Protein 3OSQ (pdb70)

Sequence (607 aa):
IEEGKLVIWINGDKGYNGLAEVGKKFEKDTGIKVTVEHPDKLEEKFPQVAATGDGPDIIFWAHDRFGGYAQSGLLAEITPDKAFQDDKLYPFTWDAVRYNGKLIAYPIAVEALSLIYNKDLLPNPPKTWEEIPALDKELKAKGKSALMFNLQEPYFTTWPLIAADGGYAFKYENHLSHNVYIMADKQKNGIKANFKIRHNIEDGGVQLAYHYQQNTPIGDGPVLLPDNHYLSTQSKLSKDPNEKRDHMVLLEFVTAAGITLGMDELYKGVSKGEELFTGVVPILVELDGDVNGHKFSVSGEGEGDATYGKLTLKFICTTGKLPVPWPTLVTTLVQCFSRYPDHMKQHDFFKSAMPEGYIQERTIFFKDDGNYKTRAEVKFEGDDTLVNRIELKGIDFKEDGNILGHKLEYNFNGGKYDIKDVGVDNAGAKAGLTFLVDLIKNKHMNADTDYSIAEAAFNKGETAMTINGPWAWSNIDTSKVNYGVTVLPTFKGQPSKPFVGVLSAGINAASPNKELAKEFLENYLLTDEGLEAVNKDKPLGAVALKSYEEELVKDPRIAATMENAQKGEEIMPNIPQMSAFWYAVRTAVINAASGRQTVDEDLKDAQTRIT

GO terms:
  GO:0042597 periplasmic space (C, EXP)
  GO:0005515 protein binding (F, IPI)
  GO:0030288 outer membrane-bounded periplasmic space (C, IDA)
  GO:0015768 maltose transport (P, IDA)
  GO:1901982 maltose binding (F, IDA)
  GO:0034289 detection of maltose stimulus (P, IMP)
  GO:0042956 maltodextrin transmembrane transport (P, IMP)
  GO:0015768 maltose transport (P, IMP)
  GO:0060326 cell chemotaxis (P, IMP)
  GO:0042597 periplasmic space (C, IDA)
  GO:0006974 DNA damage response (P, IEP)
  GO:0015768 maltose transport (P, IGI)
  GO:0043190 ATP-binding cassette (ABC) transporter complex (C, IGI)
  GO:0055052 ATP-binding cassette (ABC) transporter complex, substrate-binding subunit-containing (C, IGI)
  GO:0008643 carbohydrate transport (P, IGI)
  GO:0042956 maltodextrin transmembrane transport (P, IDA)
  GO:0016020 membrane (C, IDA)

Solvent-accessible surface area: 26321 Å² total

Nearest PDB structures (foldseek):
  3osq-assembly1_A  TM=1.002E+00  e=0.000E+00  Escherichia coli O157:H7
  7wr3-assembly2_B  TM=9.917E-01  e=3.211E-65  Bolitoglossa
  4wvh-assembly1_A  TM=9.977E-01  e=2.723E-64  Escherichia coli K-12
  4wvj-assembly1_A  TM=9.965E-01  e=1.833E-63  Escherichia coli K-12
  8ovp-assembly1_A  TM=5.773E-01  e=3.100E-49  Escherichia coli

InterPro domains:
  IPR006059 Bacterial-type extracellular solute-binding protein [PF01547] (46-314)
  IPR006060 Maltose/Cyclodextrin ABC transporter, substrate-binding protein [PR00181] (36-54)
  IPR006060 Maltose/Cyclodextrin ABC transporter, substrate-binding protein [PR00181] (70-88)
  IPR006060 Maltose/Cyclodextrin ABC transporter, substrate-binding protein [PR00181] (130-149)
  IPR006060 Maltose/Cyclodextrin ABC transporter, substrate-binding protein [PR00181] (151-170)
  IPR006060 Maltose/Cyclodextrin ABC transporter, substrate-binding protein [PR00181] (171-190)
  IPR006060 Maltose/Cyclodextrin ABC transporter, substrate-binding protein [PR00181] (233-252)
  IPR006060 Maltose/Cyclodextrin ABC transporter, substrate-binding protein [PR00181] (299-320)
  IPR006060 Maltose/Cyclodextrin ABC transporter, substrate-binding protein [PR00181] (357-376)
  IPR006061 Solute-binding family 1, conserved site [PS01037] (133-150)

CATH classification: 3.40.190.10 (+2 more: 3.40.190.10, 2.40.155.10)

Organism: Escherichia coli (strain K12) (NCBI:txid83333)

B-factor: mean 29.19, std 9.41, range [10.76, 74.67]

Secondary structure (DSSP, 8-state):
--TTSEEEE--TTS-HHHHHHHHHHHHHHH---EEEE--TTHHHHHHHHHHTT-S-SEEEEEGGGHHHHHHTT-B------HHHHTTB-HHHHHHTEETTEE-SEEEEEE--EEEEETTT-SS--SBSTTHHHHHHHHHTTT-EEE----SSHHHHHHHHHHTT-EEEEE-S---EEEEEEEEGGGTEEEEEEEEEEEBTTS-EEEEEEEEEEEESSSS--PPPPSEEEEEEEEEE--TT--SSEEEEEEEEEEE--PPPHHHHTT---TGGGGGSSEEEEEEEEEEEETTEEEEEEEEEEEETTTTEEEEEEEETTSS-SS-GGGGTTT--GGG-B--GGGGGG-HHHHTTTT-EEEEEEEEETTS-EEEEEEEEEEETTEEEEEEEEEEES--TTSTTTTT-B-SSSTTTTEEEEEEESSSHHHHHHHHHHHHHHHTTSS-TT--HHHHHHHHHTTSEEEEEE-GGGHHHHHHHT--EEEEPPPBBTTB---PEEEEEEEEEBTT-S-HHHHHHHIIIIISSHHHHHHHHHHS---EESBHHHHHHHTTSHHHHHHHHHHHHSEEPP--TTHHHHHHHHHHHHHHHHTTSS-HHHHHHHHHHHH-

Radius of gyration: 28.32 Å; Cα contacts (8 Å, |Δi|>4): 1430; chains: 1; bounding box: 86×58×60 Å

Structure (mmCIF, N/CA/C/O backbone):
data_3OSQ
#
_entry.id   3OSQ
#
_cell.length_a   81.262
_cell.length_b   88.686
_cell.length_c   119.360
_cell.angle_alpha   90.00
_cell.angle_beta   90.00
_cell.angle_gamma   90.00
#
_symmetry.space_group_name_H-M   'P 21 21 21'
#
loop_
_entity.id
_entity.type
_entity.pdbx_description
1 polymer 'Maltose-binding periplasmic protein,Green fluorescent protein'
2 branched alpha-D-glucopyranose-(1-4)-alpha-D-glucopyranose
3 non-polymer 'SULFATE ION'
4 water water
#
loop_
_atom_site.group_PDB
_atom_site.id
_atom_site.type_symbol
_atom_site.label_atom_id
_atom_site.label_alt_id
_atom_site.label_comp_id
_atom_site.label_asym_id
_atom_site.label_entity_id
_atom_site.label_seq_id
_atom_site.pdbx_PDB_ins_code
_atom_site.Cartn_x
_atom_site.Cartn_y
_atom_site.Cartn_z
_atom_site.occupancy
_atom_site.B_iso_or_equiv
_atom_site.auth_seq_id
_atom_site.auth_comp_id
_atom_site.auth_asym_id
_atom_site.auth_atom_id
_atom_site.pdbx_PDB_model_num
ATOM 1 N N . ILE A 1 38 ? -21.674 9.336 39.630 1.00 40.92 2 ILE A N 1
ATOM 2 C CA . ILE A 1 38 ? -21.922 8.636 38.322 1.00 37.80 2 ILE A CA 1
ATOM 3 C C . ILE A 1 38 ? -22.127 7.147 38.602 1.00 38.06 2 ILE A C 1
ATOM 4 O O . ILE A 1 38 ? -21.271 6.500 39.192 1.00 37.94 2 ILE A O 1
ATOM 9 N N . GLU A 1 39 ? -23.262 6.596 38.186 1.00 37.97 3 GLU A N 1
ATOM 10 C CA . GLU A 1 39 ? -23.610 5.183 38.477 1.00 38.57 3 GLU A CA 1
ATOM 11 C C . GLU A 1 39 ? -22.703 4.199 37.748 1.00 36.58 3 GLU A C 1
ATOM 12 O O . GLU A 1 39 ? -22.494 4.302 36.514 1.00 33.60 3 GLU A O 1
ATOM 18 N N . GLU A 1 40 ? -22.175 3.240 38.486 1.00 33.77 4 GLU A N 1
ATOM 19 C CA . GLU A 1 40 ? -21.358 2.235 37.913 1.00 34.10 4 GLU A CA 1
ATOM 20 C C . GLU A 1 40 ? -22.218 1.187 37.180 1.00 33.80 4 GLU A C 1
ATOM 21 O O . GLU A 1 40 ? -23.270 0.800 37.664 1.00 32.14 4 GLU A O 1
ATOM 27 N N . GLY A 1 41 ? -21.732 0.644 36.070 1.00 31.90 5 GLY A N 1
ATOM 28 C CA . GLY A 1 41 ? -22.428 -0.531 35.481 1.00 31.86 5 GLY A CA 1
ATOM 29 C C . GLY A 1 41 ? -23.474 -0.192 34.439 1.00 31.15 5 GLY A C 1
ATOM 30 O O . GLY A 1 41 ? -24.310 -1.030 34.077 1.00 30.23 5 GLY A O 1
ATOM 31 N N . LYS A 1 42 ? -23.464 1.061 33.979 1.00 30.19 6 LYS A N 1
ATOM 32 C CA . LYS A 1 42 ? -24.282 1.478 32.869 1.00 30.12 6 LYS A CA 1
ATOM 33 C C . LYS A 1 42 ? -23.572 2.629 32.168 1.00 28.96 6 LYS A C 1
ATOM 34 O O . LYS A 1 42 ? -22.505 3.083 32.651 1.00 27.55 6 LYS A O 1
ATOM 40 N N . LEU A 1 43 ? -24.119 3.094 31.014 1.00 26.86 7 LEU A N 1
ATOM 41 C CA . LEU A 1 43 ? -23.562 4.269 30.318 1.00 24.14 7 LEU A CA 1
ATOM 42 C C . LEU A 1 43 ? -24.629 5.348 30.171 1.00 25.32 7 LEU A C 1
ATOM 43 O O . LEU A 1 43 ? -25.741 5.077 29.747 1.00 25.55 7 LEU A O 1
ATOM 48 N N . VAL A 1 44 ? -24.271 6.566 30.556 1.00 24.67 8 VAL A N 1
ATOM 49 C CA . VAL A 1 44 ? -25.029 7.769 30.233 1.00 25.34 8 VAL A CA 1
ATOM 50 C C . VAL A 1 44 ? -24.240 8.568 29.221 1.00 24.42 8 VAL A C 1
ATOM 51 O O . VAL A 1 44 ? -23.049 8.843 29.416 1.00 23.50 8 VAL A O 1
ATOM 55 N N . ILE A 1 45 ? -24.905 8.930 28.132 1.00 24.71 9 ILE A N 1
ATOM 56 C CA . ILE A 1 45 ? -24.289 9.699 27.023 1.00 24.23 9 ILE A CA 1
ATOM 57 C C . ILE A 1 45 ? -25.035 10.993 26.805 1.00 24.46 9 ILE A C 1
ATOM 58 O O . ILE A 1 45 ? -26.257 10.978 26.836 1.00 23.88 9 ILE A O 1
ATOM 63 N N . TRP A 1 46 ? -24.297 12.103 26.675 1.00 23.67 10 TRP A N 1
ATOM 64 C CA . TRP A 1 46 ? -24.860 13.409 26.312 1.00 24.15 10 TRP A CA 1
ATOM 65 C C . TRP A 1 46 ? -24.463 13.689 24.896 1.00 23.77 10 TRP A C 1
ATOM 66 O O . TRP A 1 46 ? -23.252 13.592 24.533 1.00 23.07 10 TRP A O 1
ATOM 77 N N . ILE A 1 47 ? -25.434 14.107 24.124 1.00 21.93 11 ILE A N 1
ATOM 78 C CA . ILE A 1 47 ? -25.177 14.573 22.743 1.00 23.31 11 ILE A CA 1
ATOM 79 C C . ILE A 1 47 ? -26.101 15.740 22.394 1.00 24.30 11 ILE A C 1
ATOM 80 O O . ILE A 1 47 ? -27.222 15.852 22.919 1.00 24.29 11 ILE A O 1
ATOM 85 N N . ASN A 1 48 ? -25.647 16.612 21.480 1.00 23.81 12 ASN A N 1
ATOM 86 C CA . ASN A 1 48 ? -26.463 17.803 21.188 1.00 25.82 12 ASN A CA 1
ATOM 87 C C . ASN A 1 48 ? -27.752 17.458 20.460 1.00 24.80 12 ASN A C 1
ATOM 88 O O . ASN A 1 48 ? -27.829 16.505 19.680 1.00 23.32 12 ASN A O 1
ATOM 93 N N . GLY A 1 49 ? -28.797 18.222 20.749 1.00 25.81 13 GLY A N 1
ATOM 94 C CA . GLY A 1 49 ? -30.089 17.948 20.206 1.00 27.48 13 GLY A CA 1
ATOM 95 C C . GLY A 1 49 ? -30.293 18.152 18.727 1.00 28.63 13 GLY A C 1
ATOM 96 O O . GLY A 1 49 ? -31.362 17.740 18.197 1.00 27.08 13 GLY A O 1
ATOM 97 N N . ASP A 1 50 ? -29.289 18.751 18.037 1.00 26.01 14 ASP A N 1
ATOM 98 C CA . ASP A 1 50 ? -29.359 18.777 16.584 1.00 25.99 14 ASP A CA 1
ATOM 99 C C . ASP A 1 50 ? -28.761 17.502 15.875 1.00 25.02 14 ASP A C 1
ATOM 100 O O . ASP A 1 50 ? -28.879 17.340 14.670 1.00 24.68 14 ASP A O 1
ATOM 105 N N . LYS A 1 51 ? -28.287 16.513 16.642 1.00 22.80 15 LYS A N 1
ATOM 106 C CA . LYS A 1 51 ? -27.673 15.294 16.122 1.00 22.00 15 LYS A CA 1
ATOM 107 C C . LYS A 1 51 ? -28.597 14.101 16.203 1.00 20.63 15 LYS A C 1
ATOM 108 O O . LYS A 1 51 ? -29.708 14.203 16.750 1.00 23.91 15 LYS A O 1
ATOM 114 N N . GLY A 1 52 ? -28.185 12.989 15.615 1.00 21.36 16 GLY A N 1
ATOM 115 C CA . GLY A 1 52 ? -28.998 11.773 15.559 1.00 22.78 16 GLY A CA 1
ATOM 116 C C . GLY A 1 52 ? -29.092 10.991 16.877 1.00 21.77 16 GLY A C 1
ATOM 117 O O . GLY A 1 52 ? -28.619 9.832 16.931 1.00 20.40 16 GLY A O 1
ATOM 118 N N . TYR A 1 53 ? -29.674 11.594 17.924 1.00 21.13 17 TYR A N 1
ATOM 119 C CA . TYR A 1 53 ? -29.685 10.931 19.207 1.00 22.37 17 TYR A CA 1
ATOM 120 C C . TYR A 1 53 ? -30.588 9.735 19.310 1.00 22.62 17 TYR A C 1
ATOM 121 O O . TYR A 1 53 ? -30.285 8.796 20.076 1.00 21.60 17 TYR A O 1
ATOM 130 N N . ASN A 1 54 ? -31.657 9.695 18.524 1.00 23.08 18 ASN A N 1
ATOM 131 C CA . ASN A 1 54 ? -32.456 8.499 18.389 1.00 25.33 18 ASN A CA 1
ATOM 132 C C . ASN A 1 54 ? -31.710 7.377 17.692 1.00 24.99 18 ASN A C 1
ATOM 133 O O . ASN A 1 54 ? -31.788 6.184 18.108 1.00 22.38 18 ASN A O 1
ATOM 138 N N . GLY A 1 55 ? -30.988 7.690 16.647 1.00 22.09 19 GLY A N 1
ATOM 139 C CA . GLY A 1 55 ? -30.116 6.660 16.076 1.00 22.57 19 GLY A CA 1
ATOM 140 C C . GLY A 1 55 ? -29.007 6.200 17.034 1.00 21.24 19 GLY A C 1
ATOM 141 O O . GLY A 1 55 ? -28.719 5.033 17.102 1.00 22.15 19 GLY A O 1
ATOM 142 N N . LEU A 1 56 ? -28.415 7.129 17.783 1.00 19.64 20 LEU A N 1
ATOM 143 C CA . LEU A 1 56 ? -27.415 6.724 18.751 1.00 20.55 20 LEU A CA 1
ATOM 144 C C . LEU A 1 56 ? -28.027 5.824 19.829 1.00 22.10 20 LEU A C 1
ATOM 145 O O . LEU A 1 56 ? -27.402 4.824 20.237 1.00 21.82 20 LEU A O 1
ATOM 150 N N . ALA A 1 57 ? -29.255 6.136 20.242 1.00 20.62 21 ALA A N 1
ATOM 151 C CA . ALA A 1 57 ? -29.976 5.277 21.182 1.00 22.62 21 ALA A CA 1
ATOM 152 C C . ALA A 1 57 ? -30.196 3.865 20.643 1.00 24.03 21 ALA A C 1
ATOM 153 O O . ALA A 1 57 ? -30.159 2.892 21.443 1.00 23.70 21 ALA A O 1
ATOM 155 N N . GLU A 1 58 ? -30.409 3.701 19.321 1.00 22.43 22 GLU A N 1
ATOM 156 C CA . GLU A 1 58 ? -30.483 2.372 18.717 1.00 23.36 22 GLU A CA 1
ATOM 157 C C . GLU A 1 58 ? -29.200 1.620 18.880 1.00 21.89 22 GLU A C 1
ATOM 158 O O . GLU A 1 58 ? -29.233 0.415 19.085 1.00 21.90 22 GLU A O 1
ATOM 164 N N . VAL A 1 59 ? -28.067 2.304 18.706 1.00 19.25 23 VAL A N 1
ATOM 165 C CA . VAL A 1 59 ? -26.764 1.640 18.890 1.00 21.05 23 VAL A CA 1
ATOM 166 C C . VAL A 1 59 ? -26.641 1.206 20.349 1.00 21.87 23 VAL A C 1
ATOM 167 O O . VAL A 1 59 ? -26.138 0.122 20.635 1.00 22.37 23 VAL A O 1
ATOM 171 N N . GLY A 1 60 ? -27.110 2.070 21.267 1.00 22.94 24 GLY A N 1
ATOM 172 C CA . GLY A 1 60 ? -27.212 1.731 22.714 1.00 22.96 24 GLY A CA 1
ATOM 173 C C . GLY A 1 60 ? -28.032 0.496 23.013 1.00 24.89 24 GLY A C 1
ATOM 174 O O . GLY A 1 60 ? -27.649 -0.340 23.853 1.00 25.03 24 GLY A O 1
ATOM 175 N N . LYS A 1 61 ? -29.134 0.349 22.306 1.00 24.13 25 LYS A N 1
ATOM 176 C CA . LYS A 1 61 ? -29.994 -0.808 22.452 1.00 25.92 25 LYS A CA 1
ATOM 177 C C . LYS A 1 61 ? -29.288 -2.104 21.945 1.00 25.79 25 LYS A C 1
ATOM 178 O O . LYS A 1 61 ? -29.426 -3.188 22.544 1.00 23.67 25 LYS A O 1
ATOM 184 N N . LYS A 1 62 ? -28.564 -2.009 20.846 1.00 23.71 26 LYS A N 1
ATOM 185 C CA . LYS A 1 62 ? -27.773 -3.140 20.394 1.00 22.78 26 LYS A CA 1
ATOM 186 C C . LYS A 1 62 ? -26.684 -3.531 21.403 1.00 22.40 26 LYS A C 1
ATOM 187 O O . LYS A 1 62 ? -26.476 -4.769 21.689 1.00 21.99 26 LYS A O 1
ATOM 193 N N . PHE A 1 63 ? -26.049 -2.519 21.969 1.00 21.04 27 PHE A N 1
ATOM 194 C CA . PHE A 1 63 ? -25.042 -2.788 23.047 1.00 22.71 27 PHE A CA 1
ATOM 195 C C . PHE A 1 63 ? -25.716 -3.516 24.208 1.00 22.34 27 PHE A C 1
ATOM 196 O O . PHE A 1 63 ? -25.236 -4.522 24.717 1.00 21.80 27 PHE A O 1
ATOM 204 N N . GLU A 1 64 ? -26.905 -3.090 24.566 1.00 23.22 28 GLU A N 1
ATOM 205 C CA . GLU A 1 64 ? -27.623 -3.758 25.676 1.00 24.27 28 GLU A CA 1
ATOM 206 C C . GLU A 1 64 ? -28.043 -5.162 25.298 1.00 25.28 28 GLU A C 1
ATOM 207 O O . GLU A 1 64 ? -27.993 -6.070 26.108 1.00 25.34 28 GLU A O 1
ATOM 213 N N . LYS A 1 65 ? -28.504 -5.377 24.066 1.00 25.40 29 LYS A N 1
ATOM 214 C CA . LYS A 1 65 ? -28.861 -6.752 23.620 1.00 26.17 29 LYS A CA 1
ATOM 215 C C . LYS A 1 65 ? -27.682 -7.694 23.749 1.00 25.14 29 LYS A C 1
ATOM 216 O O . LYS A 1 65 ? -27.851 -8.860 24.156 1.00 25.34 29 LYS A O 1
ATOM 222 N N . ASP A 1 66 ? -26.483 -7.227 23.436 1.00 24.23 30 ASP A N 1
ATOM 223 C CA . ASP A 1 66 ? -25.250 -8.098 23.445 1.00 24.97 30 ASP A CA 1
ATOM 224 C C . ASP A 1 66 ? -24.618 -8.310 24.854 1.00 24.31 30 ASP A C 1
ATOM 225 O O . ASP A 1 66 ? -23.932 -9.299 25.119 1.00 25.00 30 ASP A O 1
ATOM 230 N N . THR A 1 67 ? -24.826 -7.329 25.734 1.00 24.28 31 THR A N 1
ATOM 231 C CA . THR A 1 67 ? -24.085 -7.190 26.993 1.00 23.55 31 THR A CA 1
ATOM 232 C C . THR A 1 67 ? -24.936 -7.139 28.254 1.00 25.31 31 THR A C 1
ATOM 233 O O . THR A 1 67 ? -24.391 -7.340 29.375 1.00 23.72 31 THR A O 1
ATOM 237 N N . GLY A 1 68 ? -26.245 -6.831 28.110 1.00 25.16 32 GLY A N 1
ATOM 238 C CA . GLY A 1 68 ? -27.033 -6.534 29.273 1.00 26.01 32 GLY A CA 1
ATOM 239 C C . GLY A 1 68 ? -26.868 -5.148 29.887 1.00 26.87 32 GLY A C 1
ATOM 240 O O . GLY A 1 68 ? -27.611 -4.796 30.836 1.00 26.07 32 GLY A O 1
ATOM 241 N N . ILE A 1 69 ? -25.956 -4.347 29.351 1.00 24.22 33 ILE A N 1
ATOM 242 C CA . ILE A 1 69 ? -25.639 -3.047 29.946 1.00 24.77 33 ILE A CA 1
ATOM 243 C C . ILE A 1 69 ? -26.569 -1.969 29.319 1.00 25.94 33 ILE A C 1
ATOM 244 O O . ILE A 1 69 ? -26.633 -1.900 28.116 1.00 23.19 33 ILE A O 1
ATOM 249 N N . LYS A 1 70 ? -27.280 -1.179 30.148 1.00 25.21 34 LYS A N 1
ATOM 250 C CA . LYS A 1 70 ? -28.167 -0.094 29.649 1.00 26.62 34 LYS A CA 1
ATOM 251 C C . LYS A 1 70 ? -27.360 1.123 29.280 1.00 24.13 34 LYS A C 1
ATOM 252 O O . LYS A 1 70 ? -26.400 1.470 29.973 1.00 24.31 34 LYS A O 1
ATOM 258 N N . VAL A 1 71 ? -27.753 1.723 28.170 1.00 24.63 35 VAL A N 1
ATOM 259 C CA . VAL A 1 71 ? -27.133 2.906 27.588 1.00 24.94 35 VAL A CA 1
ATOM 260 C C . VAL A 1 71 ? -28.235 3.946 27.473 1.00 27.24 35 VAL A C 1
ATOM 261 O O . VAL A 1 71 ? -29.243 3.680 26.816 1.00 26.48 35 VAL A O 1
ATOM 265 N N . THR A 1 72 ? -28.077 5.062 28.219 1.00 26.03 36 THR A N 1
ATOM 266 C CA . THR A 1 72 ? -29.079 6.128 28.257 1.00 26.61 36 THR A CA 1
ATOM 267 C C . THR A 1 72 ? -28.557 7.326 27.517 1.00 26.53 36 THR A C 1
ATOM 268 O O . THR A 1 72 ? -27.512 7.827 27.866 1.00 27.66 36 THR A O 1
ATOM 272 N N . VAL A 1 73 ? -29.230 7.713 26.445 1.00 26.63 37 VAL A N 1
ATOM 273 C CA . VAL A 1 73 ? -28.812 8.813 25.614 1.00 24.40 37 VAL A CA 1
ATOM 274 C C . VAL A 1 73 ? -29.644 10.066 25.945 1.00 26.75 37 VAL A C 1
ATOM 275 O O . VAL A 1 73 ? -30.887 9.997 25.958 1.00 24.80 37 VAL A O 1
ATOM 279 N N . GLU A 1 74 ? -28.986 11.133 26.403 1.00 26.62 38 GLU A N 1
ATOM 280 C CA . GLU A 1 74 ? -29.665 12.410 26.695 1.00 29.21 38 GLU A CA 1
ATOM 281 C C . GLU A 1 74 ? -29.123 13.562 25.759 1.00 29.32 38 GLU A C 1
ATOM 282 O O . GLU A 1 74 ? -27.988 13.497 25.249 1.00 26.61 38 GLU A O 1
ATOM 288 N N . HIS A 1 75 ? -29.956 14.594 25.579 1.00 28.06 39 HIS A N 1
ATOM 289 C CA . HIS A 1 75 ? -29.612 15.791 24.824 1.00 29.10 39 HIS A CA 1
ATOM 290 C C . HIS A 1 75 ? -29.971 17.079 25.577 1.00 30.85 39 HIS A C 1
ATOM 291 O O . HIS A 1 75 ? -30.819 17.862 25.153 1.00 27.03 39 HIS A O 1
ATOM 298 N N . PRO A 1 76 ? -29.265 17.317 26.671 1.00 32.87 40 PRO A N 1
ATOM 299 C CA . PRO A 1 76 ? -29.600 18.469 27.483 1.00 34.91 40 PRO A CA 1
ATOM 300 C C . PRO A 1 76 ? -29.301 19.740 26.760 1.00 35.23 40 PRO A C 1
ATOM 301 O O . PRO A 1 76 ? -28.474 19.798 25.867 1.00 32.36 40 PRO A O 1
ATOM 305 N N . ASP A 1 77 ? -30.022 20.773 27.099 1.00 35.58 41 ASP A N 1
ATOM 306 C CA . ASP A 1 77 ? -29.705 22.070 26.599 1.00 37.06 41 ASP A CA 1
ATOM 307 C C . ASP A 1 77 ? -28.372 22.584 27.052 1.00 35.45 41 ASP A C 1
ATOM 308 O O . ASP A 1 77 ? -28.008 22.340 28.157 1.00 35.39 41 ASP A O 1
ATOM 313 N N . LYS A 1 78 ? -27.714 23.376 26.238 1.00 35.57 42 LYS A N 1
ATOM 314 C CA . LYS A 1 78 ? -26.443 23.991 26.638 1.00 37.42 42 LYS A CA 1
ATOM 315 C C . LYS A 1 78 ? -25.469 22.901 27.156 1.00 35.89 42 LYS A C 1
ATOM 316 O O . LYS A 1 78 ? -24.793 23.124 28.201 1.00 34.72 42 LYS A O 1
ATOM 322 N N . LEU A 1 79 ? -25.438 21.699 26.548 1.00 33.62 43 LEU A N 1
ATOM 323 C CA . LEU A 1 79 ? -24.623 20.639 27.218 1.00 34.71 43 LEU A CA 1
ATOM 324 C C . LEU A 1 79 ? -23.156 21.043 27.230 1.00 32.99 43 LEU A C 1
ATOM 325 O O . LEU A 1 79 ? -22.476 20.614 28.098 1.00 33.10 43 LEU A O 1
ATOM 330 N N . GLU A 1 80 ? -22.732 21.908 26.333 1.00 34.42 44 GLU A N 1
ATOM 331 C CA . GLU A 1 80 ? -21.267 22.222 26.298 1.00 34.92 44 GLU A CA 1
ATOM 332 C C . GLU A 1 80 ? -20.813 23.113 27.482 1.00 36.12 44 GLU A C 1
ATOM 333 O O . GLU A 1 80 ? -19.620 23.117 27.825 1.00 35.84 44 GLU A O 1
ATOM 339 N N . GLU A 1 81 ? -21.774 23.854 28.072 1.00 36.38 45 GLU A N 1
ATOM 340 C CA . GLU A 1 81 ? -21.566 24.659 29.294 1.00 37.17 45 GLU A CA 1
ATOM 341 C C . GLU A 1 81 ? -21.893 23.820 30.515 1.00 37.07 45 GLU A C 1
ATOM 342 O O . GLU A 1 81 ? -21.183 23.906 31.539 1.00 37.22 45 GLU A O 1
ATOM 348 N N . LYS A 1 82 ? -22.890 22.939 30.405 1.00 36.40 46 LYS A N 1
ATOM 349 C CA . LYS A 1 82 ? -23.242 22.074 31.541 1.00 38.02 46 LYS A CA 1
ATOM 350 C C . LYS A 1 82 ? -22.173 21.081 31.881 1.00 36.44 46 LYS A C 1
ATOM 351 O O . LYS A 1 82 ? -21.845 20.875 33.055 1.00 37.92 46 LYS A O 1
ATOM 357 N N . PHE A 1 83 ? -21.613 20.433 30.856 1.00 34.25 47 PHE A N 1
ATOM 358 C CA . PHE A 1 83 ? -20.610 19.395 31.149 1.00 32.72 47 PHE A CA 1
ATOM 359 C C . PHE A 1 83 ? -19.460 19.843 32.073 1.00 33.36 47 PHE A C 1
ATOM 360 O O . PHE A 1 83 ? -19.188 19.200 33.093 1.00 34.28 47 PHE A O 1
ATOM 368 N N . PRO A 1 84 ? -18.751 20.958 31.741 1.00 35.22 48 PRO A N 1
ATOM 369 C CA . PRO A 1 84 ? -17.638 21.360 32.616 1.00 37.36 48 PRO A CA 1
ATOM 370 C C . PRO A 1 84 ? -18.127 21.706 34.044 1.00 39.90 48 PRO A C 1
ATOM 371 O O . PRO A 1 84 ? -17.398 21.456 35.007 1.00 41.85 48 PRO A O 1
ATOM 375 N N . GLN A 1 85 ? -19.368 22.212 34.177 1.00 42.44 49 GLN A N 1
ATOM 376 C CA . GLN A 1 85 ? -19.940 22.561 35.525 1.00 44.18 49 GLN A CA 1
ATOM 377 C C . GLN A 1 85 ? -20.094 21.308 36.347 1.00 42.97 49 GLN A C 1
ATOM 378 O O . GLN A 1 85 ? -19.597 21.232 37.436 1.00 43.21 49 GLN A O 1
ATOM 384 N N . VAL A 1 86 ? -20.758 20.298 35.788 1.00 42.14 50 VAL A N 1
ATOM 385 C CA . VAL A 1 86 ? -21.085 19.080 36.545 1.00 41.29 50 VAL A CA 1
ATOM 386 C C . VAL A 1 86 ? -19.926 18.136 36.623 1.00 40.83 50 VAL A C 1
ATOM 387 O O . VAL A 1 86 ? -19.729 17.468 37.647 1.00 40.25 50 VAL A O 1
ATOM 391 N N . ALA A 1 87 ? -19.112 18.043 35.555 1.00 39.32 51 ALA A N 1
ATOM 392 C CA . ALA A 1 87 ? -17.925 17.190 35.620 1.00 38.48 51 ALA A CA 1
ATOM 393 C C . ALA A 1 87 ? -16.885 17.708 36.616 1.00 40.27 51 ALA A C 1
ATOM 394 O O . ALA A 1 87 ? -16.137 16.930 37.210 1.00 39.69 51 ALA A O 1
ATOM 396 N N . ALA A 1 88 ? -16.838 19.021 36.798 1.00 42.70 52 ALA A N 1
ATOM 397 C CA . ALA A 1 88 ? -15.859 19.635 37.711 1.00 44.33 52 ALA A CA 1
ATOM 398 C C . ALA A 1 88 ? -16.147 19.180 39.131 1.00 46.79 52 ALA A C 1
ATOM 399 O O . ALA A 1 88 ? -15.232 19.119 39.954 1.00 46.03 52 ALA A O 1
ATOM 401 N N . THR A 1 89 ? -17.421 18.868 39.418 1.00 47.80 53 THR A N 1
ATOM 402 C CA . THR A 1 89 ? -17.778 18.349 40.748 1.00 49.58 53 THR A CA 1
ATOM 403 C C . THR A 1 89 ? -17.684 16.850 40.768 1.00 48.63 53 THR A C 1
ATOM 404 O O . THR A 1 89 ? -17.996 16.245 41.770 1.00 49.54 53 THR A O 1
ATOM 408 N N . GLY A 1 90 ? -17.254 16.220 39.681 1.00 46.35 54 GLY A N 1
ATOM 409 C CA . GLY A 1 90 ? -17.237 14.762 39.658 1.00 44.90 54 GLY A CA 1
ATOM 410 C C . GLY A 1 90 ? -18.538 14.083 39.180 1.00 43.79 54 GLY A C 1
ATOM 411 O O . GLY A 1 90 ? -18.712 12.860 39.333 1.00 42.81 54 GLY A O 1
ATOM 412 N N . ASP A 1 91 ? -19.403 14.833 38.536 1.00 42.59 55 ASP A N 1
ATOM 413 C CA . ASP A 1 91 ? -20.660 14.305 38.061 1.00 42.64 55 ASP A CA 1
ATOM 414 C C . ASP A 1 91 ? -20.787 14.334 36.531 1.00 38.23 55 ASP A C 1
ATOM 415 O O . ASP A 1 91 ? -19.825 14.592 35.874 1.00 34.93 55 ASP A O 1
ATOM 420 N N . GLY A 1 92 ? -21.988 14.099 36.011 1.00 34.82 56 GLY A N 1
ATOM 421 C CA . GLY A 1 92 ? -22.283 14.207 34.560 1.00 32.91 56 GLY A CA 1
ATOM 422 C C . GLY A 1 92 ? -22.320 12.863 33.850 1.00 30.91 56 GLY A C 1
ATOM 423 O O . GLY A 1 92 ? -22.363 11.774 34.492 1.00 31.12 56 GLY A O 1
ATOM 424 N N . PRO A 1 93 ? -22.262 12.902 32.524 1.00 27.62 57 PRO A N 1
ATOM 425 C CA . PRO A 1 93 ? -22.367 11.679 31.714 1.00 27.05 57 PRO A CA 1
ATOM 426 C C . PRO A 1 93 ? -21.053 10.931 31.760 1.00 26.20 57 PRO A C 1
ATOM 427 O O . PRO A 1 93 ? -19.969 11.545 32.041 1.00 26.54 57 PRO A O 1
ATOM 431 N N . ASP A 1 94 ? -21.114 9.649 31.388 1.00 24.89 58 ASP A N 1
ATOM 432 C CA . ASP A 1 94 ? -19.929 8.863 31.091 1.00 25.08 58 ASP A CA 1
ATOM 433 C C . ASP A 1 94 ? -19.238 9.359 29.832 1.00 23.99 58 ASP A C 1
ATOM 434 O O . ASP A 1 94 ? -17.985 9.425 29.784 1.00 23.59 58 ASP A O 1
ATOM 439 N N . ILE A 1 95 ? -20.043 9.644 28.812 1.00 22.93 59 ILE A N 1
ATOM 440 C CA . ILE A 1 95 ? -19.504 10.002 27.495 1.00 21.84 59 ILE A CA 1
ATOM 441 C C . ILE A 1 95 ? -20.165 11.309 27.086 1.00 21.87 59 ILE A C 1
ATOM 442 O O . ILE A 1 95 ? -21.408 11.434 27.162 1.00 22.17 59 ILE A O 1
ATOM 447 N N . ILE A 1 96 ? -19.349 12.235 26.567 1.00 20.41 60 ILE A N 1
ATOM 448 C CA . ILE A 1 96 ? -19.832 13.554 26.061 1.00 20.54 60 ILE A CA 1
ATOM 449 C C . ILE A 1 96 ? -19.450 13.732 24.601 1.00 20.42 60 ILE A C 1
ATOM 450 O O . ILE A 1 96 ? -18.259 13.550 24.227 1.00 20.47 60 ILE A O 1
ATOM 455 N N . PHE A 1 97 ? -20.402 14.099 23.774 1.00 20.51 61 PHE A N 1
ATOM 456 C CA . PHE A 1 97 ? -20.222 14.350 22.360 1.00 20.31 61 PHE A CA 1
ATOM 457 C C . PHE A 1 97 ? -20.316 15.864 22.132 1.00 22.01 61 PHE A C 1
ATOM 458 O O . PHE A 1 97 ? -21.212 16.533 22.638 1.00 22.36 61 PHE A O 1
ATOM 466 N N . TRP A 1 98 ? -19.393 16.385 21.383 1.00 21.39 62 TRP A N 1
ATOM 467 C CA . TRP A 1 98 ? -19.421 17.733 20.925 1.00 21.63 62 TRP A CA 1
ATOM 468 C C . TRP A 1 98 ? -18.366 17.810 19.799 1.00 18.67 62 TRP A C 1
ATOM 469 O O . TRP A 1 98 ? -17.524 16.930 19.610 1.00 19.40 62 TRP A O 1
ATOM 480 N N . ALA A 1 99 ? -18.407 18.870 19.025 1.00 18.66 63 ALA A N 1
ATOM 481 C CA . ALA A 1 99 ? -17.280 19.168 18.177 1.00 19.90 63 ALA A CA 1
ATOM 482 C C . ALA A 1 99 ? -15.959 19.280 18.995 1.00 18.55 63 ALA A C 1
ATOM 483 O O . ALA A 1 99 ? -15.950 19.696 20.186 1.00 20.56 63 ALA A O 1
ATOM 485 N N . HIS A 1 100 ? -14.846 18.934 18.343 1.00 18.78 64 HIS A N 1
ATOM 486 C CA . HIS A 1 100 ? -13.574 18.858 18.962 1.00 17.89 64 HIS A CA 1
ATOM 487 C C . HIS A 1 100 ? -13.077 20.168 19.604 1.00 18.99 64 HIS A C 1
ATOM 488 O O . HIS A 1 100 ? -12.230 20.094 20.482 1.00 20.37 64 HIS A O 1
ATOM 495 N N . ASP A 1 101 ? -13.567 21.345 19.198 1.00 20.32 65 ASP A N 1
ATOM 496 C CA . ASP A 1 101 ? -13.001 22.604 19.637 1.00 20.38 65 ASP A CA 1
ATOM 497 C C . ASP A 1 101 ? -13.167 22.810 21.116 1.00 22.49 65 ASP A C 1
ATOM 498 O O . ASP A 1 101 ? -12.278 23.422 21.723 1.00 22.71 65 ASP A O 1
ATOM 503 N N . ARG A 1 102 ? -14.202 22.234 21.730 1.00 21.82 66 ARG A N 1
ATOM 504 C CA . ARG A 1 102 ? -14.365 22.374 23.204 1.00 23.50 66 ARG A CA 1
ATOM 505 C C . ARG A 1 102 ? -13.512 21.491 24.097 1.00 21.59 66 ARG A C 1
ATOM 506 O O . ARG A 1 102 ? -13.393 21.739 25.305 1.00 21.66 66 ARG A O 1
ATOM 514 N N . PHE A 1 103 ? -12.898 20.475 23.540 1.00 20.97 67 PHE A N 1
ATOM 515 C CA . PHE A 1 103 ? -12.302 19.378 24.317 1.00 21.76 67 PHE A CA 1
ATOM 516 C C . PHE A 1 103 ? -10.963 19.774 24.963 1.00 22.61 67 PHE A C 1
ATOM 517 O O . PHE A 1 103 ? -10.596 19.240 25.986 1.00 22.05 67 PHE A O 1
ATOM 525 N N . GLY A 1 104 ? -10.216 20.658 24.319 1.00 22.56 68 GLY A N 1
ATOM 526 C CA . GLY A 1 104 ? -8.970 21.132 24.952 1.00 22.51 68 GLY A CA 1
ATOM 527 C C . GLY A 1 104 ? -9.201 21.773 26.282 1.00 22.62 68 GLY A C 1
ATOM 528 O O . GLY A 1 104 ? -8.439 21.557 27.289 1.00 23.56 68 GLY A O 1
ATOM 529 N N . GLY A 1 105 ? -10.220 22.599 26.334 1.00 24.24 69 GLY A N 1
ATOM 530 C CA . GLY A 1 105 ? -10.604 23.296 27.594 1.00 25.64 69 GLY A CA 1
ATOM 531 C C . GLY A 1 105 ? -11.002 22.288 28.648 1.00 25.80 69 GLY A C 1
ATOM 532 O O . GLY A 1 105 ? -10.584 22.389 29.768 1.00 27.47 69 GLY A O 1
ATOM 533 N N . TYR A 1 106 ? -11.870 21.322 28.293 1.00 24.94 70 TYR A N 1
ATOM 534 C CA . TYR A 1 106 ? -12.225 20.208 29.208 1.00 24.71 70 TYR A CA 1
ATOM 535 C C . TYR A 1 106 ? -11.040 19.438 29.681 1.00 24.92 70 TYR A C 1
ATOM 536 O O . TYR A 1 106 ? -10.894 19.165 30.876 1.00 26.19 70 TYR A O 1
ATOM 545 N N . ALA A 1 107 ? -10.148 19.065 28.749 1.00 23.60 71 ALA A N 1
ATOM 546 C CA . ALA A 1 107 ? -8.932 18.409 29.097 1.00 24.20 71 ALA A CA 1
ATOM 547 C C . ALA A 1 107 ? -8.019 19.230 30.048 1.00 26.73 71 ALA A C 1
ATOM 548 O O . ALA A 1 107 ? -7.508 18.704 31.058 1.00 25.65 71 ALA A O 1
ATOM 550 N N . GLN A 1 108 ? -7.855 20.492 29.771 1.00 26.15 72 GLN A N 1
ATOM 551 C CA . GLN A 1 108 ? -7.030 21.324 30.650 1.00 30.10 72 GLN A CA 1
ATOM 552 C C . GLN A 1 108 ? -7.633 21.393 32.051 1.00 32.03 72 GLN A C 1
ATOM 553 O O . GLN A 1 108 ? -6.891 21.462 33.044 1.00 31.42 72 GLN A O 1
ATOM 559 N N . SER A 1 109 ? -8.951 21.383 32.157 1.00 31.61 73 SER A N 1
ATOM 560 C CA . SER A 1 109 ? -9.576 21.388 33.475 1.00 33.76 73 SER A CA 1
ATOM 561 C C . SER A 1 109 ? -9.599 19.987 34.138 1.00 34.28 73 SER A C 1
ATOM 562 O O . SER A 1 109 ? -10.160 19.835 35.199 1.00 34.67 73 SER A O 1
ATOM 565 N N . GLY A 1 110 ? -8.983 18.968 33.538 1.00 31.67 74 GLY A N 1
ATOM 566 C CA . GLY A 1 110 ? -8.890 17.653 34.170 1.00 32.20 74 GLY A CA 1
ATOM 567 C C . GLY A 1 110 ? -10.190 16.841 34.020 1.00 31.44 74 GLY A C 1
ATOM 568 O O . GLY A 1 110 ? -10.400 15.866 34.759 1.00 29.54 74 GLY A O 1
ATOM 569 N N . LEU A 1 111 ? -11.017 17.158 33.007 1.00 28.48 75 LEU A N 1
ATOM 570 C CA . LEU A 1 111 ? -12.350 16.514 32.927 1.00 29.04 75 LEU A CA 1
ATOM 571 C C . LEU A 1 111 ? -12.474 15.298 31.989 1.00 28.78 75 LEU A C 1
ATOM 572 O O . LEU A 1 111 ? -13.511 14.619 32.016 1.00 27.66 75 LEU A O 1
ATOM 577 N N . LEU A 1 112 ? -11.423 14.968 31.240 1.00 27.44 76 LEU A N 1
ATOM 578 C CA . LEU A 1 112 ? -11.496 13.919 30.218 1.00 27.49 76 LEU A CA 1
ATOM 579 C C . LEU A 1 112 ? -10.443 12.864 30.472 1.00 29.92 76 LEU A C 1
ATOM 580 O O . LEU A 1 112 ? -9.249 13.217 30.782 1.00 32.46 76 LEU A O 1
ATOM 585 N N . ALA A 1 113 ? -10.825 11.594 30.382 1.00 28.49 77 ALA A N 1
ATOM 586 C CA . ALA A 1 113 ? -9.864 10.542 30.482 1.00 27.66 77 ALA A CA 1
ATOM 587 C C . ALA A 1 113 ? -9.030 10.461 29.212 1.00 27.64 77 ALA A C 1
ATOM 588 O O . ALA A 1 113 ? -9.561 10.589 28.136 1.00 26.02 77 ALA A O 1
ATOM 590 N N . GLU A 1 114 ? -7.707 10.232 29.326 1.00 27.50 78 GLU A N 1
ATOM 591 C CA . GLU A 1 114 ? -6.913 9.954 28.118 1.00 28.18 78 GLU A CA 1
ATOM 592 C C . GLU A 1 114 ? -7.372 8.650 27.458 1.00 29.40 78 GLU A C 1
ATOM 593 O O . GLU A 1 114 ? -7.670 7.674 28.126 1.00 27.65 78 GLU A O 1
ATOM 599 N N . ILE A 1 115 ? -7.465 8.627 26.152 1.00 27.97 79 ILE A N 1
ATOM 600 C CA . ILE A 1 115 ? -7.803 7.371 25.538 1.00 31.61 79 ILE A CA 1
ATOM 601 C C . ILE A 1 115 ? -6.477 6.840 24.891 1.00 32.76 79 ILE A C 1
ATOM 602 O O . ILE A 1 115 ? -5.648 7.614 24.321 1.00 32.90 79 ILE A O 1
ATOM 607 N N . THR A 1 116 ? -6.302 5.530 24.915 1.00 35.99 80 THR A N 1
ATOM 608 C CA . THR A 1 116 ? -5.128 4.925 24.283 1.00 38.10 80 THR A CA 1
ATOM 609 C C . THR A 1 116 ? -5.627 3.695 23.519 1.00 38.80 80 THR A C 1
ATOM 610 O O . THR A 1 116 ? -5.280 2.610 23.846 1.00 39.55 80 THR A O 1
ATOM 614 N N . PRO A 1 117 ? -6.457 3.882 22.477 1.00 36.41 81 PRO A N 1
ATOM 615 C CA . PRO A 1 117 ? -6.761 2.793 21.535 1.00 32.97 81 PRO A CA 1
ATOM 616 C C . PRO A 1 117 ? -5.517 2.137 21.013 1.00 31.50 81 PRO A C 1
ATOM 617 O O . PRO A 1 117 ? -4.478 2.781 20.773 1.00 30.37 81 PRO A O 1
ATOM 621 N N . ASP A 1 118 ? -5.553 0.842 20.807 1.00 29.63 82 ASP A N 1
ATOM 622 C CA . ASP A 1 118 ? -4.400 0.232 20.148 1.00 30.36 82 ASP A CA 1
ATOM 623 C C . ASP A 1 118 ? -4.237 0.622 18.651 1.00 29.06 82 ASP A C 1
ATOM 624 O O . ASP A 1 118 ? -5.082 1.310 18.066 1.00 25.31 82 ASP A O 1
ATOM 629 N N . LYS A 1 119 ? -3.110 0.260 18.088 1.00 27.38 83 LYS A N 1
ATOM 630 C CA . LYS A 1 119 ? -2.773 0.733 16.777 1.00 30.14 83 LYS A CA 1
ATOM 631 C C . LYS A 1 119 ? -3.764 0.133 15.747 1.00 28.03 83 LYS A C 1
ATOM 632 O O . LYS A 1 119 ? -4.085 0.779 14.776 1.00 24.04 83 LYS A O 1
ATOM 638 N N . ALA A 1 120 ? -4.227 -1.111 15.966 1.00 27.01 84 ALA A N 1
ATOM 639 C CA . ALA A 1 120 ? -5.177 -1.744 15.042 1.00 26.53 84 ALA A CA 1
ATOM 640 C C . ALA A 1 120 ? -6.472 -0.907 14.986 1.00 25.58 84 ALA A C 1
ATOM 641 O O . ALA A 1 120 ? -7.071 -0.716 13.925 1.00 21.93 84 ALA A O 1
ATOM 643 N N . PHE A 1 121 ? -6.948 -0.436 16.125 1.00 21.99 85 PHE A N 1
ATOM 644 C CA . PHE A 1 121 ? -8.097 0.459 16.106 1.00 22.00 85 PHE A CA 1
ATOM 645 C C . PHE A 1 121 ? -7.795 1.839 15.500 1.00 21.64 85 PHE A C 1
ATOM 646 O O . PHE A 1 121 ? -8.578 2.335 14.697 1.00 21.55 85 PHE A O 1
ATOM 654 N N . GLN A 1 122 ? -6.672 2.450 15.875 1.00 22.58 86 GLN A N 1
ATOM 655 C CA . GLN A 1 122 ? -6.325 3.737 15.284 1.00 22.32 86 GLN A CA 1
ATOM 656 C C . GLN A 1 122 ? -6.281 3.724 13.760 1.00 22.42 86 GLN A C 1
ATOM 657 O O . GLN A 1 122 ? -6.730 4.704 13.146 1.00 20.22 86 GLN A O 1
ATOM 663 N N . ASP A 1 123 ? -5.816 2.616 13.177 1.00 21.90 87 ASP A N 1
ATOM 664 C CA A ASP A 1 123 ? -5.740 2.460 11.739 0.50 22.78 87 ASP A CA 1
ATOM 665 C CA B ASP A 1 123 ? -5.756 2.453 11.721 0.50 23.36 87 ASP A CA 1
ATOM 666 C C . ASP A 1 123 ? -7.139 2.441 11.018 1.00 23.05 87 ASP A C 1
ATOM 667 O O . ASP A 1 123 ? -7.242 2.639 9.779 1.00 23.38 87 ASP A O 1
ATOM 676 N N . LYS A 1 124 ? -8.207 2.191 11.774 1.00 21.17 88 LYS A N 1
ATOM 677 C CA . LYS A 1 124 ? -9.554 2.215 11.239 1.00 20.34 88 LYS A CA 1
ATOM 678 C C . LYS A 1 124 ? -10.092 3.652 10.940 1.00 19.70 88 LYS A C 1
ATOM 679 O O . LYS A 1 124 ? -11.037 3.761 10.174 1.00 18.11 88 LYS A O 1
ATOM 685 N N . LEU A 1 125 ? -9.521 4.705 11.595 1.00 18.26 89 LEU A N 1
ATOM 686 C CA . LEU A 1 125 ? -9.993 6.059 11.425 1.00 17.71 89 LEU A CA 1
ATOM 687 C C . LEU A 1 125 ? -8.931 6.893 10.702 1.00 18.86 89 LEU A C 1
ATOM 688 O O . LEU A 1 125 ? -7.742 6.612 10.786 1.00 20.17 89 LEU A O 1
ATOM 693 N N . TYR A 1 126 ? -9.400 7.945 10.046 1.00 19.16 90 TYR A N 1
ATOM 694 C CA . TYR A 1 126 ? -8.507 8.796 9.262 1.00 17.94 90 TYR A CA 1
ATOM 695 C C . TYR A 1 126 ? -7.566 9.595 10.178 1.00 20.21 90 TYR A C 1
ATOM 696 O O . TYR A 1 126 ? -7.985 10.150 11.194 1.00 18.97 90 TYR A O 1
ATOM 705 N N . PRO A 1 127 ? -6.325 9.769 9.761 1.00 18.39 91 PRO A N 1
ATOM 706 C CA . PRO A 1 127 ? -5.415 10.578 10.535 1.00 21.55 91 PRO A CA 1
ATOM 707 C C . PRO A 1 127 ? -5.785 12.031 10.746 1.00 21.03 91 PRO A C 1
ATOM 708 O O . PRO A 1 127 ? -5.551 12.558 11.846 1.00 22.99 91 PRO A O 1
ATOM 712 N N . PHE A 1 128 ? -6.446 12.658 9.802 1.00 21.13 92 PHE A N 1
ATOM 713 C CA . PHE A 1 128 ? -6.981 14.024 9.988 1.00 21.87 92 PHE A CA 1
ATOM 714 C C . PHE A 1 128 ? -7.900 14.109 11.138 1.00 20.69 92 PHE A C 1
ATOM 715 O O . PHE A 1 128 ? -7.874 15.071 11.897 1.00 20.88 92 PHE A O 1
ATOM 723 N N . THR A 1 129 ? -8.674 13.078 11.349 1.00 20.22 93 THR A N 1
ATOM 724 C CA . THR A 1 129 ? -9.618 13.091 12.444 1.00 18.63 93 THR A CA 1
ATOM 725 C C . THR A 1 129 ? -8.932 12.818 13.791 1.00 19.29 93 THR A C 1
ATOM 726 O O . THR A 1 129 ? -9.301 13.448 14.775 1.00 17.84 93 THR A O 1
ATOM 730 N N . TRP A 1 130 ? -7.921 11.935 13.852 1.00 18.82 94 TRP A N 1
ATOM 731 C CA . TRP A 1 130 ? -7.211 11.720 15.091 1.00 19.81 94 TRP A CA 1
ATOM 732 C C . TRP A 1 130 ? -6.479 13.012 15.490 1.00 19.71 94 TRP A C 1
ATOM 733 O O . TRP A 1 130 ? -6.444 13.341 16.662 1.00 19.42 94 TRP A O 1
ATOM 744 N N . ASP A 1 131 ? -6.022 13.797 14.503 1.00 21.08 95 ASP A N 1
ATOM 745 C CA . ASP A 1 131 ? -5.269 15.013 14.817 1.00 22.38 95 ASP A CA 1
ATOM 746 C C . ASP A 1 131 ? -6.165 15.995 15.555 1.00 20.57 95 ASP A C 1
ATOM 747 O O . ASP A 1 131 ? -5.709 16.755 16.405 1.00 21.01 95 ASP A O 1
ATOM 752 N N . ALA A 1 132 ? -7.431 15.998 15.245 1.00 19.38 96 ALA A N 1
ATOM 753 C CA . ALA A 1 132 ? -8.372 16.984 15.839 1.00 19.39 96 ALA A CA 1
ATOM 754 C C . ALA A 1 132 ? -8.614 16.689 17.309 1.00 18.48 96 ALA A C 1
ATOM 755 O O . ALA A 1 132 ? -9.051 17.589 18.038 1.00 18.95 96 ALA A O 1
ATOM 757 N N . VAL A 1 133 ? -8.337 15.461 17.749 1.00 17.71 97 VAL A N 1
ATOM 758 C CA . VAL A 1 133 ? -8.566 15.096 19.134 1.00 18.18 97 VAL A CA 1
ATOM 759 C C . VAL A 1 133 ? -7.279 14.885 19.916 1.00 20.06 97 VAL A C 1
ATOM 760 O O . VAL A 1 133 ? -7.276 14.285 20.988 1.00 21.40 97 VAL A O 1
ATOM 764 N N . ARG A 1 134 ? -6.189 15.420 19.406 1.00 20.04 98 ARG A N 1
ATOM 765 C CA . ARG A 1 134 ? -4.956 15.346 20.132 1.00 24.12 98 ARG A CA 1
ATOM 766 C C . ARG A 1 134 ? -4.785 16.691 20.845 1.00 23.54 98 ARG A C 1
ATOM 767 O O . ARG A 1 134 ? -5.069 17.737 20.294 1.00 25.44 98 ARG A O 1
ATOM 775 N N . TYR A 1 135 ? -4.332 16.650 22.070 1.00 23.80 99 TYR A N 1
ATOM 776 C CA . TYR A 1 135 ? -4.157 17.824 22.905 1.00 23.82 99 TYR A CA 1
ATOM 777 C C . TYR A 1 135 ? -2.941 17.737 23.762 1.00 23.60 99 TYR A C 1
ATOM 778 O O . TYR A 1 135 ? -2.871 16.901 24.623 1.00 22.75 99 TYR A O 1
ATOM 787 N N . ASN A 1 136 ? -1.927 18.563 23.439 1.00 25.05 100 ASN A N 1
ATOM 788 C CA . ASN A 1 136 ? -0.675 18.591 24.190 1.00 25.51 100 ASN A CA 1
ATOM 789 C C . ASN A 1 136 ? -0.123 17.183 24.342 1.00 25.94 100 ASN A C 1
ATOM 790 O O . ASN A 1 136 ? 0.348 16.784 25.378 1.00 27.95 100 ASN A O 1
ATOM 795 N N . GLY A 1 137 ? -0.210 16.438 23.271 1.00 25.40 101 GLY A N 1
ATOM 796 C CA . GLY A 1 137 ? 0.413 15.126 23.230 1.00 27.68 101 GLY A CA 1
ATOM 797 C C . GLY A 1 137 ? -0.461 13.929 23.553 1.00 27.00 101 GLY A C 1
ATOM 798 O O . GLY A 1 137 ? 0.073 12.845 23.565 1.00 29.07 101 GLY A O 1
ATOM 799 N N . LYS A 1 138 ? -1.677 14.139 24.051 1.00 24.59 102 LYS A N 1
ATOM 800 C CA . LYS A 1 138 ? -2.556 13.052 24.441 1.00 24.70 102 LYS A CA 1
ATOM 801 C C . LYS A 1 138 ? -3.774 13.039 23.498 1.00 24.02 102 LYS A C 1
ATOM 802 O O . LYS A 1 138 ? -4.254 14.086 23.108 1.00 26.18 102 LYS A O 1
ATOM 808 N N . LEU A 1 139 ? -4.278 11.849 23.148 1.00 22.40 103 LEU A N 1
ATOM 809 C CA . LEU A 1 139 ? -5.609 11.694 22.577 1.00 21.93 103 LEU A CA 1
ATOM 810 C C . LEU A 1 139 ? -6.628 11.816 23.719 1.00 22.02 103 LEU A C 1
ATOM 811 O O . LEU A 1 139 ? -6.586 11.049 24.719 1.00 22.00 103 LEU A O 1
ATOM 816 N N . ILE A 1 140 ? -7.569 12.735 23.564 1.00 21.89 104 ILE A N 1
ATOM 817 C CA . ILE A 1 140 ? -8.552 13.054 24.583 1.00 21.22 104 ILE A CA 1
ATOM 818 C C . ILE A 1 140 ? -10.007 12.807 24.196 1.00 21.34 104 ILE A C 1
ATOM 819 O O . ILE A 1 140 ? -10.922 13.088 24.952 1.00 22.81 104 ILE A O 1
ATOM 824 N N . ALA A 1 141 ? -10.244 12.183 23.052 1.00 21.40 105 ALA A N 1
ATOM 825 C CA . ALA A 1 141 ? -11.584 11.803 22.603 1.00 19.89 105 ALA A CA 1
ATOM 826 C C . ALA A 1 141 ? -11.428 10.890 21.372 1.00 18.12 105 ALA A C 1
ATOM 827 O O . ALA A 1 141 ? -10.358 10.796 20.739 1.00 20.09 105 ALA A O 1
ATOM 829 N N . TYR A 1 142 ? -12.499 10.199 21.055 1.00 18.12 106 TYR A N 1
ATOM 830 C CA . TYR A 1 142 ? -12.645 9.473 19.809 1.00 18.42 106 TYR A CA 1
ATOM 831 C C . TYR A 1 142 ? -13.314 10.386 18.778 1.00 18.43 106 TYR A C 1
ATOM 832 O O . TYR A 1 142 ? -14.407 10.905 19.019 1.00 18.88 106 TYR A O 1
ATOM 841 N N . PRO A 1 143 ? -12.714 10.510 17.611 1.00 17.90 107 PRO A N 1
ATOM 842 C CA . PRO A 1 143 ? -13.366 11.306 16.565 1.00 17.67 107 PRO A CA 1
ATOM 843 C C . PRO A 1 143 ? -14.420 10.515 15.839 1.00 17.20 107 PRO A C 1
ATOM 844 O O . PRO A 1 143 ? -14.236 9.340 15.607 1.00 17.07 107 PRO A O 1
ATOM 848 N N . ILE A 1 144 ? -15.511 11.154 15.460 1.00 16.09 108 ILE A N 1
ATOM 849 C CA . ILE A 1 144 ? -16.662 10.474 14.880 1.00 16.74 108 ILE A CA 1
ATOM 850 C C . ILE A 1 144 ? -16.871 10.904 13.394 1.00 15.76 108 ILE A C 1
ATOM 851 O O . ILE A 1 144 ? -16.997 10.052 12.479 1.00 17.33 108 ILE A O 1
ATOM 856 N N . ALA A 1 145 ? -16.904 12.207 13.154 1.00 15.35 109 ALA A N 1
ATOM 857 C CA . ALA A 1 145 ? -17.211 12.706 11.828 1.00 16.95 109 ALA A CA 1
ATOM 858 C C . ALA A 1 145 ? -16.784 14.155 11.625 1.00 16.15 109 ALA A C 1
ATOM 859 O O . ALA A 1 145 ? -16.848 14.985 12.557 1.00 17.65 109 ALA A O 1
ATOM 861 N N . VAL A 1 146 ? -16.521 14.468 10.373 1.00 16.42 110 VAL A N 1
ATOM 862 C CA . VAL A 1 146 ? -16.128 15.793 9.950 1.00 17.36 110 VAL A CA 1
ATOM 863 C C . VAL A 1 146 ? -17.337 16.604 9.479 1.00 18.33 110 VAL A C 1
ATOM 864 O O . VAL A 1 146 ? -18.134 16.149 8.578 1.00 17.49 110 VAL A O 1
ATOM 868 N N . GLU A 1 147 ? -17.506 17.764 10.110 1.00 16.98 111 GLU A N 1
ATOM 869 C CA . GLU A 1 147 ? -18.610 18.679 9.820 1.00 17.44 111 GLU A CA 1
ATOM 870 C C . GLU A 1 147 ? -18.076 20.002 9.189 1.00 19.11 111 GLU A C 1
ATOM 871 O O . GLU A 1 147 ? -17.112 20.594 9.707 1.00 18.12 111 GLU A O 1
ATOM 877 N N . ALA A 1 148 ? -18.677 20.409 8.074 1.00 18.15 112 ALA A N 1
ATOM 878 C CA . ALA A 1 148 ? -18.447 21.690 7.473 1.00 18.07 112 ALA A CA 1
ATOM 879 C C . ALA A 1 148 ? -19.811 22.153 6.953 1.00 18.83 112 ALA A C 1
ATOM 880 O O . ALA A 1 148 ? -20.630 21.382 6.411 1.00 18.68 112 ALA A O 1
ATOM 882 N N . LEU A 1 149 ? -20.025 23.444 7.063 1.00 19.23 113 LEU A N 1
ATOM 883 C CA . LEU A 1 149 ? -21.195 24.123 6.493 1.00 18.47 113 LEU A CA 1
ATOM 884 C C . LEU A 1 149 ? -21.104 24.164 5.000 1.00 18.55 113 LEU A C 1
ATOM 885 O O . LEU A 1 149 ? -20.029 24.330 4.433 1.00 18.25 113 LEU A O 1
ATOM 890 N N . SER A 1 150 ? -22.262 23.972 4.370 1.00 17.90 114 SER A N 1
ATOM 891 C CA . SER A 1 150 ? -22.447 24.186 2.943 1.00 17.23 114 SER A CA 1
ATOM 892 C C . SER A 1 150 ? -23.588 25.101 2.621 1.00 17.01 114 SER A C 1
ATOM 893 O O . SER A 1 150 ? -24.395 25.443 3.488 1.00 14.59 114 SER A O 1
ATOM 896 N N . LEU A 1 151 ? -23.634 25.542 1.361 1.00 16.07 115 LEU A N 1
ATOM 897 C CA . LEU A 1 151 ? -24.790 26.269 0.841 1.00 16.12 115 LEU A CA 1
ATOM 898 C C . LEU A 1 151 ? -25.811 25.251 0.384 1.00 17.56 115 LEU A C 1
ATOM 899 O O . LEU A 1 151 ? -25.492 24.330 -0.463 1.00 18.25 115 LEU A O 1
ATOM 904 N N . ILE A 1 152 ? -27.032 25.393 0.953 1.00 17.87 116 ILE A N 1
ATOM 905 C CA . ILE A 1 152 ? -28.097 24.511 0.652 1.00 17.52 116 ILE A CA 1
ATOM 906 C C . ILE A 1 152 ? -29.126 25.333 -0.123 1.00 18.11 116 ILE A C 1
ATOM 907 O O . ILE A 1 152 ? -29.492 26.425 0.284 1.00 18.81 116 ILE A O 1
ATOM 912 N N . TYR A 1 153 ? -29.576 24.855 -1.301 1.00 18.56 117 TYR A N 1
ATOM 913 C CA . TYR A 1 153 ? -30.443 25.651 -2.167 1.00 18.51 117 TYR A CA 1
ATOM 914 C C . TYR A 1 153 ? -31.594 24.817 -2.725 1.00 19.63 117 TYR A C 1
ATOM 915 O O . TYR A 1 153 ? -31.485 23.595 -2.895 1.00 20.09 117 TYR A O 1
ATOM 924 N N . ASN A 1 154 ? -32.702 25.498 -3.025 1.00 17.91 118 ASN A N 1
ATOM 925 C CA . ASN A 1 154 ? -33.929 24.944 -3.542 1.00 17.55 118 ASN A CA 1
ATOM 926 C C . ASN A 1 154 ? -33.840 25.048 -5.048 1.00 16.70 118 ASN A C 1
ATOM 927 O O . ASN A 1 154 ? -33.818 26.181 -5.626 1.00 19.64 118 ASN A O 1
ATOM 932 N N . LYS A 1 155 ? -33.646 23.887 -5.677 1.00 19.63 119 LYS A N 1
ATOM 933 C CA . LYS A 1 155 ? -33.432 23.836 -7.133 1.00 21.61 119 LYS A CA 1
ATOM 934 C C . LYS A 1 155 ? -34.617 24.274 -7.997 1.00 24.51 119 LYS A C 1
ATOM 935 O O . LYS A 1 155 ? -34.454 24.750 -9.102 1.00 23.77 119 LYS A O 1
ATOM 941 N N . ASP A 1 156 ? -35.829 24.141 -7.439 1.00 26.44 120 ASP A N 1
ATOM 942 C CA . ASP A 1 156 ? -37.052 24.614 -8.078 1.00 27.09 120 ASP A CA 1
ATOM 943 C C . ASP A 1 156 ? -37.101 26.105 -8.088 1.00 27.21 120 ASP A C 1
ATOM 944 O O . ASP A 1 156 ? -37.439 26.710 -9.093 1.00 28.08 120 ASP A O 1
ATOM 949 N N . LEU A 1 157 ? -36.727 26.775 -6.990 1.00 25.90 121 LEU A N 1
ATOM 950 C CA . LEU A 1 157 ? -36.677 28.210 -6.957 1.00 26.01 121 LEU A CA 1
ATOM 951 C C . LEU A 1 157 ? -35.431 28.791 -7.582 1.00 27.00 121 LEU A C 1
ATOM 952 O O . LEU A 1 157 ? -35.441 29.904 -8.041 1.00 25.31 121 LEU A O 1
ATOM 957 N N . LEU A 1 158 ? -34.338 28.037 -7.571 1.00 24.34 122 LEU A N 1
ATOM 958 C CA . LEU A 1 158 ? -33.038 28.582 -7.912 1.00 24.46 122 LEU A CA 1
ATOM 959 C C . LEU A 1 158 ? -32.207 27.457 -8.474 1.00 23.43 122 LEU A C 1
ATOM 960 O O . LEU A 1 158 ? -31.411 26.809 -7.773 1.00 25.06 122 LEU A O 1
ATOM 965 N N . PRO A 1 159 ? -32.392 27.168 -9.747 1.00 25.34 123 PRO A N 1
ATOM 966 C CA . PRO A 1 159 ? -31.683 26.004 -10.271 1.00 26.03 123 PRO A CA 1
ATOM 967 C C . PRO A 1 159 ? -30.141 26.195 -10.393 1.00 26.53 123 PRO A C 1
ATOM 968 O O . PRO A 1 159 ? -29.455 25.182 -10.418 1.00 24.30 123 PRO A O 1
ATOM 972 N N . ASN A 1 160 ? -29.668 27.426 -10.522 1.00 25.35 124 ASN A N 1
ATOM 973 C CA . ASN A 1 160 ? -28.254 27.734 -10.566 1.00 27.55 124 ASN A CA 1
ATOM 974 C C . ASN A 1 160 ? -27.892 28.653 -9.424 1.00 27.61 124 ASN A C 1
ATOM 975 O O . ASN A 1 160 ? -28.185 29.822 -9.419 1.00 26.92 124 ASN A O 1
ATOM 980 N N . PRO A 1 161 ? -27.275 28.095 -8.400 1.00 27.51 125 PRO A N 1
ATOM 981 C CA . PRO A 1 161 ? -27.106 29.003 -7.241 1.00 27.72 125 PRO A CA 1
ATOM 982 C C . PRO A 1 161 ? -25.947 30.004 -7.409 1.00 26.75 125 PRO A C 1
ATOM 983 O O . PRO A 1 161 ? -25.106 29.852 -8.296 1.00 23.21 125 PRO A O 1
ATOM 987 N N . PRO A 1 162 ? -25.939 31.064 -6.576 1.00 26.12 126 PRO A N 1
ATOM 988 C CA . PRO A 1 162 ? -24.944 32.115 -6.764 1.00 26.30 126 PRO A CA 1
ATOM 989 C C . PRO A 1 162 ? -23.527 31.728 -6.433 1.00 24.87 126 PRO A C 1
ATOM 990 O O . PRO A 1 162 ? -23.311 30.948 -5.532 1.00 24.36 126 PRO A O 1
ATOM 994 N N . LYS A 1 163 ? -22.574 32.312 -7.137 1.00 25.03 127 LYS A N 1
ATOM 995 C CA . LYS A 1 163 ? -21.171 32.027 -6.889 1.00 27.42 127 LYS A CA 1
ATOM 996 C C . LYS A 1 163 ? -20.621 32.967 -5.812 1.00 24.71 127 LYS A C 1
ATOM 997 O O . LYS A 1 163 ? -19.679 32.551 -5.181 1.00 24.16 127 LYS A O 1
ATOM 1003 N N . THR A 1 164 ? -21.223 34.158 -5.633 1.00 22.37 128 THR A N 1
ATOM 1004 C CA . THR A 1 164 ? -20.703 35.227 -4.778 1.00 22.45 128 THR A CA 1
ATOM 1005 C C . THR A 1 164 ? -21.717 35.683 -3.798 1.00 21.08 128 THR A C 1
ATOM 1006 O O . THR A 1 164 ? -22.955 35.648 -4.066 1.00 20.71 128 THR A O 1
ATOM 1010 N N . TRP A 1 165 ? -21.255 36.119 -2.636 1.00 19.84 129 TRP A N 1
ATOM 1011 C CA . TRP A 1 165 ? -22.115 36.845 -1.671 1.00 21.73 129 TRP A CA 1
ATOM 1012 C C . TRP A 1 165 ? -22.649 38.120 -2.308 1.00 22.87 129 TRP A C 1
ATOM 1013 O O . TRP A 1 165 ? -23.811 38.530 -2.069 1.00 22.10 129 TRP A O 1
ATOM 1024 N N . GLU A 1 166 ? -21.770 38.793 -3.087 1.00 24.08 130 GLU A N 1
ATOM 1025 C CA . GLU A 1 166 ? -22.090 40.145 -3.650 1.00 25.39 130 GLU A CA 1
ATOM 1026 C C . GLU A 1 166 ? -23.333 40.179 -4.524 1.00 25.82 130 GLU A C 1
ATOM 1027 O O . GLU A 1 166 ? -24.039 41.165 -4.529 1.00 24.42 130 GLU A O 1
ATOM 1033 N N . GLU A 1 167 ? -23.634 39.084 -5.220 1.00 23.69 131 GLU A N 1
ATOM 1034 C CA . GLU A 1 167 ? -24.846 39.005 -6.034 1.00 24.86 131 GLU A CA 1
ATOM 1035 C C . GLU A 1 167 ? -26.127 38.648 -5.272 1.00 25.66 131 GLU A C 1
ATOM 1036 O O . GLU A 1 167 ? -27.210 38.667 -5.845 1.00 24.51 131 GLU A O 1
ATOM 1042 N N . ILE A 1 168 ? -26.026 38.313 -3.984 1.00 22.94 132 ILE A N 1
ATOM 1043 C CA . ILE A 1 168 ? -27.223 37.951 -3.252 1.00 24.00 132 ILE A CA 1
ATOM 1044 C C . ILE A 1 168 ? -28.274 39.078 -3.045 1.00 24.15 132 ILE A C 1
ATOM 1045 O O . ILE A 1 168 ? -29.446 38.795 -3.142 1.00 21.77 132 ILE A O 1
ATOM 1050 N N . PRO A 1 169 ? -27.849 40.343 -2.820 1.00 24.09 133 PRO A N 1
ATOM 1051 C CA . PRO A 1 169 ? -28.856 41.389 -2.679 1.00 26.21 133 PRO A CA 1
ATOM 1052 C C . PRO A 1 169 ? -29.763 41.487 -3.883 1.00 25.64 133 PRO A C 1
ATOM 1053 O O . PRO A 1 169 ? -31.009 41.557 -3.691 1.00 27.00 133 PRO A O 1
ATOM 1057 N N . ALA A 1 170 ? -29.174 41.430 -5.071 1.00 25.99 134 ALA A N 1
ATOM 1058 C CA . ALA A 1 170 ? -29.957 41.459 -6.316 1.00 27.41 134 ALA A CA 1
ATOM 1059 C C . ALA A 1 170 ? -30.897 40.283 -6.534 1.00 26.70 134 ALA A C 1
ATOM 1060 O O . ALA A 1 170 ? -31.994 40.459 -7.042 1.00 26.59 134 ALA A O 1
ATOM 1062 N N . LEU A 1 171 ? -30.436 39.087 -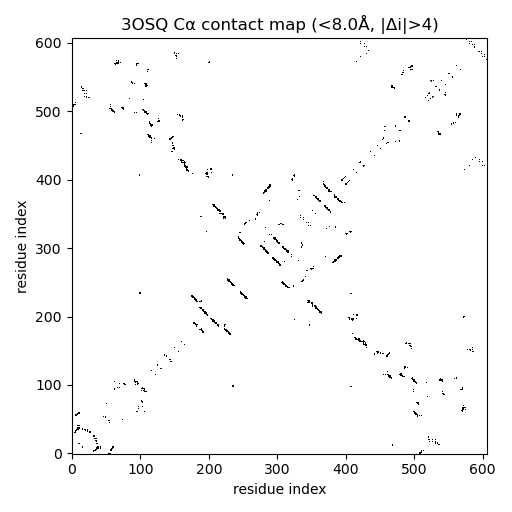6.196 1.00 25.96 135 LEU A N 1
ATOM 1063 C CA . LEU A 1 171 ? -31.228 37.867 -6.240 1.00 26.09 135 LEU A CA 1
ATOM 1064 C C . LEU A 1 171 ? -32.374 37.959 -5.265 1.00 24.08 135 LEU A C 1
ATOM 1065 O O . LEU A 1 171 ? -33.536 37.588 -5.563 1.00 22.14 135 LEU A O 1
ATOM 1070 N N . ASP A 1 172 ? -32.109 38.503 -4.110 1.00 23.57 136 ASP A N 1
ATOM 1071 C CA . ASP A 1 172 ? -33.185 38.686 -3.136 1.00 24.96 136 ASP A CA 1
ATOM 1072 C C . ASP A 1 172 ? -34.268 39.658 -3.643 1.00 26.67 136 ASP A C 1
ATOM 1073 O O . ASP A 1 172 ? -35.476 39.408 -3.504 1.00 26.07 136 ASP A O 1
ATOM 1078 N N . LYS A 1 173 ? -33.847 40.716 -4.287 1.00 27.62 137 LYS A N 1
ATOM 1079 C CA . LYS A 1 173 ? -34.836 41.673 -4.798 1.00 28.48 137 LYS A CA 1
ATOM 1080 C C . LYS A 1 173 ? -35.733 41.033 -5.845 1.00 28.60 137 LYS A C 1
ATOM 1081 O O . LYS A 1 173 ? -36.939 41.131 -5.759 1.00 30.26 137 LYS A O 1
ATOM 1087 N N . GLU A 1 174 ? -35.148 40.245 -6.729 1.00 29.31 138 GLU A N 1
ATOM 1088 C CA . GLU A 1 174 ? -35.860 39.506 -7.755 1.00 31.82 138 GLU A CA 1
ATOM 1089 C C . GLU A 1 174 ? -36.799 38.482 -7.130 1.00 29.58 138 GLU A C 1
ATOM 1090 O O . GLU A 1 174 ? -37.940 38.367 -7.524 1.00 29.22 138 GLU A O 1
ATOM 1096 N N . LEU A 1 175 ? -36.342 37.732 -6.126 1.00 26.70 139 LEU A N 1
ATOM 1097 C CA . LEU A 1 175 ? -37.190 36.751 -5.438 1.00 26.18 139 LEU A CA 1
ATOM 1098 C C . LEU A 1 175 ? -38.314 37.352 -4.618 1.00 25.93 139 LEU A C 1
ATOM 1099 O O . LEU A 1 175 ? -39.457 36.809 -4.570 1.00 27.98 139 LEU A O 1
ATOM 1104 N N . LYS A 1 176 ? -38.036 38.482 -3.996 1.00 25.52 140 LYS A N 1
ATOM 1105 C CA . LYS A 1 176 ? -39.068 39.153 -3.154 1.00 27.42 140 LYS A CA 1
ATOM 1106 C C . LYS A 1 176 ? -40.234 39.609 -4.051 1.00 29.08 140 LYS A C 1
ATOM 1107 O O . LYS A 1 176 ? -41.351 39.621 -3.594 1.00 28.75 140 LYS A O 1
ATOM 1113 N N . ALA A 1 177 ? -39.940 39.976 -5.307 1.00 30.07 141 ALA A N 1
ATOM 1114 C CA . ALA A 1 177 ? -40.989 40.402 -6.269 1.00 32.55 141 ALA A CA 1
ATOM 1115 C C . ALA A 1 177 ? -41.919 39.232 -6.588 1.00 32.63 141 ALA A C 1
ATOM 1116 O O . ALA A 1 177 ? -43.040 39.449 -7.080 1.00 32.06 141 ALA A O 1
ATOM 1118 N N . LYS A 1 178 ? -41.442 38.017 -6.318 1.00 30.30 142 LYS A N 1
ATOM 1119 C CA . LYS A 1 178 ? -42.178 36.768 -6.519 1.00 32.47 142 LYS A CA 1
ATOM 1120 C C . LYS A 1 178 ? -42.635 36.118 -5.254 1.00 32.69 142 LYS A C 1
ATOM 1121 O O . LYS A 1 178 ? -43.028 34.964 -5.261 1.00 33.22 142 LYS A O 1
ATOM 1127 N N . GLY A 1 179 ? -42.634 36.877 -4.149 1.00 32.62 143 GLY A N 1
ATOM 1128 C CA . GLY A 1 179 ? -43.012 36.374 -2.821 1.00 31.78 143 GLY A CA 1
ATOM 1129 C C . GLY A 1 179 ? -42.103 35.410 -2.079 1.00 30.65 143 GLY A C 1
ATOM 1130 O O . GLY A 1 179 ? -42.569 34.750 -1.166 1.00 30.06 143 GLY A O 1
ATOM 1131 N N . LYS A 1 180 ? -40.803 35.394 -2.395 1.00 27.30 144 LYS A N 1
ATOM 1132 C CA . LYS A 1 180 ? -39.855 34.485 -1.747 1.00 26.93 144 LYS A CA 1
ATOM 1133 C C . LYS A 1 180 ? -38.682 35.350 -1.227 1.00 25.82 144 LYS A C 1
ATOM 1134 O O . LYS A 1 180 ? -38.711 36.586 -1.366 1.00 30.02 144 LYS A O 1
ATOM 1140 N N . SER A 1 181 ? -37.691 34.753 -0.646 1.00 25.29 145 SER A N 1
ATOM 1141 C CA . SER A 1 181 ? -36.462 35.471 -0.312 1.00 23.89 145 SER A CA 1
ATOM 1142 C C . SER A 1 181 ? -35.300 34.623 -0.766 1.00 22.28 145 SER A C 1
ATOM 1143 O O . SER A 1 181 ? -35.495 33.467 -1.030 1.00 21.61 145 SER A O 1
ATOM 1146 N N . ALA A 1 182 ? -34.114 35.211 -0.801 1.00 21.67 146 ALA A N 1
ATOM 1147 C CA . ALA A 1 182 ? -32.920 34.539 -1.227 1.00 21.96 146 ALA A CA 1
ATOM 1148 C C . ALA A 1 182 ? -32.356 33.643 -0.183 1.00 21.42 146 ALA A C 1
ATOM 1149 O O . ALA A 1 182 ? -32.002 32.529 -0.499 1.00 21.25 146 ALA A O 1
ATOM 1151 N N . LEU A 1 183 ? -32.170 34.137 1.027 1.00 21.28 147 LEU A N 1
ATOM 1152 C CA . LEU A 1 183 ? -31.283 33.426 1.983 1.00 21.54 147 LEU A CA 1
ATOM 1153 C C . LEU A 1 183 ? -31.716 33.626 3.428 1.00 22.72 147 LEU A C 1
ATOM 1154 O O . LEU A 1 183 ? -31.974 34.763 3.835 1.00 21.07 147 LEU A O 1
ATOM 1159 N N . MET A 1 184 ? -31.802 32.516 4.192 1.00 19.74 148 MET A N 1
ATOM 1160 C CA . MET A 1 184 ? -32.050 32.583 5.630 1.00 22.57 148 MET A CA 1
ATOM 1161 C C . MET A 1 184 ? -31.157 31.550 6.290 1.00 21.14 148 MET A C 1
ATOM 1162 O O . MET A 1 184 ? -31.123 30.392 5.854 1.00 21.79 148 MET A O 1
ATOM 1167 N N . PHE A 1 185 ? -30.474 31.973 7.332 1.00 20.20 149 PHE A N 1
ATOM 1168 C CA . PHE A 1 185 ? -29.639 31.100 8.130 1.00 20.24 149 PHE A CA 1
ATOM 1169 C C . PHE A 1 185 ? -29.503 31.685 9.548 1.00 21.37 149 PHE A C 1
ATOM 1170 O O . PHE A 1 185 ? -29.841 32.837 9.798 1.00 23.10 149 PHE A O 1
ATOM 1178 N N . ASN A 1 186 ? -29.033 30.851 10.452 1.00 21.30 150 ASN A N 1
ATOM 1179 C CA . ASN A 1 186 ? -28.989 31.196 11.845 1.00 21.24 150 ASN A CA 1
ATOM 1180 C C . ASN A 1 186 ? -28.012 32.332 12.089 1.00 23.29 150 ASN A C 1
ATOM 1181 O O . ASN A 1 186 ? -26.782 32.147 11.960 1.00 23.42 150 ASN A O 1
ATOM 1186 N N . LEU A 1 187 ? -28.501 33.492 12.508 1.00 23.96 151 LEU A N 1
ATOM 1187 C CA . LEU A 1 187 ? -27.598 34.618 12.759 1.00 26.38 151 LEU A CA 1
ATOM 1188 C C . LEU A 1 187 ? -27.233 34.784 14.275 1.00 28.22 151 LEU A C 1
ATOM 1189 O O . LEU A 1 187 ? -26.520 35.752 14.655 1.00 31.18 151 LEU A O 1
ATOM 1194 N N . GLN A 1 188 ? -27.737 33.895 15.119 1.00 26.82 152 GLN A N 1
ATOM 1195 C CA . GLN A 1 188 ? -27.497 33.932 16.555 1.00 28.44 152 GLN A CA 1
ATOM 1196 C C . GLN A 1 188 ? -26.223 33.194 17.010 1.00 28.10 152 GLN A C 1
ATOM 1197 O O . GLN A 1 188 ? -25.786 33.376 18.174 1.00 29.20 152 GLN A O 1
ATOM 1203 N N . GLU A 1 189 ? -25.678 32.302 16.182 1.00 25.64 153 GLU A N 1
ATOM 1204 C CA . GLU A 1 189 ? -24.487 31.543 16.566 1.00 25.58 153 GLU A CA 1
ATOM 1205 C C . GLU A 1 189 ? -23.383 31.879 15.569 1.00 23.31 153 GLU A C 1
ATOM 1206 O O . GLU A 1 189 ? -23.584 31.680 14.357 1.00 23.04 153 GLU A O 1
ATOM 1212 N N . PRO A 1 190 ? -22.256 32.355 16.048 1.00 23.06 154 PRO A N 1
ATOM 1213 C CA . PRO A 1 190 ? -21.223 32.865 15.176 1.00 23.73 154 PRO A CA 1
ATOM 1214 C C . PRO A 1 190 ? -20.600 31.783 14.263 1.00 22.64 154 PRO A C 1
ATOM 1215 O O . PRO A 1 190 ? -20.119 32.120 13.156 1.00 22.51 154 PRO A O 1
ATOM 1219 N N . TYR A 1 191 ? -20.842 30.508 14.579 1.00 22.38 155 TYR A N 1
ATOM 1220 C CA . TYR A 1 191 ? -20.454 29.419 13.648 1.00 20.48 155 TYR A CA 1
ATOM 1221 C C . TYR A 1 191 ? -20.912 29.666 12.198 1.00 21.11 155 TYR A C 1
ATOM 1222 O O . TYR A 1 191 ? -20.184 29.383 11.238 1.00 20.21 155 TYR A O 1
ATOM 1231 N N . PHE A 1 192 ? -22.146 30.133 12.061 1.00 19.67 156 PHE A N 1
ATOM 1232 C CA . PHE A 1 192 ? -22.762 30.289 10.758 1.00 20.16 156 PHE A CA 1
ATOM 1233 C C . PHE A 1 192 ? -22.376 31.564 10.019 1.00 20.52 156 PHE A C 1
ATOM 1234 O O . PHE A 1 192 ? -22.425 31.558 8.787 1.00 21.70 156 PHE A O 1
ATOM 1242 N N . THR A 1 193 ? -21.947 32.611 10.725 1.00 21.77 157 THR A N 1
ATOM 1243 C CA A THR A 1 193 ? -21.432 33.844 10.104 0.50 22.47 157 THR A CA 1
ATOM 1244 C CA B THR A 1 193 ? -21.417 33.843 10.090 0.50 22.50 157 THR A CA 1
ATOM 1245 C C . THR A 1 193 ? -19.912 33.832 9.886 1.00 23.84 157 THR A C 1
ATOM 1246 O O . THR A 1 193 ? -19.382 34.514 8.984 1.00 23.33 157 THR A O 1
ATOM 1253 N N . TRP A 1 194 ? -19.205 32.995 10.656 1.00 22.67 158 TRP A N 1
ATOM 1254 C CA . TRP A 1 194 ? -17.766 32.920 10.517 1.00 23.13 158 TRP A CA 1
ATOM 1255 C C . TRP A 1 194 ? -17.224 32.659 9.096 1.00 21.82 158 TRP A C 1
ATOM 1256 O O . TRP A 1 194 ? -16.176 33.223 8.732 1.00 23.33 158 TRP A O 1
ATOM 1267 N N . PRO A 1 195 ? -17.862 31.779 8.293 1.00 20.12 159 PRO A N 1
ATOM 1268 C CA . PRO A 1 195 ? -17.318 31.598 6.968 1.00 20.62 159 PRO A CA 1
ATOM 1269 C C . PRO A 1 195 ? -17.142 32.864 6.178 1.00 21.48 159 PRO A C 1
ATOM 1270 O O . PRO A 1 195 ? -16.145 33.024 5.420 1.00 21.64 159 PRO A O 1
ATOM 1274 N N . LEU A 1 196 ? -18.077 33.795 6.361 1.00 22.16 160 LEU A N 1
ATOM 1275 C CA . LEU A 1 196 ? -18.039 35.077 5.636 1.00 22.13 160 LEU A CA 1
ATOM 1276 C C . LEU A 1 196 ? -17.007 36.077 6.270 1.00 22.52 160 LEU A C 1
ATOM 1277 O O . LEU A 1 196 ? -16.277 36.817 5.603 1.00 23.41 160 LEU A O 1
ATOM 1282 N N . ILE A 1 197 ? -16.922 36.063 7.588 1.00 22.86 161 ILE A N 1
ATOM 1283 C CA . ILE A 1 197 ? -15.951 36.834 8.341 1.00 24.59 161 ILE A CA 1
ATOM 1284 C C . ILE A 1 197 ? -14.503 36.444 7.970 1.00 25.63 161 ILE A C 1
ATOM 1285 O O . ILE A 1 197 ? -13.625 37.294 7.822 1.00 25.53 161 ILE A O 1
ATOM 1290 N N . ALA A 1 198 ? -14.276 35.166 7.751 1.00 24.30 162 ALA A N 1
ATOM 1291 C CA . ALA A 1 198 ? -12.937 34.646 7.537 1.00 24.65 162 ALA A CA 1
ATOM 1292 C C . ALA A 1 198 ? -12.550 34.779 6.086 1.00 24.83 162 ALA A C 1
ATOM 1293 O O . ALA A 1 198 ? -11.358 34.790 5.757 1.00 24.33 162 ALA A O 1
ATOM 1295 N N . ALA A 1 199 ? -13.545 34.937 5.201 1.00 23.21 163 ALA A N 1
ATOM 1296 C CA . ALA A 1 199 ? -13.287 34.860 3.751 1.00 23.82 163 ALA A CA 1
ATOM 1297 C C . ALA A 1 199 ? -12.144 35.778 3.295 1.00 24.61 163 ALA A C 1
ATOM 1298 O O . ALA A 1 199 ? -11.236 35.345 2.601 1.00 24.29 163 ALA A O 1
ATOM 1300 N N . ASP A 1 200 ? -12.228 37.045 3.644 1.00 26.27 164 ASP A N 1
ATOM 1301 C CA . ASP A 1 200 ? -11.233 38.034 3.178 1.00 27.78 164 ASP A CA 1
ATOM 1302 C C . ASP A 1 200 ? -10.141 38.301 4.191 1.00 29.53 164 ASP A C 1
ATOM 1303 O O . ASP A 1 200 ? -9.419 39.320 4.055 1.00 28.65 164 ASP A O 1
ATOM 1308 N N . GLY A 1 201 ? -10.020 37.464 5.237 1.00 28.90 165 GLY A N 1
ATOM 1309 C CA . GLY A 1 201 ? -8.833 37.521 6.110 1.00 30.34 165 GLY A CA 1
ATOM 1310 C C . GLY A 1 201 ? -9.034 37.418 7.600 1.00 28.42 165 GLY A C 1
ATOM 1311 O O . GLY A 1 201 ? -8.055 37.303 8.305 1.00 28.87 165 GLY A O 1
ATOM 1312 N N . GLY A 1 202 ? -10.283 37.417 8.074 1.00 26.35 166 GLY A N 1
ATOM 1313 C CA . GLY A 1 202 ? -10.601 37.220 9.470 1.00 27.43 166 GLY A CA 1
ATOM 1314 C C . GLY A 1 202 ? -10.013 35.898 10.000 1.00 27.22 166 GLY A C 1
ATOM 1315 O O . GLY A 1 202 ? -10.028 34.905 9.255 1.00 28.09 166 GLY A O 1
ATOM 1316 N N . TYR A 1 203 ? -9.554 35.864 11.243 1.00 25.78 167 TYR A N 1
ATOM 1317 C CA . TYR A 1 203 ? -9.086 34.633 11.879 1.00 26.41 167 TYR A CA 1
ATOM 1318 C C . TYR A 1 203 ? -9.224 34.647 13.388 1.00 28.32 167 TYR A C 1
ATOM 1319 O O . TYR A 1 203 ? -9.371 35.715 13.968 1.00 27.54 167 TYR A O 1
ATOM 1328 N N . ALA A 1 204 ? -9.240 33.467 14.020 1.00 27.35 168 ALA A N 1
ATOM 1329 C CA . ALA A 1 204 ? -9.320 33.357 15.471 1.00 26.72 168 ALA A CA 1
ATOM 1330 C C . ALA A 1 204 ? -7.923 33.620 16.050 1.00 27.77 168 ALA A C 1
ATOM 1331 O O . ALA A 1 204 ? -7.590 34.784 16.376 1.00 28.38 168 ALA A O 1
ATOM 1333 N N . PHE A 1 205 ? -7.082 32.595 16.083 1.00 25.22 169 PHE A N 1
ATOM 1334 C CA . PHE A 1 205 ? -5.719 32.723 16.539 1.00 26.83 169 PHE A CA 1
ATOM 1335 C C . PHE A 1 205 ? -4.755 32.410 15.407 1.00 27.43 169 PHE A C 1
ATOM 1336 O O . PHE A 1 205 ? -4.915 31.419 14.735 1.00 27.67 169 PHE A O 1
ATOM 1344 N N . LYS A 1 206 ? -3.666 33.160 15.288 1.00 30.50 170 LYS A N 1
ATOM 1345 C CA . LYS A 1 206 ? -2.712 32.941 14.209 1.00 32.27 170 LYS A CA 1
ATOM 1346 C C . LYS A 1 206 ? -1.921 31.642 14.393 1.00 32.02 170 LYS A C 1
ATOM 1347 O O . LYS A 1 206 ? -1.376 31.369 15.436 1.00 30.62 170 LYS A O 1
ATOM 1353 N N . TYR A 1 207 ? -1.949 30.787 13.385 1.00 31.96 171 TYR A N 1
ATOM 1354 C CA . TYR A 1 207 ? -1.233 29.545 13.356 1.00 33.71 171 TYR A CA 1
ATOM 1355 C C . TYR A 1 207 ? 0.252 29.828 13.247 1.00 36.76 171 TYR A C 1
ATOM 1356 O O . TYR A 1 207 ? 0.661 30.679 12.457 1.00 38.28 171 TYR A O 1
ATOM 1365 N N . GLU A 1 208 ? 1.072 29.246 14.114 1.00 38.80 172 GLU A N 1
ATOM 1366 C CA . GLU A 1 208 ? 2.547 29.523 14.067 1.00 41.79 172 GLU A CA 1
ATOM 1367 C C . GLU A 1 208 ? 3.103 28.707 12.887 1.00 43.46 172 GLU A C 1
ATOM 1368 O O . GLU A 1 208 ? 3.111 27.465 12.915 1.00 43.88 172 GLU A O 1
ATOM 1374 N N . ASN A 1 209 ? 3.482 29.372 11.799 1.00 45.87 173 ASN A N 1
ATOM 1375 C CA . ASN A 1 209 ? 4.104 28.683 10.632 1.00 49.00 173 ASN A CA 1
ATOM 1376 C C . ASN A 1 209 ? 5.630 28.385 10.862 1.00 49.93 173 ASN A C 1
ATOM 1377 O O . ASN A 1 209 ? 6.202 27.522 10.151 1.00 52.03 173 ASN A O 1
ATOM 1382 N N . HIS A 1 210 ? 6.279 29.088 11.810 1.00 48.20 174 HIS A N 1
ATOM 1383 C CA . HIS A 1 210 ? 7.689 28.757 12.209 1.00 48.65 174 HIS A CA 1
ATOM 1384 C C . HIS A 1 210 ? 7.686 28.176 13.624 1.00 46.27 174 HIS A C 1
ATOM 1385 O O . HIS A 1 210 ? 7.580 28.898 14.605 1.00 46.61 174 HIS A O 1
ATOM 1392 N N . LEU A 1 211 ? 7.680 26.865 13.716 1.00 43.49 175 LEU A N 1
ATOM 1393 C CA . LEU A 1 211 ? 7.715 26.181 14.991 1.00 44.40 175 LEU A CA 1
ATOM 1394 C C . LEU A 1 211 ? 9.139 26.091 15.646 1.00 45.12 17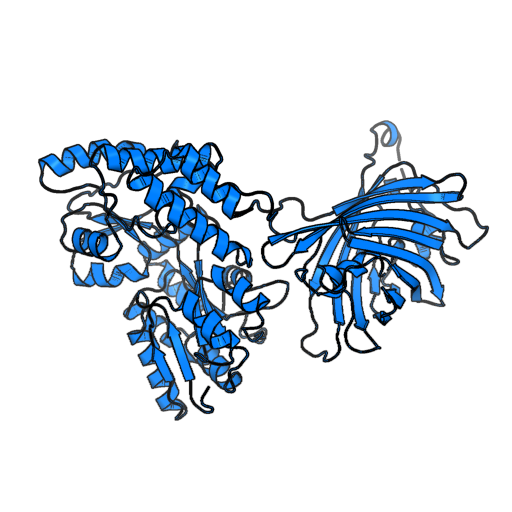5 LEU A C 1
ATOM 1395 O O . LEU A 1 211 ? 9.229 25.804 16.830 1.00 45.13 175 LEU A O 1
ATOM 1400 N N . SER A 1 212 ? 10.233 26.255 14.890 1.00 31.73 176 SER A N 1
ATOM 1401 C CA . SER A 1 212 ? 11.577 26.314 15.524 1.00 31.52 176 SER A CA 1
ATOM 1402 C C . SER A 1 212 ? 11.816 27.642 16.270 1.00 30.24 176 SER A C 1
ATOM 1403 O O . SER A 1 212 ? 11.368 28.717 15.881 1.00 29.44 176 SER A O 1
ATOM 1406 N N . HIS A 1 213 ? 12.532 27.531 17.362 1.00 27.72 177 HIS A N 1
ATOM 1407 C CA . HIS A 1 213 ? 12.934 28.691 18.100 1.00 28.26 177 HIS A CA 1
ATOM 1408 C C . HIS A 1 213 ? 14.440 28.876 17.903 1.00 27.16 177 HIS A C 1
ATOM 1409 O O . HIS A 1 213 ? 15.157 27.971 18.142 1.00 25.76 177 HIS A O 1
ATOM 1416 N N . ASN A 1 214 ? 14.857 30.053 17.487 1.00 28.21 178 ASN A N 1
ATOM 1417 C CA . ASN A 1 214 ? 16.278 30.383 17.191 1.00 28.89 178 ASN A CA 1
ATOM 1418 C C . ASN A 1 214 ? 17.000 31.035 18.356 1.00 28.82 178 ASN A C 1
ATOM 1419 O O . ASN A 1 214 ? 16.527 32.031 18.917 1.00 29.30 178 ASN A O 1
ATOM 1424 N N . VAL A 1 215 ? 18.114 30.450 18.781 1.00 26.05 179 VAL A N 1
ATOM 1425 C CA . VAL A 1 215 ? 18.920 31.012 19.850 1.00 26.25 179 VAL A CA 1
ATOM 1426 C C . VAL A 1 215 ? 20.276 31.475 19.203 1.00 25.28 179 VAL A C 1
ATOM 1427 O O . VAL A 1 215 ? 20.967 30.647 18.613 1.00 22.16 179 VAL A O 1
ATOM 1431 N N . TYR A 1 216 ? 20.649 32.748 19.357 1.00 24.38 180 TYR A N 1
ATOM 1432 C CA . TYR A 1 216 ? 21.827 33.282 18.687 1.00 26.52 180 TYR A CA 1
ATOM 1433 C C . TYR A 1 216 ? 23.019 33.060 19.599 1.00 25.98 180 TYR A C 1
ATOM 1434 O O . TYR A 1 216 ? 22.998 33.420 20.785 1.00 25.17 180 TYR A O 1
ATOM 1443 N N . ILE A 1 217 ? 24.056 32.445 19.043 1.00 22.23 181 ILE A N 1
ATOM 1444 C CA . ILE A 1 217 ? 25.252 32.085 19.778 1.00 23.49 181 ILE A CA 1
ATOM 1445 C C . ILE A 1 217 ? 26.326 33.109 19.365 1.00 24.43 181 ILE A C 1
ATOM 1446 O O . ILE A 1 217 ? 26.542 33.349 18.173 1.00 24.50 181 ILE A O 1
ATOM 1451 N N . MET A 1 218 ? 27.095 33.625 20.314 1.00 26.33 182 MET A N 1
ATOM 1452 C CA . MET A 1 218 ? 28.183 34.537 20.042 1.00 26.80 182 MET A CA 1
ATOM 1453 C C . MET A 1 218 ? 29.394 34.102 20.780 1.00 27.29 182 MET A C 1
ATOM 1454 O O . MET A 1 218 ? 29.301 33.524 21.882 1.00 23.85 182 MET A O 1
ATOM 1459 N N . ALA A 1 219 ? 30.582 34.408 20.222 1.00 27.02 183 ALA A N 1
ATOM 1460 C CA . ALA A 1 219 ? 31.808 34.084 20.950 1.00 29.36 183 ALA A CA 1
ATOM 1461 C C . ALA A 1 219 ? 31.909 34.967 22.196 1.00 31.76 183 ALA A C 1
ATOM 1462 O O . ALA A 1 219 ? 31.494 36.151 22.135 1.00 31.89 183 ALA A O 1
ATOM 1464 N N . ASP A 1 220 ? 32.514 34.408 23.264 1.00 31.53 184 ASP A N 1
ATOM 1465 C CA . ASP A 1 220 ? 32.746 35.089 24.556 1.00 36.30 184 ASP A CA 1
ATOM 1466 C C . ASP A 1 220 ? 34.256 34.941 24.805 1.00 39.03 184 ASP A C 1
ATOM 1467 O O . ASP A 1 220 ? 34.709 34.022 25.478 1.00 35.13 184 ASP A O 1
ATOM 1472 N N . LYS A 1 221 ? 34.995 35.832 24.204 1.00 44.00 185 LYS A N 1
ATOM 1473 C CA . LYS A 1 221 ? 36.447 35.662 24.074 1.00 50.65 185 LYS A CA 1
ATOM 1474 C C . LYS A 1 221 ? 37.208 35.633 25.426 1.00 53.66 185 LYS A C 1
ATOM 1475 O O . LYS A 1 221 ? 38.179 34.868 25.585 1.00 55.27 185 LYS A O 1
ATOM 1481 N N . GLN A 1 222 ? 36.746 36.395 26.402 1.00 55.45 186 GLN A N 1
ATOM 1482 C CA . GLN A 1 222 ? 37.463 36.492 27.673 1.00 57.54 186 GLN A CA 1
ATOM 1483 C C . GLN A 1 222 ? 36.904 35.364 28.632 1.00 55.40 186 GLN A C 1
ATOM 1484 O O . GLN A 1 222 ? 37.321 35.168 29.769 1.00 55.54 186 GLN A O 1
ATOM 1490 N N . LYS A 1 223 ? 35.994 34.547 28.157 1.00 52.15 187 LYS A N 1
ATOM 1491 C CA . LYS A 1 223 ? 35.738 33.312 28.884 1.00 48.78 187 LYS A CA 1
ATOM 1492 C C . LYS A 1 223 ? 36.183 32.115 28.059 1.00 44.10 187 LYS A C 1
ATOM 1493 O O . LYS A 1 223 ? 36.017 30.962 28.476 1.00 42.56 187 LYS A O 1
ATOM 1499 N N . ASN A 1 224 ? 36.781 32.409 26.912 1.00 40.15 188 ASN A N 1
ATOM 1500 C CA . ASN A 1 224 ? 37.192 31.367 26.010 1.00 37.68 188 ASN A CA 1
ATOM 1501 C C . ASN A 1 224 ? 36.032 30.422 25.727 1.00 35.38 188 ASN A C 1
ATOM 1502 O O . ASN A 1 224 ? 36.190 29.209 25.700 1.00 34.51 188 ASN A O 1
ATOM 1507 N N . GLY A 1 225 ? 34.824 30.983 25.517 1.00 34.26 189 GLY A N 1
ATOM 1508 C CA . GLY A 1 225 ? 33.611 30.158 25.323 1.00 31.56 189 GLY A CA 1
ATOM 1509 C C . GLY A 1 225 ? 32.586 30.900 24.509 1.00 30.69 189 GLY A C 1
ATOM 1510 O O . GLY A 1 225 ? 32.931 31.663 23.607 1.00 30.70 189 GLY A O 1
ATOM 1511 N N . ILE A 1 226 ? 31.298 30.724 24.862 1.00 29.18 190 ILE A N 1
ATOM 1512 C CA . ILE A 1 226 ? 30.224 31.395 24.142 1.00 26.98 190 ILE A CA 1
ATOM 1513 C C . ILE A 1 226 ? 29.189 32.011 25.141 1.00 25.64 190 ILE A C 1
ATOM 1514 O O . ILE A 1 226 ? 29.257 31.745 26.355 1.00 24.95 190 ILE A O 1
ATOM 1519 N N . LYS A 1 227 ? 28.293 32.795 24.581 1.00 24.55 191 LYS A N 1
ATOM 1520 C CA . LYS A 1 227 ? 27.193 33.435 25.327 1.00 24.78 191 LYS A CA 1
ATOM 1521 C C . LYS A 1 227 ? 26.018 33.481 24.409 1.00 24.26 191 LYS A C 1
ATOM 1522 O O . LYS A 1 227 ? 26.188 33.361 23.187 1.00 24.14 191 LYS A O 1
ATOM 1528 N N . ALA A 1 228 ? 24.838 33.660 24.963 1.00 24.04 192 ALA A N 1
ATOM 1529 C CA . ALA A 1 228 ? 23.614 33.726 24.223 1.00 23.11 192 ALA A CA 1
ATOM 1530 C C . ALA A 1 228 ? 22.576 34.402 25.107 1.00 23.88 192 ALA A C 1
ATOM 1531 O O . ALA A 1 228 ? 22.665 34.312 26.343 1.00 22.57 192 ALA A O 1
ATOM 1533 N N . ASN A 1 229 ? 21.645 35.118 24.470 1.00 24.32 193 ASN A N 1
ATOM 1534 C CA . ASN A 1 229 ? 20.450 35.583 25.143 1.00 27.23 193 ASN A CA 1
ATOM 1535 C C . ASN A 1 229 ? 19.194 35.426 24.300 1.00 26.50 193 ASN A C 1
ATOM 1536 O O . ASN A 1 229 ? 19.199 35.695 23.106 1.00 28.05 193 ASN A O 1
ATOM 1541 N N . PHE A 1 230 ? 18.103 34.980 24.908 1.00 23.88 194 PHE A N 1
ATOM 1542 C CA . PHE A 1 230 ? 16.932 34.616 24.114 1.00 23.45 194 PHE A CA 1
ATOM 1543 C C . PHE A 1 230 ? 15.729 34.633 25.066 1.00 24.18 194 PHE A C 1
ATOM 1544 O O . PHE A 1 230 ? 15.912 34.837 26.265 1.00 20.91 194 PHE A O 1
ATOM 1552 N N . LYS A 1 231 ? 14.549 34.440 24.542 1.00 23.79 195 LYS A N 1
ATOM 1553 C CA . LYS A 1 231 ? 13.369 34.403 25.393 1.00 25.50 195 LYS A CA 1
ATOM 1554 C C . LYS A 1 231 ? 12.503 33.265 25.040 1.00 24.90 195 LYS A C 1
ATOM 1555 O O . LYS A 1 231 ? 12.531 32.764 23.883 1.00 23.87 195 LYS A O 1
ATOM 1561 N N . ILE A 1 232 ? 11.824 32.749 26.046 1.00 23.57 196 ILE A N 1
ATOM 1562 C CA . ILE A 1 232 ? 10.904 31.631 25.856 1.00 20.67 196 ILE A CA 1
ATOM 1563 C C . ILE A 1 232 ? 9.542 32.144 26.205 1.00 22.32 196 ILE A C 1
ATOM 1564 O O . ILE A 1 232 ? 9.378 32.920 27.217 1.00 20.24 196 ILE A O 1
ATOM 1569 N N . ARG A 1 233 ? 8.518 31.734 25.433 1.00 21.14 197 ARG A N 1
ATOM 1570 C CA . ARG A 1 233 ? 7.125 32.095 25.743 1.00 23.63 197 ARG A CA 1
ATOM 1571 C C . ARG A 1 233 ? 6.418 30.875 26.345 1.00 21.86 197 ARG A C 1
ATOM 1572 O O . ARG A 1 233 ? 6.450 29.774 25.779 1.00 23.14 197 ARG A O 1
ATOM 1580 N N . HIS A 1 234 ? 5.744 31.082 27.472 1.00 21.84 198 HIS A N 1
ATOM 1581 C CA . HIS A 1 234 ? 5.018 30.023 28.119 1.00 19.76 198 HIS A CA 1
ATOM 1582 C C . HIS A 1 234 ? 3.574 30.416 28.179 1.00 22.11 198 HIS A C 1
ATOM 1583 O O . HIS A 1 234 ? 3.165 31.341 28.981 1.00 20.15 198 HIS A O 1
ATOM 1590 N N . ASN A 1 235 ? 2.752 29.696 27.411 1.00 22.05 199 ASN A N 1
ATOM 1591 C CA . ASN A 1 235 ? 1.321 30.019 27.472 1.00 22.77 199 ASN A CA 1
ATOM 1592 C C . ASN A 1 235 ? 0.775 29.805 28.897 1.00 22.06 199 ASN A C 1
ATOM 1593 O O . ASN A 1 235 ? 1.016 28.779 29.538 1.00 22.93 199 ASN A O 1
ATOM 1598 N N . ILE A 1 236 ? -0.089 30.726 29.333 1.00 23.72 200 ILE A N 1
ATOM 1599 C CA . ILE A 1 236 ? -0.715 30.664 30.656 1.00 24.17 200 ILE A CA 1
ATOM 1600 C C . ILE A 1 236 ? -2.127 30.102 30.441 1.00 26.78 200 ILE A C 1
ATOM 1601 O O . ILE A 1 236 ? -2.806 30.485 29.475 1.00 28.18 200 ILE A O 1
ATOM 1606 N N . GLU A 1 237 ? -2.561 29.266 31.354 1.00 26.91 201 GLU A N 1
ATOM 1607 C CA . GLU A 1 237 ? -3.890 28.668 31.295 1.00 32.08 201 GLU A CA 1
ATOM 1608 C C . GLU A 1 237 ? -4.921 29.814 31.377 1.00 33.90 201 GLU A C 1
ATOM 1609 O O . GLU A 1 237 ? -4.872 30.635 32.296 1.00 36.61 201 GLU A O 1
ATOM 1615 N N . ASP A 1 238 ? -5.871 29.824 30.500 1.00 37.57 202 ASP A N 1
ATOM 1616 C CA . ASP A 1 238 ? -6.903 30.877 30.588 1.00 40.42 202 ASP A CA 1
ATOM 1617 C C . ASP A 1 238 ? -6.440 32.197 29.956 1.00 40.05 202 ASP A C 1
ATOM 1618 O O . ASP A 1 238 ? -7.207 33.150 29.870 1.00 41.77 202 ASP A O 1
ATOM 1623 N N . GLY A 1 239 ? -5.227 32.227 29.453 1.00 37.71 203 GLY A N 1
ATOM 1624 C CA . GLY A 1 239 ? -4.858 33.097 28.375 1.00 37.88 203 GLY A CA 1
ATOM 1625 C C . GLY A 1 239 ? -3.704 33.951 28.806 1.00 35.78 203 GLY A C 1
ATOM 1626 O O . GLY A 1 239 ? -3.394 34.091 29.965 1.00 38.74 203 GLY A O 1
ATOM 1627 N N . GLY A 1 240 ? -3.058 34.539 27.866 1.00 34.16 204 GLY A N 1
ATOM 1628 C CA . GLY A 1 240 ? -1.876 35.320 28.293 1.00 32.67 204 GLY A CA 1
ATOM 1629 C C . GLY A 1 240 ? -0.641 34.467 28.103 1.00 28.68 204 GLY A C 1
ATOM 1630 O O . GLY A 1 240 ? -0.716 33.217 27.989 1.00 24.50 204 GLY A O 1
ATOM 1631 N N . VAL A 1 241 ? 0.488 35.160 28.043 1.00 26.86 205 VAL A N 1
ATOM 1632 C CA . VAL A 1 241 ? 1.771 34.523 27.854 1.00 26.24 205 VAL A CA 1
ATOM 1633 C C . VAL A 1 241 ? 2.755 35.027 28.955 1.00 26.22 205 VAL A C 1
ATOM 1634 O O . VAL A 1 241 ? 2.842 36.232 29.245 1.00 27.22 205 VAL A O 1
ATOM 1638 N N . GLN A 1 242 ? 3.435 34.063 29.551 1.00 24.56 206 GLN A N 1
ATOM 1639 C CA . GLN A 1 242 ? 4.498 34.284 30.565 1.00 24.35 206 GLN A CA 1
ATOM 1640 C C . GLN A 1 242 ? 5.859 34.219 29.885 1.00 23.64 206 GLN A C 1
ATOM 1641 O O . GLN A 1 242 ? 6.265 33.159 29.349 1.00 22.82 206 GLN A O 1
ATOM 1647 N N . LEU A 1 243 ? 6.575 35.349 29.896 1.00 22.68 207 LEU A N 1
ATOM 1648 C CA . LEU A 1 243 ? 7.865 35.392 29.258 1.00 21.53 207 LEU A CA 1
ATOM 1649 C C . LEU A 1 243 ? 8.986 34.983 30.240 1.00 22.18 207 LEU A C 1
ATOM 1650 O O . LEU A 1 243 ? 8.916 35.296 31.400 1.00 21.45 207 LEU A O 1
ATOM 1655 N N . ALA A 1 244 ? 10.005 34.290 29.733 1.00 20.41 208 ALA A N 1
ATOM 1656 C CA . ALA A 1 244 ? 11.161 33.860 30.496 1.00 20.58 208 ALA A CA 1
ATOM 1657 C C . ALA A 1 244 ? 12.425 34.322 29.711 1.00 20.86 208 ALA A C 1
ATOM 1658 O O . ALA A 1 244 ? 12.778 33.739 28.658 1.00 20.05 208 ALA A O 1
ATOM 1660 N N . TYR A 1 245 ? 13.073 35.382 30.173 1.00 21.51 209 TYR A N 1
ATOM 1661 C CA . TYR A 1 245 ? 14.232 35.927 29.476 1.00 20.94 209 TYR A CA 1
ATOM 1662 C C . TYR A 1 245 ? 15.494 35.191 29.944 1.00 21.67 209 TYR A C 1
ATOM 1663 O O . TYR A 1 245 ? 15.835 35.237 31.174 1.00 22.18 209 TYR A O 1
ATOM 1672 N N . HIS A 1 246 ? 16.181 34.567 29.012 1.00 20.81 210 HIS A N 1
ATOM 1673 C CA . HIS A 1 246 ? 17.308 33.699 29.306 1.00 20.89 210 HIS A CA 1
ATOM 1674 C C . HIS A 1 246 ? 18.666 34.395 28.961 1.00 21.29 210 HIS A C 1
ATOM 1675 O O . HIS A 1 246 ? 18.806 34.983 27.873 1.00 22.95 210 HIS A O 1
ATOM 1682 N N . TYR A 1 247 ? 19.652 34.304 29.837 1.00 20.88 211 TYR A N 1
ATOM 1683 C CA . TYR A 1 247 ? 20.977 34.867 29.616 1.00 21.45 211 TYR A CA 1
ATOM 1684 C C . TYR A 1 247 ? 21.963 33.751 29.968 1.00 23.15 211 TYR A C 1
ATOM 1685 O O . TYR A 1 247 ? 21.877 33.193 31.057 1.00 23.47 211 TYR A O 1
ATOM 1694 N N . GLN A 1 248 ? 22.802 33.379 29.018 1.00 22.76 212 GLN A N 1
ATOM 1695 C CA . GLN A 1 248 ? 23.631 32.179 29.048 1.00 22.83 212 GLN A CA 1
ATOM 1696 C C . GLN A 1 248 ? 25.121 32.472 28.775 1.00 22.08 212 GLN A C 1
ATOM 1697 O O . GLN A 1 248 ? 25.490 33.312 27.918 1.00 21.96 212 GLN A O 1
ATOM 1703 N N . GLN A 1 249 ? 25.942 31.774 29.524 1.00 22.62 213 GLN A N 1
ATOM 1704 C CA . GLN A 1 249 ? 27.416 31.813 29.326 1.00 23.04 213 GLN A CA 1
ATOM 1705 C C . GLN A 1 249 ? 27.955 30.403 29.441 1.00 24.46 213 GLN A C 1
ATOM 1706 O O . GLN A 1 249 ? 27.597 29.690 30.402 1.00 24.18 213 GLN A O 1
ATOM 1712 N N . ASN A 1 250 ? 28.853 30.002 28.528 1.00 23.96 214 ASN A N 1
ATOM 1713 C CA . ASN A 1 250 ? 29.458 28.680 28.597 1.00 24.52 214 ASN A CA 1
ATOM 1714 C C . ASN A 1 250 ? 30.984 28.819 28.553 1.00 24.49 214 ASN A C 1
ATOM 1715 O O . ASN A 1 250 ? 31.525 29.618 27.747 1.00 23.93 214 ASN A O 1
ATOM 1720 N N . THR A 1 251 ? 31.644 27.992 29.341 1.00 26.39 215 THR A N 1
ATOM 1721 C CA . THR A 1 251 ? 33.101 28.067 29.588 1.00 29.01 215 THR A CA 1
ATOM 1722 C C . THR A 1 251 ? 33.633 26.647 29.536 1.00 29.40 215 THR A C 1
ATOM 1723 O O . THR A 1 251 ? 33.036 25.757 30.130 1.00 27.04 215 THR A O 1
ATOM 1727 N N . PRO A 1 252 ? 34.766 26.414 28.851 1.00 30.10 216 PRO A N 1
ATOM 1728 C CA . PRO A 1 252 ? 35.302 25.057 28.851 1.00 31.59 216 PRO A CA 1
ATOM 1729 C C . PRO A 1 252 ? 35.839 24.616 30.220 1.00 32.12 216 PRO A C 1
ATOM 1730 O O . PRO A 1 252 ? 36.331 25.432 31.011 1.00 31.76 216 PRO A O 1
ATOM 1734 N N . ILE A 1 253 ? 35.671 23.345 30.559 1.00 31.77 217 ILE A N 1
ATOM 1735 C CA . ILE A 1 253 ? 36.217 22.834 31.818 1.00 34.10 217 ILE A CA 1
ATOM 1736 C C . ILE A 1 253 ? 37.728 22.596 31.635 1.00 37.50 217 ILE A C 1
ATOM 1737 O O . ILE A 1 253 ? 38.500 22.869 32.553 1.00 37.29 217 ILE A O 1
ATOM 1742 N N . GLY A 1 254 ? 38.124 22.097 30.471 1.00 39.10 218 GLY A N 1
ATOM 1743 C CA . GLY A 1 254 ? 39.528 21.699 30.220 1.00 43.56 218 GLY A CA 1
ATOM 1744 C C . GLY A 1 254 ? 40.349 22.896 29.782 1.00 45.71 218 GLY A C 1
ATOM 1745 O O . GLY A 1 254 ? 39.805 23.983 29.528 1.00 44.34 218 GLY A O 1
ATOM 1746 N N . ASP A 1 255 ? 41.659 22.677 29.683 1.00 48.64 219 ASP A N 1
ATOM 1747 C CA . ASP A 1 255 ? 42.624 23.661 29.208 1.00 51.80 219 ASP A CA 1
ATOM 1748 C C . ASP A 1 255 ? 42.965 23.499 27.715 1.00 51.66 219 ASP A C 1
ATOM 1749 O O . ASP A 1 255 ? 43.703 24.319 27.146 1.00 52.23 219 ASP A O 1
ATOM 1754 N N . GLY A 1 256 ? 42.473 22.422 27.099 1.00 51.39 220 GLY A N 1
ATOM 1755 C CA . GLY A 1 256 ? 42.718 22.164 25.665 1.00 51.22 220 GLY A CA 1
ATOM 1756 C C . GLY A 1 256 ? 41.945 23.155 24.801 1.00 49.37 220 GLY A C 1
ATOM 1757 O O . GLY A 1 256 ? 41.016 23.787 25.294 1.00 46.29 220 GLY A O 1
ATOM 1758 N N . PRO A 1 257 ? 42.377 23.327 23.530 1.00 48.03 221 PRO A N 1
ATOM 1759 C CA . PRO A 1 257 ? 41.876 24.414 22.686 1.00 46.18 221 PRO A CA 1
ATOM 1760 C C . PRO A 1 257 ? 40.423 24.156 22.380 1.00 43.40 221 PRO A C 1
ATOM 1761 O O . PRO A 1 257 ? 40.006 22.991 22.309 1.00 41.40 221 PRO A O 1
ATOM 1765 N N . VAL A 1 258 ? 39.644 25.214 22.219 1.00 40.43 222 VAL A N 1
ATOM 1766 C CA . VAL A 1 258 ? 38.277 25.032 21.798 1.00 37.27 222 VAL A CA 1
ATOM 1767 C C . VAL A 1 258 ? 38.026 25.863 20.550 1.00 36.74 222 VAL A C 1
ATOM 1768 O O . VAL A 1 258 ? 38.831 26.713 20.176 1.00 35.74 222 VAL A O 1
ATOM 1772 N N . LEU A 1 259 ? 36.896 25.624 19.917 1.00 33.13 223 LEU A N 1
ATOM 1773 C CA . LEU A 1 259 ? 36.510 26.421 18.777 1.00 34.21 223 LEU A CA 1
ATOM 1774 C C . LEU A 1 259 ? 35.670 27.637 19.269 1.00 33.44 223 LEU A C 1
ATOM 1775 O O . LEU A 1 259 ? 34.655 27.424 19.945 1.00 34.18 223 LEU A O 1
ATOM 1780 N N . LEU A 1 260 ? 36.093 28.877 18.960 1.00 33.29 224 LEU A N 1
ATOM 1781 C CA . LEU A 1 260 ? 35.273 30.043 19.253 1.00 32.74 224 LEU A CA 1
ATOM 1782 C C . LEU A 1 260 ? 34.494 30.509 18.017 1.00 30.33 224 LEU A C 1
ATOM 1783 O O . LEU A 1 260 ? 35.101 30.804 17.011 1.00 32.75 224 LEU A O 1
ATOM 1788 N N . PRO A 1 261 ? 33.176 30.535 18.059 1.00 28.43 225 PRO A N 1
ATOM 1789 C CA . PRO A 1 261 ? 32.474 30.627 16.798 1.00 26.41 225 PRO A CA 1
ATOM 1790 C C . PRO A 1 261 ? 32.269 32.019 16.238 1.00 27.85 225 PRO A C 1
ATOM 1791 O O . PRO A 1 261 ? 32.228 32.985 17.007 1.00 26.62 225 PRO A O 1
ATOM 1795 N N . ASP A 1 262 ? 32.054 32.119 14.921 1.00 26.09 226 ASP A N 1
ATOM 1796 C CA . ASP A 1 262 ? 31.443 33.329 14.355 1.00 26.96 226 ASP A CA 1
ATOM 1797 C C . ASP A 1 262 ? 29.963 33.294 14.788 1.00 26.14 226 ASP A C 1
ATOM 1798 O O . ASP A 1 262 ? 29.431 32.224 15.080 1.00 26.36 226 ASP A O 1
ATOM 1803 N N . ASN A 1 263 ? 29.293 34.430 14.764 1.00 26.49 227 ASN A N 1
ATOM 1804 C CA . ASN A 1 263 ? 27.890 34.466 15.105 1.00 27.42 227 ASN A CA 1
ATOM 1805 C C . ASN A 1 263 ? 27.080 33.522 14.250 1.00 26.50 227 ASN A C 1
ATOM 1806 O O . ASN A 1 263 ? 27.253 33.433 13.033 1.00 26.04 227 ASN A O 1
ATOM 1811 N N . HIS A 1 264 ? 26.153 32.819 14.922 1.00 24.17 228 HIS A N 1
ATOM 1812 C CA . HIS A 1 264 ? 25.232 31.920 14.265 1.00 23.22 228 HIS A CA 1
ATOM 1813 C C . HIS A 1 264 ? 24.060 31.658 15.181 1.00 22.54 228 HIS A C 1
ATOM 1814 O O . HIS A 1 264 ? 23.991 32.251 16.275 1.00 22.43 228 HIS A O 1
ATOM 1821 N N . TYR A 1 265 ? 23.146 30.793 14.736 1.00 22.72 229 TYR A N 1
ATOM 1822 C CA . TYR A 1 265 ? 22.049 30.356 15.632 1.00 23.61 229 TYR A CA 1
ATOM 1823 C C . TYR A 1 265 ? 21.819 28.864 15.635 1.00 22.89 229 TYR A C 1
ATOM 1824 O O . TYR A 1 265 ? 22.208 28.137 14.709 1.00 21.95 229 TYR A O 1
ATOM 1833 N N . LEU A 1 266 ? 21.151 28.428 16.700 1.00 22.78 230 LEU A N 1
ATOM 1834 C CA . LEU A 1 266 ? 20.657 27.102 16.871 1.00 20.57 230 LEU A CA 1
ATOM 1835 C C . LEU A 1 266 ? 19.130 27.183 16.761 1.00 22.93 230 LEU A C 1
ATOM 1836 O O . LEU A 1 266 ? 18.482 27.949 17.447 1.00 20.70 230 LEU A O 1
ATOM 1841 N N . SER A 1 267 ? 18.579 26.380 15.864 1.00 22.14 231 SER A N 1
ATOM 1842 C CA . SER A 1 267 ? 17.144 26.356 15.609 1.00 24.40 231 SER A CA 1
ATOM 1843 C C . SER A 1 267 ? 16.582 25.081 16.286 1.00 23.30 231 SER A C 1
ATOM 1844 O O . SER A 1 267 ? 16.960 23.918 15.954 1.00 22.62 231 SER A O 1
ATOM 1847 N N . THR A 1 268 ? 15.697 25.259 17.314 1.00 24.20 232 THR A N 1
ATOM 1848 C CA . THR A 1 268 ? 15.248 24.176 18.163 1.00 24.00 232 THR A CA 1
ATOM 1849 C C . THR A 1 268 ? 13.726 23.979 18.102 1.00 26.22 232 THR A C 1
ATOM 1850 O O . THR A 1 268 ? 13.025 24.963 18.147 1.00 26.75 232 THR A O 1
ATOM 1854 N N . GLN A 1 269 ? 13.255 22.763 17.877 1.00 26.96 233 GLN A N 1
ATOM 1855 C CA . GLN A 1 269 ? 11.861 22.449 18.040 1.00 29.84 233 GLN A CA 1
ATOM 1856 C C . GLN A 1 269 ? 11.750 21.399 19.164 1.00 28.46 233 GLN A C 1
ATOM 1857 O O . GLN A 1 269 ? 12.506 20.422 19.196 1.00 27.26 233 GLN A O 1
ATOM 1863 N N . SER A 1 270 ? 10.745 21.582 20.015 1.00 26.47 234 SER A N 1
ATOM 1864 C CA . SER A 1 270 ? 10.559 20.705 21.170 1.00 27.50 234 SER A CA 1
ATOM 1865 C C . SER A 1 270 ? 9.158 20.170 21.233 1.00 28.51 234 SER A C 1
ATOM 1866 O O . SER A 1 270 ? 8.212 20.902 20.898 1.00 29.20 234 SER A O 1
ATOM 1869 N N . LYS A 1 271 ? 8.992 18.945 21.696 1.00 26.58 235 LYS A N 1
ATOM 1870 C CA . LYS A 1 271 ? 7.661 18.372 21.856 1.00 28.65 235 LYS A CA 1
ATOM 1871 C C . LYS A 1 271 ? 7.621 17.700 23.208 1.00 25.97 235 LYS A C 1
ATOM 1872 O O . LYS A 1 271 ? 8.476 16.858 23.506 1.00 24.37 235 LYS A O 1
ATOM 1878 N N . LEU A 1 272 ? 6.657 18.117 24.024 1.00 24.87 236 LEU A N 1
ATOM 1879 C CA . LEU A 1 272 ? 6.452 17.637 25.353 1.00 23.80 236 LEU A CA 1
ATOM 1880 C C . LEU A 1 272 ? 5.296 16.653 25.411 1.00 24.86 236 LEU A C 1
ATOM 1881 O O . LEU A 1 272 ? 4.230 16.917 24.883 1.00 25.46 236 LEU A O 1
ATOM 1886 N N . SER A 1 273 ? 5.508 15.522 26.053 1.00 25.85 237 SER A N 1
ATOM 1887 C CA . SER A 1 273 ? 4.493 14.507 26.139 1.00 25.50 237 SER A CA 1
ATOM 1888 C C . SER A 1 273 ? 4.605 13.753 27.437 1.00 26.46 237 SER A C 1
ATOM 1889 O O . SER A 1 273 ? 5.371 14.156 28.344 1.00 25.51 237 SER A O 1
ATOM 1892 N N . LYS A 1 274 ? 3.801 12.688 27.594 1.00 27.86 238 LYS A N 1
ATOM 1893 C CA . LYS A 1 274 ? 3.774 11.921 28.813 1.00 27.85 238 LYS A CA 1
ATOM 1894 C C . LYS A 1 274 ? 3.859 10.418 28.517 1.00 30.75 238 LYS A C 1
ATOM 1895 O O . LYS A 1 274 ? 3.570 9.979 27.425 1.00 30.41 238 LYS A O 1
ATOM 1901 N N . ASP A 1 275 ? 4.220 9.631 29.534 1.00 31.53 239 ASP A N 1
ATOM 1902 C CA . ASP A 1 275 ? 4.351 8.175 29.400 1.00 33.43 239 ASP A CA 1
ATOM 1903 C C . ASP A 1 275 ? 3.150 7.609 30.111 1.00 34.69 239 ASP A C 1
ATOM 1904 O O . ASP A 1 275 ? 3.038 7.750 31.332 1.00 34.04 239 ASP A O 1
ATOM 1909 N N . PRO A 1 276 ? 2.211 7.018 29.371 1.00 37.26 240 PRO A N 1
ATOM 1910 C CA . PRO A 1 276 ? 0.996 6.537 30.034 1.00 38.75 240 PRO A CA 1
ATOM 1911 C C . PRO A 1 276 ? 1.229 5.532 31.181 1.00 41.05 240 PRO A C 1
ATOM 1912 O O . PRO A 1 276 ? 0.329 5.366 32.047 1.00 41.42 240 PRO A O 1
ATOM 1916 N N . ASN A 1 277 ? 2.387 4.854 31.174 1.00 40.61 241 ASN A N 1
ATOM 1917 C CA . ASN A 1 277 ? 2.667 3.876 32.217 1.00 42.48 241 ASN A CA 1
ATOM 1918 C C . ASN A 1 277 ? 3.429 4.401 33.410 1.00 42.65 241 ASN A C 1
ATOM 1919 O O . ASN A 1 277 ? 3.710 3.658 34.362 1.00 43.86 241 ASN A O 1
ATOM 1924 N N . GLU A 1 278 ? 3.713 5.697 33.410 1.00 41.12 242 GLU A N 1
ATOM 1925 C CA . GLU A 1 278 ? 4.559 6.272 34.442 1.00 41.31 242 GLU A CA 1
ATOM 1926 C C . GLU A 1 278 ? 3.719 6.942 35.521 1.00 41.20 242 GLU A C 1
ATOM 1927 O O . GLU A 1 278 ? 2.955 7.818 35.233 1.00 39.89 242 GLU A O 1
ATOM 1933 N N . LYS A 1 279 ? 3.905 6.574 36.777 1.00 41.62 243 LYS A N 1
ATOM 1934 C CA . LYS A 1 279 ? 3.024 7.070 37.816 1.00 42.43 243 LYS A CA 1
ATOM 1935 C C . LYS A 1 279 ? 3.578 8.307 38.455 1.00 39.44 243 LYS A C 1
ATOM 1936 O O . LYS A 1 279 ? 2.829 9.119 38.972 1.00 38.48 243 LYS A O 1
ATOM 1942 N N . ARG A 1 280 ? 4.907 8.429 38.509 1.00 38.67 244 ARG A N 1
ATOM 1943 C CA . ARG A 1 280 ? 5.531 9.647 39.095 1.00 36.72 244 ARG A CA 1
ATOM 1944 C C . ARG A 1 280 ? 5.365 10.891 38.214 1.00 34.47 244 ARG A C 1
ATOM 1945 O O . ARG A 1 280 ? 4.983 10.796 37.045 1.00 34.23 244 ARG A O 1
ATOM 1953 N N . ASP A 1 281 ? 5.631 12.050 38.793 1.00 31.85 245 ASP A N 1
ATOM 1954 C CA . ASP A 1 281 ? 5.586 13.285 38.024 1.00 31.92 245 ASP A CA 1
ATOM 1955 C C . ASP A 1 281 ? 6.739 13.259 37.026 1.00 29.87 245 ASP A C 1
ATOM 1956 O O . ASP A 1 281 ? 7.882 13.035 37.398 1.00 31.22 245 ASP A O 1
ATOM 1961 N N . HIS A 1 282 ? 6.455 13.483 35.763 1.00 28.19 246 HIS A N 1
ATOM 1962 C CA . HIS A 1 282 ? 7.448 13.313 34.735 1.00 27.67 246 HIS A CA 1
ATOM 1963 C C . HIS A 1 282 ? 7.171 14.113 33.458 1.00 26.85 246 HIS A C 1
ATOM 1964 O O . HIS A 1 282 ? 6.054 14.655 33.229 1.00 25.72 246 HIS A O 1
ATOM 1971 N N . MET A 1 283 ? 8.187 14.135 32.605 1.00 27.79 247 MET A N 1
ATOM 1972 C CA . MET A 1 283 ? 8.081 14.782 31.290 1.00 25.63 247 MET A CA 1
ATOM 1973 C C . MET A 1 283 ? 8.867 13.980 30.291 1.00 26.15 247 MET A C 1
ATOM 1974 O O . MET A 1 283 ? 10.073 13.622 30.512 1.00 27.61 247 MET A O 1
ATOM 1979 N N . VAL A 1 284 ? 8.183 13.654 29.188 1.00 26.54 248 VAL A N 1
ATOM 1980 C CA . VAL A 1 284 ? 8.848 13.126 28.014 1.00 26.69 248 VAL A CA 1
ATOM 1981 C C . VAL A 1 284 ? 9.147 14.227 27.006 1.00 25.27 248 VAL A C 1
ATOM 1982 O O . VAL A 1 284 ? 8.267 15.031 26.672 1.00 24.49 248 VAL A O 1
ATOM 1986 N N . LEU A 1 285 ? 10.376 14.262 26.492 1.00 24.19 249 LEU A N 1
ATOM 1987 C CA . LEU A 1 285 ? 10.818 15.386 25.651 1.00 23.94 249 LEU A CA 1
ATOM 1988 C C . LEU A 1 285 ? 11.449 14.811 24.397 1.00 25.32 249 LEU A C 1
ATOM 1989 O O . LEU A 1 285 ? 12.340 13.956 24.484 1.00 25.56 249 LEU A O 1
ATOM 1994 N N . LEU A 1 286 ? 11.025 15.333 23.248 1.00 24.82 250 LEU A N 1
ATOM 1995 C CA . LEU A 1 286 ? 11.668 15.092 21.947 1.00 27.32 250 LEU A CA 1
ATOM 1996 C C . LEU A 1 286 ? 12.126 16.464 21.411 1.00 27.27 250 LEU A C 1
ATOM 1997 O O . LEU A 1 286 ? 11.314 17.427 21.312 1.00 26.71 250 LEU A O 1
ATOM 2002 N N . GLU A 1 287 ? 13.396 16.598 21.012 1.00 26.31 251 GLU A N 1
ATOM 2003 C CA . GLU A 1 287 ? 13.858 17.839 20.473 1.00 25.96 251 GLU A CA 1
ATOM 2004 C C . GLU A 1 287 ? 14.696 17.616 19.238 1.00 26.50 251 GLU A C 1
ATOM 2005 O O . GLU A 1 287 ? 15.327 16.594 19.104 1.00 26.47 251 GLU A O 1
ATOM 2011 N N . PHE A 1 288 ? 14.624 18.549 18.297 1.00 26.62 252 PHE A N 1
ATOM 2012 C CA . PHE A 1 288 ? 15.478 18.554 17.117 1.00 26.73 252 PHE A CA 1
ATOM 2013 C C . PHE A 1 288 ? 16.116 19.901 17.021 1.00 25.12 252 PHE A C 1
ATOM 2014 O O . PHE A 1 288 ? 15.434 20.941 17.129 1.00 24.91 252 PHE A O 1
ATOM 2022 N N . VAL A 1 289 ? 17.443 19.914 16.847 1.00 24.61 253 VAL A N 1
ATOM 2023 C CA . VAL A 1 289 ? 18.233 21.171 16.897 1.00 25.05 253 VAL A CA 1
ATOM 2024 C C . VAL A 1 289 ? 19.225 21.185 15.738 1.00 26.24 253 VAL A C 1
ATOM 2025 O O . VAL A 1 289 ? 20.039 20.200 15.605 1.00 26.04 253 VAL A O 1
ATOM 2029 N N . THR A 1 290 ? 19.176 22.244 14.905 1.00 25.10 254 THR A N 1
ATOM 2030 C CA . THR A 1 290 ? 20.111 22.441 13.797 1.00 26.24 254 THR A CA 1
ATOM 2031 C C . THR A 1 290 ? 20.687 23.825 13.884 1.00 25.27 254 THR A C 1
ATOM 2032 O O . THR A 1 290 ? 19.964 24.790 14.136 1.00 25.62 254 THR A O 1
ATOM 2036 N N . ALA A 1 291 ? 21.988 23.918 13.668 1.00 22.66 255 ALA A N 1
ATOM 2037 C CA . ALA A 1 291 ? 22.670 25.175 13.525 1.00 21.56 255 ALA A CA 1
ATOM 2038 C C . ALA A 1 291 ? 22.458 25.737 12.133 1.00 22.34 255 ALA A C 1
ATOM 2039 O O . ALA A 1 291 ? 22.476 24.962 11.112 1.00 23.40 255 ALA A O 1
ATOM 2041 N N . ALA A 1 292 ? 22.447 27.054 12.074 1.00 23.21 256 ALA A N 1
ATOM 2042 C CA . ALA A 1 292 ? 22.248 27.766 10.818 1.00 24.06 256 ALA A CA 1
ATOM 2043 C C . ALA A 1 292 ? 22.733 29.196 10.999 1.00 24.18 256 ALA A C 1
ATOM 2044 O O . ALA A 1 292 ? 23.263 29.591 12.041 1.00 24.64 256 ALA A O 1
ATOM 2046 N N . GLY A 1 293 ? 22.583 29.970 9.944 1.00 25.30 257 GLY A N 1
ATOM 2047 C CA . GLY A 1 293 ? 22.873 31.404 9.990 1.00 25.81 257 GLY A CA 1
ATOM 2048 C C . GLY A 1 293 ? 24.136 31.886 9.336 1.00 26.52 257 GLY A C 1
ATOM 2049 O O . GLY A 1 293 ? 24.429 33.084 9.356 1.00 26.70 257 GLY A O 1
ATOM 2050 N N . ILE A 1 294 ? 24.916 30.982 8.744 1.00 27.78 258 ILE A N 1
ATOM 2051 C CA . ILE A 1 294 ? 26.077 31.363 7.947 1.00 29.33 258 ILE A CA 1
ATOM 2052 C C . ILE A 1 294 ? 25.895 30.722 6.556 1.00 27.89 258 ILE A C 1
ATOM 2053 O O . ILE A 1 294 ? 25.721 29.537 6.461 1.00 28.26 258 ILE A O 1
ATOM 2058 N N . THR A 1 295 ? 25.801 31.478 5.490 1.00 26.73 259 THR A N 1
ATOM 2059 C CA . THR A 1 295 ? 25.618 30.850 4.166 1.00 25.23 259 THR A CA 1
ATOM 2060 C C . THR A 1 295 ? 27.048 30.774 3.558 1.00 25.77 259 THR A C 1
ATOM 2061 O O . THR A 1 295 ? 27.838 31.693 3.658 1.00 24.98 259 THR A O 1
ATOM 2065 N N . LEU A 1 296 ? 27.318 29.701 2.847 1.00 24.07 260 LEU A N 1
ATOM 2066 C CA . LEU A 1 296 ? 28.571 29.526 2.187 1.00 26.45 260 LEU A CA 1
ATOM 2067 C C . LEU A 1 296 ? 28.682 30.535 1.068 1.00 25.98 260 LEU A C 1
ATOM 2068 O O . LEU A 1 296 ? 27.698 30.801 0.383 1.00 25.78 260 LEU A O 1
ATOM 2073 N N . GLY A 1 297 ? 29.833 31.172 0.913 1.00 25.39 261 GLY A N 1
ATOM 2074 C CA . GLY A 1 297 ? 30.018 32.172 -0.118 1.00 23.97 261 GLY A CA 1
ATOM 2075 C C . GLY A 1 297 ? 30.420 31.532 -1.400 1.00 21.35 261 GLY A C 1
ATOM 2076 O O . GLY A 1 297 ? 31.026 30.423 -1.422 1.00 22.71 261 GLY A O 1
ATOM 2077 N N . MET A 1 298 ? 30.216 32.217 -2.515 1.00 20.41 262 MET A N 1
ATOM 2078 C CA . MET A 1 298 ? 30.679 31.753 -3.778 1.00 21.08 262 MET A CA 1
ATOM 2079 C C . MET A 1 298 ? 32.230 31.632 -3.862 1.00 22.26 262 MET A C 1
ATOM 2080 O O . MET A 1 298 ? 32.770 30.834 -4.654 1.00 22.69 262 MET A O 1
ATOM 2085 N N . ASP A 1 299 ? 32.923 32.428 -3.085 1.00 25.09 263 ASP A N 1
ATOM 2086 C CA . ASP A 1 299 ? 34.404 32.352 -3.027 1.00 28.27 263 ASP A CA 1
ATOM 2087 C C . ASP A 1 299 ? 34.816 30.955 -2.535 1.00 27.08 263 ASP A C 1
ATOM 2088 O O . ASP A 1 299 ? 35.855 30.417 -2.945 1.00 26.96 263 ASP A O 1
ATOM 2093 N N . GLU A 1 300 ? 33.970 30.309 -1.717 1.00 29.41 264 GLU A N 1
ATOM 2094 C CA . GLU A 1 300 ? 34.322 28.991 -1.157 1.00 30.91 264 GLU A CA 1
ATOM 2095 C C . GLU A 1 300 ? 34.124 27.906 -2.184 1.00 32.98 264 GLU A C 1
ATOM 2096 O O . GLU A 1 300 ? 34.837 26.919 -2.151 1.00 35.27 264 GLU A O 1
ATOM 2102 N N . LEU A 1 301 ? 33.369 28.144 -3.258 1.00 29.53 265 LEU A N 1
ATOM 2103 C CA . LEU A 1 301 ? 33.346 27.179 -4.342 1.00 28.65 265 LEU A CA 1
ATOM 2104 C C . LEU A 1 301 ? 34.442 27.359 -5.360 1.00 29.48 265 LEU A C 1
ATOM 2105 O O . LEU A 1 301 ? 34.676 26.468 -6.216 1.00 29.19 265 LEU A O 1
ATOM 2110 N N . TYR A 1 302 ? 35.104 28.532 -5.386 1.00 29.48 266 TYR A N 1
ATOM 2111 C CA . TYR A 1 302 ? 36.034 28.798 -6.457 1.00 31.97 266 TYR A CA 1
ATOM 2112 C C . TYR A 1 302 ? 37.243 27.904 -6.230 1.00 35.78 266 TYR A C 1
ATOM 2113 O O . TYR A 1 302 ? 37.820 27.995 -5.128 1.00 39.58 266 TYR A O 1
ATOM 2122 N N . LYS A 1 303 ? 37.628 27.152 -7.241 1.00 39.02 267 LYS A N 1
ATOM 2123 C CA . LYS A 1 303 ? 38.692 26.131 -7.089 1.00 43.48 267 LYS A CA 1
ATOM 2124 C C . LYS A 1 303 ? 38.561 25.345 -5.760 1.00 45.10 267 LYS A C 1
ATOM 2125 O O . LYS A 1 303 ? 39.590 24.933 -5.196 1.00 47.10 267 LYS A O 1
ATOM 2131 N N . GLY A 1 304 ? 37.334 25.156 -5.250 1.00 45.80 268 GLY A N 1
ATOM 2132 C CA . GLY A 1 304 ? 37.098 24.310 -4.003 1.00 46.40 268 GLY A CA 1
ATOM 2133 C C . GLY A 1 304 ? 36.701 22.855 -4.257 1.00 47.62 268 GLY A C 1
ATOM 2134 O O . GLY A 1 304 ? 36.517 22.426 -5.449 1.00 45.38 268 GLY A O 1
ATOM 2135 N N . VAL A 1 311 ? 37.016 19.852 11.331 1.00 52.16 275 VAL A N 1
ATOM 2136 C CA . VAL A 1 311 ? 36.302 19.139 12.425 1.00 52.29 275 VAL A CA 1
ATOM 2137 C C . VAL A 1 311 ? 37.116 18.840 13.719 1.00 51.42 275 VAL A C 1
ATOM 2138 O O . VAL A 1 311 ? 38.174 18.199 13.684 1.00 52.61 275 VAL A O 1
ATOM 2142 N N . SER A 1 312 ? 36.602 19.248 14.877 1.00 48.23 276 SER A N 1
ATOM 2143 C CA . SER A 1 312 ? 37.313 19.006 16.157 1.00 46.14 276 SER A CA 1
ATOM 2144 C C . SER A 1 312 ? 37.378 17.500 16.555 1.00 44.47 276 SER A C 1
ATOM 2145 O O . SER A 1 312 ? 36.590 16.703 16.086 1.00 45.02 276 SER A O 1
ATOM 2148 N N . LYS A 1 313 ? 38.329 17.166 17.419 1.00 43.37 277 LYS A N 1
ATOM 2149 C CA . LYS A 1 313 ? 38.466 15.791 17.996 1.00 42.97 277 LYS A CA 1
ATOM 2150 C C . LYS A 1 313 ? 37.247 15.416 18.858 1.00 40.57 277 LYS A C 1
ATOM 2151 O O . LYS A 1 313 ? 36.777 14.290 18.874 1.00 40.37 277 LYS A O 1
ATOM 2157 N N . GLY A 1 314 ? 36.727 16.380 19.578 1.00 37.17 278 GLY A N 1
ATOM 2158 C CA . GLY A 1 314 ? 35.490 16.125 20.356 1.00 35.50 278 GLY A CA 1
ATOM 2159 C C . GLY A 1 314 ? 34.327 15.692 19.478 1.00 34.28 278 GLY A C 1
ATOM 2160 O O . GLY A 1 314 ? 33.453 14.944 19.911 1.00 32.63 278 GLY A O 1
ATOM 2161 N N . GLU A 1 315 ? 34.292 16.170 18.240 1.00 33.83 279 GLU A N 1
ATOM 2162 C CA . GLU A 1 315 ? 33.203 15.831 17.358 1.00 35.80 279 GLU A CA 1
ATOM 2163 C C . GLU A 1 315 ? 33.121 14.313 17.071 1.00 36.52 279 GLU A C 1
ATOM 2164 O O . GLU A 1 315 ? 32.051 13.755 16.851 1.00 33.81 279 GLU A O 1
ATOM 2170 N N . GLU A 1 316 ? 34.282 13.650 17.087 1.00 37.82 280 GLU A N 1
ATOM 2171 C CA . GLU A 1 316 ? 34.360 12.196 16.909 1.00 39.05 280 GLU A CA 1
ATOM 2172 C C . GLU A 1 316 ? 33.497 11.446 17.932 1.00 38.22 280 GLU A C 1
ATOM 2173 O O . GLU A 1 316 ? 33.065 10.321 17.664 1.00 39.32 280 GLU A O 1
ATOM 2179 N N . LEU A 1 317 ? 33.280 12.045 19.104 1.00 34.72 281 LEU A N 1
ATOM 2180 C CA . LEU A 1 317 ? 32.482 11.390 20.190 1.00 33.61 281 LEU A CA 1
ATOM 2181 C C . LEU A 1 317 ? 30.956 11.380 19.892 1.00 32.36 281 LEU A C 1
ATOM 2182 O O . LEU A 1 317 ? 30.170 10.707 20.579 1.00 32.09 281 LEU A O 1
ATOM 2187 N N . PHE A 1 318 ? 30.554 12.144 18.882 1.00 31.77 282 PHE A N 1
ATOM 2188 C CA . PHE A 1 318 ? 29.141 12.308 18.542 1.00 32.31 282 PHE A CA 1
ATOM 2189 C C . PHE A 1 318 ? 28.756 11.693 17.179 1.00 33.59 282 PHE A C 1
ATOM 2190 O O . PHE A 1 318 ? 27.725 12.093 16.585 1.00 36.10 282 PHE A O 1
ATOM 2198 N N . THR A 1 319 ? 29.530 10.749 16.641 1.00 35.73 283 THR A N 1
ATOM 2199 C CA . THR A 1 319 ? 29.183 10.251 15.275 1.00 37.41 283 THR A CA 1
ATOM 2200 C C . THR A 1 319 ? 27.970 9.285 15.264 1.00 38.90 283 THR A C 1
ATOM 2201 O O . THR A 1 319 ? 27.376 9.027 14.214 1.00 38.90 283 THR A O 1
ATOM 2205 N N . GLY A 1 320 ? 27.611 8.731 16.417 1.00 40.03 284 GLY A N 1
ATOM 2206 C CA . GLY A 1 320 ? 26.453 7.851 16.500 1.00 39.06 284 GLY A CA 1
ATOM 2207 C C . GLY A 1 320 ? 25.525 8.225 17.671 1.00 38.85 284 GLY A C 1
ATOM 2208 O O . GLY A 1 320 ? 25.586 9.360 18.215 1.00 36.51 284 GLY A O 1
ATOM 2209 N N . VAL A 1 321 ? 24.718 7.244 18.121 1.00 37.24 285 VAL A N 1
ATOM 2210 C CA . VAL A 1 321 ? 23.842 7.425 19.279 1.00 37.02 285 VAL A CA 1
ATOM 2211 C C . VAL A 1 321 ? 24.670 7.475 20.590 1.00 35.27 285 VAL A C 1
ATOM 2212 O O . VAL A 1 321 ? 25.570 6.701 20.780 1.00 34.77 285 VAL A O 1
ATOM 2216 N N . VAL A 1 322 ? 24.434 8.472 21.441 1.00 31.23 286 VAL A N 1
ATOM 2217 C CA . VAL A 1 322 ? 25.145 8.632 22.685 1.00 31.25 286 VAL A CA 1
ATOM 2218 C C . VAL A 1 322 ? 24.106 8.638 23.834 1.00 31.56 286 VAL A C 1
ATOM 2219 O O . VAL A 1 322 ? 23.126 9.411 23.783 1.00 31.05 286 VAL A O 1
ATOM 2223 N N . PRO A 1 323 ? 24.320 7.796 24.860 1.00 32.24 287 PRO A N 1
ATOM 2224 C CA . PRO A 1 323 ? 23.394 7.817 25.971 1.00 32.07 287 PRO A CA 1
ATOM 2225 C C . PRO A 1 323 ? 23.534 9.073 26.754 1.00 29.90 287 PRO A C 1
ATOM 2226 O O . PRO A 1 323 ? 24.629 9.620 26.835 1.00 27.54 287 PRO A O 1
ATOM 2230 N N . ILE A 1 324 ? 22.416 9.538 27.298 1.00 30.33 288 ILE A N 1
ATOM 2231 C CA . ILE A 1 324 ? 22.420 10.758 28.111 1.00 28.55 288 ILE A CA 1
ATOM 2232 C C . ILE A 1 324 ? 21.881 10.496 29.517 1.00 29.41 288 ILE A C 1
ATOM 2233 O O . ILE A 1 324 ? 20.862 9.790 29.697 1.00 28.67 288 ILE A O 1
ATOM 2238 N N . LEU A 1 325 ? 22.518 11.140 30.492 1.00 29.50 289 LEU A N 1
ATOM 2239 C CA . LEU A 1 325 ? 21.958 11.226 31.824 1.00 31.15 289 LEU A CA 1
ATOM 2240 C C . LEU A 1 325 ? 21.896 12.661 32.261 1.00 30.46 289 LEU A C 1
ATOM 2241 O O . LEU A 1 325 ? 22.878 13.425 32.036 1.00 29.01 289 LEU A O 1
ATOM 2246 N N . VAL A 1 326 ? 20.773 13.041 32.904 1.00 28.66 290 VAL A N 1
ATOM 2247 C CA . VAL A 1 326 ? 20.594 14.381 33.432 1.00 27.98 290 VAL A CA 1
ATOM 2248 C C . VAL A 1 326 ? 20.229 14.302 34.936 1.00 29.96 290 VAL A C 1
ATOM 2249 O O . VAL A 1 326 ? 19.370 13.485 35.332 1.00 30.99 290 VAL A O 1
ATOM 2253 N N . GLU A 1 327 ? 20.835 15.188 35.735 1.00 29.52 291 GLU A N 1
ATOM 2254 C CA . GLU A 1 327 ? 20.544 15.252 37.150 1.00 31.62 291 GLU A CA 1
ATOM 2255 C C . GLU A 1 327 ? 20.480 16.709 37.542 1.00 31.13 291 GLU A C 1
ATOM 2256 O O . GLU A 1 327 ? 21.435 17.469 37.270 1.00 32.10 291 GLU A O 1
ATOM 2262 N N . LEU A 1 328 ? 19.392 17.085 38.201 1.00 30.95 292 LEU A N 1
ATOM 2263 C CA . LEU A 1 328 ? 19.143 18.487 38.569 1.00 29.44 292 LEU A CA 1
ATOM 2264 C C . LEU A 1 328 ? 18.758 18.490 40.055 1.00 31.78 292 LEU A C 1
ATOM 2265 O O . LEU A 1 328 ? 17.834 17.746 40.473 1.00 29.59 292 LEU A O 1
ATOM 2270 N N . ASP A 1 329 ? 19.502 19.264 40.856 1.00 32.41 293 ASP A N 1
ATOM 2271 C CA . ASP A 1 329 ? 19.080 19.552 42.222 1.00 34.59 293 ASP A CA 1
ATOM 2272 C C . ASP A 1 329 ? 18.626 20.980 42.304 1.00 32.18 293 ASP A C 1
ATOM 2273 O O . ASP A 1 329 ? 19.310 21.886 41.898 1.00 33.34 293 ASP A O 1
ATOM 2278 N N . GLY A 1 330 ? 17.419 21.200 42.763 1.00 32.06 294 GLY A N 1
ATOM 2279 C CA . GLY A 1 330 ? 16.827 22.538 42.671 1.00 31.02 294 GLY A CA 1
ATOM 2280 C C . GLY A 1 330 ? 16.270 23.027 44.005 1.00 3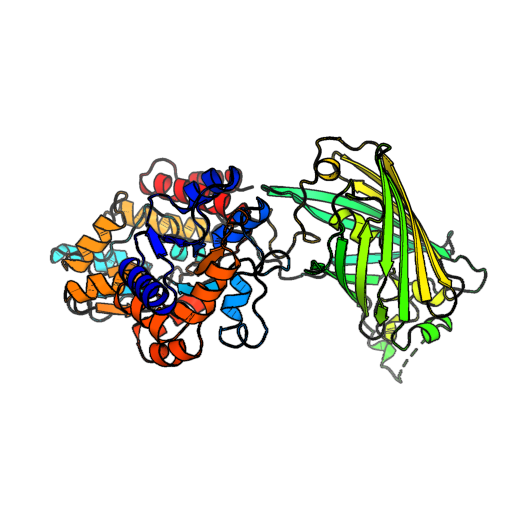2.03 294 GLY A C 1
ATOM 2281 O O . GLY A 1 330 ? 15.850 22.226 44.835 1.00 30.95 294 GLY A O 1
ATOM 2282 N N . ASP A 1 331 ? 16.159 24.344 44.157 1.00 31.34 295 ASP A N 1
ATOM 2283 C CA . ASP A 1 331 ? 15.541 24.970 45.319 1.00 31.50 295 ASP A CA 1
ATOM 2284 C C . ASP A 1 331 ? 14.926 26.256 44.843 1.00 29.21 295 ASP A C 1
ATOM 2285 O O . ASP A 1 331 ? 15.669 27.117 44.412 1.00 31.26 295 ASP A O 1
ATOM 2290 N N . VAL A 1 332 ? 13.601 26.338 44.868 1.00 29.38 296 VAL A N 1
ATOM 2291 C CA . VAL A 1 332 ? 12.858 27.472 44.394 1.00 28.43 296 VAL A CA 1
ATOM 2292 C C . VAL A 1 332 ? 12.028 27.992 45.561 1.00 30.76 296 VAL A C 1
ATOM 2293 O O . VAL A 1 332 ? 11.139 27.284 46.063 1.00 31.26 296 VAL A O 1
ATOM 2297 N N . ASN A 1 333 ? 12.299 29.222 45.982 1.00 30.92 297 ASN A N 1
ATOM 2298 C CA . ASN A 1 333 ? 11.659 29.796 47.174 1.00 32.53 297 ASN A CA 1
ATOM 2299 C C . ASN A 1 333 ? 11.693 28.805 48.347 1.00 34.64 297 ASN A C 1
ATOM 2300 O O . ASN A 1 333 ? 10.717 28.697 49.082 1.00 35.85 297 ASN A O 1
ATOM 2305 N N . GLY A 1 334 ? 12.775 28.080 48.517 1.00 35.36 298 GLY A N 1
ATOM 2306 C CA . GLY A 1 334 ? 12.894 27.111 49.629 1.00 38.13 298 GLY A CA 1
ATOM 2307 C C . GLY A 1 334 ? 12.256 25.735 49.358 1.00 38.12 298 GLY A C 1
ATOM 2308 O O . GLY A 1 334 ? 12.381 24.805 50.198 1.00 38.77 298 GLY A O 1
ATOM 2309 N N . HIS A 1 335 ? 11.541 25.597 48.251 1.00 35.80 299 HIS A N 1
ATOM 2310 C CA . HIS A 1 335 ? 10.945 24.285 47.863 1.00 36.29 299 HIS A CA 1
ATOM 2311 C C . HIS A 1 335 ? 12.072 23.525 47.144 1.00 35.98 299 HIS A C 1
ATOM 2312 O O . HIS A 1 335 ? 12.487 23.880 46.035 1.00 33.64 299 HIS A O 1
ATOM 2319 N N . LYS A 1 336 ? 12.604 22.513 47.818 1.00 37.07 300 LYS A N 1
ATOM 2320 C CA . LYS A 1 336 ? 13.704 21.706 47.361 1.00 37.79 300 LYS A CA 1
ATOM 2321 C C . LYS A 1 336 ? 13.167 20.518 46.538 1.00 37.14 300 LYS A C 1
ATOM 2322 O O . LYS A 1 336 ? 12.099 19.970 46.848 1.00 36.91 300 LYS A O 1
ATOM 2328 N N . PHE A 1 337 ? 13.863 20.165 45.447 1.00 34.48 301 PHE A N 1
ATOM 2329 C CA . PHE A 1 337 ? 13.395 19.087 44.563 1.00 33.83 301 PHE A CA 1
ATOM 2330 C C . PHE A 1 337 ? 14.567 18.544 43.770 1.00 32.52 301 PHE A C 1
ATOM 2331 O O . PHE A 1 337 ? 15.567 19.192 43.684 1.00 31.76 301 PHE A O 1
ATOM 2339 N N . SER A 1 338 ? 14.414 17.317 43.261 1.00 32.50 302 SER A N 1
ATOM 2340 C CA . SER A 1 338 ? 15.364 16.717 42.341 1.00 32.26 302 SER A CA 1
ATOM 2341 C C . SER A 1 338 ? 14.698 16.115 41.109 1.00 31.39 302 SER A C 1
ATOM 2342 O O . SER A 1 338 ? 13.603 15.566 41.178 1.00 31.33 302 SER A O 1
ATOM 2345 N N . VAL A 1 339 ? 15.384 16.241 39.967 1.00 28.49 303 VAL A N 1
ATOM 2346 C CA . VAL A 1 339 ? 14.957 15.655 38.743 1.00 28.25 303 VAL A CA 1
ATOM 2347 C C . VAL A 1 339 ? 16.057 14.781 38.162 1.00 28.69 303 VAL A C 1
ATOM 2348 O O . VAL A 1 339 ? 17.237 15.138 38.233 1.00 27.34 303 VAL A O 1
ATOM 2352 N N . SER A 1 340 ? 15.694 13.594 37.678 1.00 28.54 304 SER A N 1
ATOM 2353 C CA . SER A 1 340 ? 16.631 12.800 36.976 1.00 31.31 304 SER A CA 1
ATOM 2354 C C . SER A 1 340 ? 16.073 12.525 35.579 1.00 31.02 304 SER A C 1
ATOM 2355 O O . SER A 1 340 ? 14.842 12.291 35.410 1.00 30.92 304 SER A O 1
ATOM 2358 N N . GLY A 1 341 ? 16.979 12.459 34.602 1.00 30.02 305 GLY A N 1
ATOM 2359 C CA . GLY A 1 341 ? 16.571 12.176 33.240 1.00 29.26 305 GLY A CA 1
ATOM 2360 C C . GLY A 1 341 ? 17.545 11.213 32.589 1.00 29.78 305 GLY A C 1
ATOM 2361 O O . GLY A 1 341 ? 18.680 11.104 32.971 1.00 28.60 305 GLY A O 1
ATOM 2362 N N . GLU A 1 342 ? 17.059 10.516 31.593 1.00 29.95 306 GLU A N 1
ATOM 2363 C CA . GLU A 1 342 ? 17.844 9.587 30.848 1.00 31.18 306 GLU A CA 1
ATOM 2364 C C . GLU A 1 342 ? 17.226 9.482 29.438 1.00 29.98 306 GLU A C 1
ATOM 2365 O O . GLU A 1 342 ? 15.988 9.676 29.228 1.00 27.66 306 GLU A O 1
ATOM 2371 N N . GLY A 1 343 ? 18.103 9.192 28.508 1.00 30.07 307 GLY A N 1
ATOM 2372 C CA . GLY A 1 343 ? 17.724 8.884 27.133 1.00 30.01 307 GLY A CA 1
ATOM 2373 C C . GLY A 1 343 ? 18.919 8.882 26.234 1.00 29.93 307 GLY A C 1
ATOM 2374 O O . GLY A 1 343 ? 19.990 8.367 26.596 1.00 25.53 307 GLY A O 1
ATOM 2375 N N . GLU A 1 344 ? 18.795 9.508 25.057 1.00 28.59 308 GLU A N 1
ATOM 2376 C CA . GLU A 1 344 ? 19.899 9.426 24.128 1.00 29.38 308 GLU A CA 1
ATOM 2377 C C . GLU A 1 344 ? 19.860 10.586 23.144 1.00 28.22 308 GLU A C 1
ATOM 2378 O O . GLU A 1 344 ? 18.816 11.224 22.915 1.00 27.91 308 GLU A O 1
ATOM 2384 N N . GLY A 1 345 ? 21.033 10.903 22.634 1.00 28.13 309 GLY A N 1
ATOM 2385 C CA . GLY A 1 345 ? 21.189 11.931 21.633 1.00 27.50 309 GLY A CA 1
ATOM 2386 C C . GLY A 1 345 ? 21.845 11.393 20.380 1.00 28.21 309 GLY A C 1
ATOM 2387 O O . GLY A 1 345 ? 22.701 10.469 20.461 1.00 28.32 309 GLY A O 1
ATOM 2388 N N . ASP A 1 346 ? 21.500 12.000 19.245 1.00 27.88 310 ASP A N 1
ATOM 2389 C CA . ASP A 1 346 ? 22.100 11.677 17.951 1.00 29.39 310 ASP A CA 1
ATOM 2390 C C . ASP A 1 346 ? 22.333 12.968 17.190 1.00 28.42 310 ASP A C 1
ATOM 2391 O O . ASP A 1 346 ? 21.436 13.517 16.502 1.00 29.27 310 ASP A O 1
ATOM 2396 N N . ALA A 1 347 ? 23.559 13.473 17.281 1.00 28.83 311 ALA A N 1
ATOM 2397 C CA . ALA A 1 347 ? 23.864 14.773 16.677 1.00 28.99 311 ALA A CA 1
ATOM 2398 C C . ALA A 1 347 ? 23.805 14.764 15.158 1.00 29.37 311 ALA A C 1
ATOM 2399 O O . ALA A 1 347 ? 23.624 15.838 14.538 1.00 29.69 311 ALA A O 1
ATOM 2401 N N . THR A 1 348 ? 23.957 13.581 14.510 1.00 30.38 312 THR A N 1
ATOM 2402 C CA . THR A 1 348 ? 23.827 13.530 13.069 1.00 30.23 312 THR A CA 1
ATOM 2403 C C . THR A 1 348 ? 22.404 13.891 12.598 1.00 30.64 312 THR A C 1
ATOM 2404 O O . THR A 1 348 ? 22.164 14.435 11.512 1.00 28.68 312 THR A O 1
ATOM 2408 N N . TYR A 1 349 ? 21.428 13.687 13.467 1.00 29.23 313 TYR A N 1
ATOM 2409 C CA . TYR A 1 349 ? 20.065 14.236 13.251 1.00 30.00 313 TYR A CA 1
ATOM 2410 C C . TYR A 1 349 ? 19.697 15.449 14.075 1.00 29.82 313 TYR A C 1
ATOM 2411 O O . TYR A 1 349 ? 18.623 15.935 13.913 1.00 30.02 313 TYR A O 1
ATOM 2420 N N . GLY A 1 350 ? 20.565 15.923 14.987 1.00 28.28 314 GLY A N 1
ATOM 2421 C CA . GLY A 1 350 ? 20.178 16.940 15.982 1.00 27.61 314 GLY A CA 1
ATOM 2422 C C . GLY A 1 350 ? 19.073 16.522 16.975 1.00 27.51 314 GLY A C 1
ATOM 2423 O O . GLY A 1 350 ? 18.364 17.373 17.528 1.00 27.25 314 GLY A O 1
ATOM 2424 N N . LYS A 1 351 ? 18.955 15.239 17.228 1.00 26.83 315 LYS A N 1
ATOM 2425 C CA . LYS A 1 351 ? 17.810 14.690 17.954 1.00 27.65 315 LYS A CA 1
ATOM 2426 C C . LYS A 1 351 ? 18.139 14.249 19.357 1.00 27.71 315 LYS A C 1
ATOM 2427 O O . LYS A 1 351 ? 19.113 13.484 19.600 1.00 29.99 315 LYS A O 1
ATOM 2433 N N . LEU A 1 352 ? 17.264 14.636 20.272 1.00 27.12 316 LEU A N 1
ATOM 2434 C CA . LEU A 1 352 ? 17.317 14.235 21.636 1.00 26.42 316 LEU A CA 1
ATOM 2435 C C . LEU A 1 352 ? 15.994 13.547 21.972 1.00 27.36 316 LEU A C 1
ATOM 2436 O O . LEU A 1 352 ? 14.905 14.085 21.612 1.00 25.74 316 LEU A O 1
ATOM 2441 N N . THR A 1 353 ? 16.072 12.453 22.731 1.00 28.17 317 THR A N 1
ATOM 2442 C CA . THR A 1 353 ? 14.864 11.756 23.237 1.00 30.29 317 THR A CA 1
ATOM 2443 C C . THR A 1 353 ? 15.157 11.454 24.681 1.00 30.32 317 THR A C 1
ATOM 2444 O O . THR A 1 353 ? 16.097 10.676 24.956 1.00 29.21 317 THR A O 1
ATOM 2448 N N . LEU A 1 354 ? 14.399 12.068 25.606 1.00 29.93 318 LEU A N 1
ATOM 2449 C CA . LEU A 1 354 ? 14.664 11.982 27.041 1.00 29.38 318 LEU A CA 1
ATOM 2450 C C . LEU A 1 354 ? 13.354 11.859 27.788 1.00 29.46 318 LEU A C 1
ATOM 2451 O O . LEU A 1 354 ? 12.318 12.400 27.336 1.00 29.52 318 LEU A O 1
ATOM 2456 N N . LYS A 1 355 ? 13.418 11.142 28.905 1.00 28.48 319 LYS A N 1
ATOM 2457 C CA . LYS A 1 355 ? 12.402 11.107 29.948 1.00 28.28 319 LYS A CA 1
ATOM 2458 C C . LYS A 1 355 ? 12.944 11.620 31.289 1.00 27.95 319 LYS A C 1
ATOM 2459 O O . LYS A 1 355 ? 13.997 11.203 31.792 1.00 29.18 319 LYS A O 1
ATOM 2465 N N . PHE A 1 356 ? 12.211 12.536 31.876 1.00 28.38 320 PHE A N 1
ATOM 2466 C CA . PHE A 1 356 ? 12.593 13.128 33.179 1.00 28.02 320 PHE A CA 1
ATOM 2467 C C . PHE A 1 356 ? 11.576 12.739 34.209 1.00 29.00 320 PHE A C 1
ATOM 2468 O O . PHE A 1 356 ? 10.355 12.717 33.942 1.00 29.68 320 PHE A O 1
ATOM 2476 N N . ILE A 1 357 ? 12.053 12.522 35.412 1.00 30.21 321 ILE A N 1
ATOM 2477 C CA . ILE A 1 357 ? 11.220 12.196 36.575 1.00 30.51 321 ILE A CA 1
ATOM 2478 C C . ILE A 1 357 ? 11.596 13.119 37.730 1.00 30.74 321 ILE A C 1
ATOM 2479 O O . ILE A 1 357 ? 12.770 13.311 37.978 1.00 29.99 321 ILE A O 1
ATOM 2484 N N . CYS A 1 358 ? 10.606 13.653 38.446 1.00 30.14 322 CYS A N 1
ATOM 2485 C CA . CYS A 1 358 ? 10.833 14.343 39.700 1.00 30.70 322 CYS A CA 1
ATOM 2486 C C . CYS A 1 358 ? 10.908 13.267 40.780 1.00 32.84 322 CYS A C 1
ATOM 2487 O O . CYS A 1 358 ? 9.907 12.623 41.082 1.00 32.88 322 CYS A O 1
ATOM 2490 N N . THR A 1 359 ? 12.101 13.052 41.308 1.00 33.80 323 THR A N 1
ATOM 2491 C CA . THR A 1 359 ? 12.338 11.953 42.196 1.00 35.52 323 THR A CA 1
ATOM 2492 C C . THR A 1 359 ? 11.917 12.289 43.630 1.00 37.19 323 THR A C 1
ATOM 2493 O O . THR A 1 359 ? 12.026 11.424 44.490 1.00 38.90 323 THR A O 1
ATOM 2497 N N . THR A 1 360 ? 11.496 13.519 43.907 1.00 35.97 324 THR A N 1
ATOM 2498 C CA . THR A 1 360 ? 11.134 13.958 45.244 1.00 37.16 324 THR A CA 1
ATOM 2499 C C . THR A 1 360 ? 9.624 14.107 45.426 1.00 38.13 324 THR A C 1
ATOM 2500 O O . THR A 1 360 ? 9.188 14.602 46.465 1.00 39.58 324 THR A O 1
ATOM 2504 N N . GLY A 1 361 ? 8.819 13.697 44.429 1.00 38.86 325 GLY A N 1
ATOM 2505 C CA . GLY A 1 361 ? 7.346 13.821 44.513 1.00 39.13 325 GLY A CA 1
ATOM 2506 C C . GLY A 1 361 ? 6.863 14.806 43.454 1.00 37.96 325 GLY A C 1
ATOM 2507 O O . GLY A 1 361 ? 7.226 14.687 42.275 1.00 36.95 325 GLY A O 1
ATOM 2508 N N . LYS A 1 362 ? 6.043 15.773 43.860 1.00 36.51 326 LYS A N 1
ATOM 2509 C CA . LYS A 1 362 ? 5.448 16.678 42.921 1.00 37.41 326 LYS A CA 1
ATOM 2510 C C . LYS A 1 362 ? 6.495 17.770 42.593 1.00 35.26 326 LYS A C 1
ATOM 2511 O O . LYS A 1 362 ? 7.105 18.340 43.515 1.00 35.16 326 LYS A O 1
ATOM 2517 N N . LEU A 1 363 ? 6.783 17.983 41.299 1.00 32.50 327 LEU A N 1
ATOM 2518 C CA . LEU A 1 363 ? 7.636 19.124 40.878 1.00 29.47 327 LEU A CA 1
ATOM 2519 C C . LEU A 1 363 ? 6.961 20.413 41.340 1.00 30.02 327 LEU A C 1
ATOM 2520 O O . LEU A 1 363 ? 5.797 20.602 41.065 1.00 31.53 327 LEU A O 1
ATOM 2525 N N . PRO A 1 364 ? 7.665 21.293 42.054 1.00 30.10 328 PRO A N 1
ATOM 2526 C CA . PRO A 1 364 ? 7.071 22.536 42.518 1.00 30.48 328 PRO A CA 1
ATOM 2527 C C . PRO A 1 364 ? 7.050 23.692 41.496 1.00 30.21 328 PRO A C 1
ATOM 2528 O O . PRO A 1 364 ? 6.489 24.734 41.782 1.00 29.26 328 PRO A O 1
ATOM 2532 N N . VAL A 1 365 ? 7.612 23.494 40.305 1.00 27.82 329 VAL A N 1
ATOM 2533 C CA . VAL A 1 365 ? 7.474 24.441 39.218 1.00 27.67 329 VAL A CA 1
ATOM 2534 C C . VAL A 1 365 ? 6.907 23.677 37.981 1.00 26.04 329 VAL A C 1
ATOM 2535 O O . VAL A 1 365 ? 6.837 22.450 37.969 1.00 25.12 329 VAL A O 1
ATOM 2539 N N . PRO A 1 366 ? 6.449 24.386 36.962 1.00 25.53 330 PRO A N 1
ATOM 2540 C CA . PRO A 1 366 ? 5.865 23.602 35.833 1.00 24.83 330 PRO A CA 1
ATOM 2541 C C . PRO A 1 366 ? 6.955 22.996 34.979 1.00 24.85 330 PRO A C 1
ATOM 2542 O O . PRO A 1 366 ? 7.978 23.642 34.780 1.00 24.40 330 PRO A O 1
ATOM 2546 N N . TRP A 1 367 ? 6.761 21.784 34.466 1.00 23.81 331 TRP A N 1
ATOM 2547 C CA . TRP A 1 367 ? 7.808 21.146 33.616 1.00 23.26 331 TRP A CA 1
ATOM 2548 C C . TRP A 1 367 ? 8.350 22.011 32.471 1.00 22.78 331 TRP A C 1
ATOM 2549 O O . TRP A 1 367 ? 9.552 22.025 32.249 1.00 21.70 331 TRP A O 1
ATOM 2560 N N . PRO A 1 368 ? 7.461 22.753 31.751 1.00 20.22 332 PRO A N 1
ATOM 2561 C CA . PRO A 1 368 ? 7.983 23.535 30.627 1.00 20.73 332 PRO A CA 1
ATOM 2562 C C . PRO A 1 368 ? 9.001 24.562 31.027 1.00 20.23 332 PRO A C 1
ATOM 2563 O O . PRO A 1 368 ? 9.848 24.896 30.186 1.00 22.35 332 PRO A O 1
ATOM 2567 N N . THR A 1 369 ? 8.997 25.042 32.293 1.00 21.29 333 THR A N 1
ATOM 2568 C CA . THR A 1 369 ? 9.969 26.049 32.730 1.00 19.81 333 THR A CA 1
ATOM 2569 C C . THR A 1 369 ? 11.352 25.487 32.963 1.00 20.30 333 THR A C 1
ATOM 2570 O O . THR A 1 369 ? 12.309 26.263 33.100 1.00 21.97 333 THR A O 1
ATOM 2574 N N . LEU A 1 370 ? 11.498 24.163 32.947 1.00 20.86 334 LEU A N 1
ATOM 2575 C CA . LEU A 1 370 ? 12.821 23.499 33.132 1.00 22.10 334 LEU A CA 1
ATOM 2576 C C . LEU A 1 370 ? 13.433 22.960 31.839 1.00 20.97 334 LEU A C 1
ATOM 2577 O O . LEU A 1 370 ? 14.571 22.465 31.866 1.00 20.40 334 LEU A O 1
ATOM 2582 N N . VAL A 1 371 ? 12.671 22.969 30.724 1.00 20.96 335 VAL A N 1
ATOM 2583 C CA . VAL A 1 371 ? 13.171 22.406 29.449 1.00 20.17 335 VAL A CA 1
ATOM 2584 C C . VAL A 1 371 ? 14.555 22.954 29.094 1.00 20.99 335 VAL A C 1
ATOM 2585 O O . VAL A 1 371 ? 15.482 22.174 28.755 1.00 22.21 335 VAL A O 1
ATOM 2589 N N . THR A 1 372 ? 14.709 24.286 29.125 1.00 20.65 336 THR A N 1
ATOM 2590 C CA . THR A 1 372 ? 15.978 24.820 28.646 1.00 20.73 336 THR A CA 1
ATOM 2591 C C . THR A 1 372 ? 17.138 24.424 29.565 1.00 20.40 336 THR A C 1
ATOM 2592 O O . THR A 1 372 ? 18.280 24.320 29.167 1.00 21.01 336 THR A O 1
ATOM 2596 N N . THR A 1 373 ? 16.860 24.294 30.868 1.00 21.34 337 THR A N 1
ATOM 2597 C CA . THR A 1 373 ? 17.871 23.953 31.796 1.00 21.30 337 THR A CA 1
ATOM 2598 C C . THR A 1 373 ? 18.279 22.487 31.682 1.00 22.07 337 THR A C 1
ATOM 2599 O O . THR A 1 373 ? 19.507 22.102 31.732 1.00 22.16 337 THR A O 1
ATOM 2603 N N . LEU A 1 374 ? 17.278 21.648 31.488 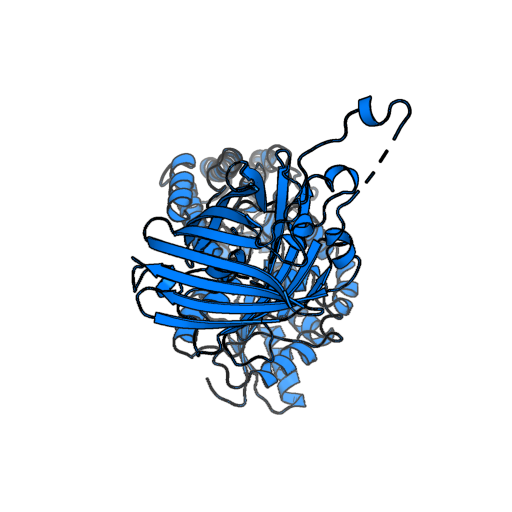1.00 21.55 338 LEU A N 1
ATOM 2604 C CA . LEU A 1 374 ? 17.516 20.219 31.311 1.00 22.05 338 LEU A CA 1
ATOM 2605 C C . LEU A 1 374 ? 18.177 19.794 29.947 1.00 21.56 338 LEU A C 1
ATOM 2606 O O . LEU A 1 374 ? 19.090 18.934 29.936 1.00 22.25 338 LEU A O 1
ATOM 2633 N N . VAL A 1 376 ? 21.733 20.440 26.638 1.00 24.37 342 VAL A N 1
ATOM 2634 C CA . VAL A 1 376 ? 22.858 19.654 26.021 1.00 24.02 342 VAL A CA 1
ATOM 2635 C C . VAL A 1 376 ? 23.064 20.001 24.561 1.00 24.55 342 VAL A C 1
ATOM 2636 O O . VAL A 1 376 ? 22.930 19.136 23.675 1.00 23.71 342 VAL A O 1
ATOM 2640 N N . GLN A 1 377 ? 23.428 21.268 24.326 1.00 23.30 343 GLN A N 1
ATOM 2641 C CA . GLN A 1 377 ? 23.497 21.839 22.979 1.00 23.53 343 GLN A CA 1
ATOM 2642 C C . GLN A 1 377 ? 24.657 21.194 22.150 1.00 23.62 343 GLN A C 1
ATOM 2643 O O . GLN A 1 377 ? 24.700 21.436 20.924 1.00 24.62 343 GLN A O 1
ATOM 2649 N N . CYS A 1 378 ? 25.501 20.375 22.799 1.00 24.03 344 CYS A N 1
ATOM 2650 C CA . CYS A 1 378 ? 26.453 19.546 22.060 1.00 25.19 344 CYS A CA 1
ATOM 2651 C C . CYS A 1 378 ? 25.738 18.582 21.092 1.00 25.17 344 CYS A C 1
ATOM 2652 O O . CYS A 1 378 ? 26.376 18.038 20.211 1.00 25.80 344 CYS A O 1
ATOM 2655 N N . PHE A 1 379 ? 24.426 18.331 21.253 1.00 24.43 345 PHE A N 1
ATOM 2656 C CA . PHE A 1 379 ? 23.721 17.426 20.301 1.00 25.23 345 PHE A CA 1
ATOM 2657 C C . PHE A 1 379 ? 23.173 18.104 19.094 1.00 24.42 345 PHE A C 1
ATOM 2658 O O . PHE A 1 379 ? 22.547 17.460 18.249 1.00 26.42 345 PHE A O 1
ATOM 2666 N N . SER A 1 380 ? 23.417 19.422 18.986 1.00 22.77 346 SER A N 1
ATOM 2667 C CA . SER A 1 380 ? 23.025 20.186 17.790 1.00 23.38 346 SER A CA 1
ATOM 2668 C C . SER A 1 380 ? 23.637 19.612 16.488 1.00 24.71 346 SER A C 1
ATOM 2669 O O . SER A 1 380 ? 24.820 19.212 16.456 1.00 25.55 346 SER A O 1
ATOM 2672 N N . ARG A 1 381 ? 22.864 19.622 15.406 1.00 24.03 347 ARG A N 1
ATOM 2673 C CA . ARG A 1 381 ? 23.436 19.242 14.105 1.00 25.59 347 ARG A CA 1
ATOM 2674 C C . ARG A 1 381 ? 24.036 20.465 13.453 1.00 25.32 347 ARG A C 1
ATOM 2675 O O . ARG A 1 381 ? 23.265 21.367 13.037 1.00 23.47 347 ARG A O 1
ATOM 2683 N N . TYR A 1 382 ? 25.365 20.508 13.330 1.00 25.55 348 TYR A N 1
ATOM 2684 C CA . TYR A 1 382 ? 26.050 21.588 12.580 1.00 24.50 348 TYR A CA 1
ATOM 2685 C C . TYR A 1 382 ? 26.277 21.107 11.178 1.00 26.58 348 TYR A C 1
ATOM 2686 O O . TYR A 1 382 ? 26.877 20.061 10.972 1.00 26.21 348 TYR A O 1
ATOM 2695 N N . PRO A 1 383 ? 25.839 21.872 10.195 1.00 27.16 349 PRO A N 1
ATOM 2696 C CA . PRO A 1 383 ? 26.235 21.487 8.793 1.00 27.82 349 PRO A CA 1
ATOM 2697 C C . PRO A 1 383 ? 27.743 21.427 8.625 1.00 27.38 349 PRO A C 1
ATOM 2698 O O . PRO A 1 383 ? 28.496 22.164 9.283 1.00 25.10 349 PRO A O 1
ATOM 2702 N N . ASP A 1 384 ? 28.198 20.614 7.701 1.00 27.89 350 ASP A N 1
ATOM 2703 C CA . ASP A 1 384 ? 29.636 20.426 7.523 1.00 29.27 350 ASP A CA 1
ATOM 2704 C C . ASP A 1 384 ? 30.431 21.726 7.373 1.00 28.09 350 ASP A C 1
ATOM 2705 O O . ASP A 1 384 ? 31.483 21.899 7.981 1.00 28.65 350 ASP A O 1
ATOM 2710 N N . HIS A 1 385 ? 29.932 22.651 6.592 1.00 25.95 351 HIS A N 1
ATOM 2711 C CA . HIS A 1 385 ? 30.623 23.904 6.383 1.00 26.47 351 HIS A CA 1
ATOM 2712 C C . HIS A 1 385 ? 30.660 24.799 7.649 1.00 26.86 351 HIS A C 1
ATOM 2713 O O . HIS A 1 385 ? 31.456 25.733 7.702 1.00 27.66 351 HIS A O 1
ATOM 2720 N N . MET A 1 386 ? 29.833 24.500 8.647 1.00 26.16 352 MET A N 1
ATOM 2721 C CA . MET A 1 386 ? 29.783 25.263 9.912 1.00 26.31 352 MET A CA 1
ATOM 2722 C C . MET A 1 386 ? 30.509 24.566 11.061 1.00 26.51 352 MET A C 1
ATOM 2723 O O . MET A 1 386 ? 30.498 25.059 12.227 1.00 25.23 352 MET A O 1
ATOM 2728 N N . LYS A 1 387 ? 31.078 23.403 10.824 1.00 27.85 353 LYS A N 1
ATOM 2729 C CA . LYS A 1 387 ? 31.564 22.631 12.002 1.00 30.09 353 LYS A CA 1
ATOM 2730 C C . LYS A 1 387 ? 32.706 23.274 12.744 1.00 29.35 353 LYS A C 1
ATOM 2731 O O . LYS A 1 387 ? 32.915 22.917 13.899 1.00 29.95 353 LYS A O 1
ATOM 2737 N N . GLN A 1 388 ? 33.427 24.211 12.136 1.00 29.35 354 GLN A N 1
ATOM 2738 C CA . GLN A 1 388 ? 34.489 24.930 12.848 1.00 30.87 354 GLN A CA 1
ATOM 2739 C C . GLN A 1 388 ? 33.877 25.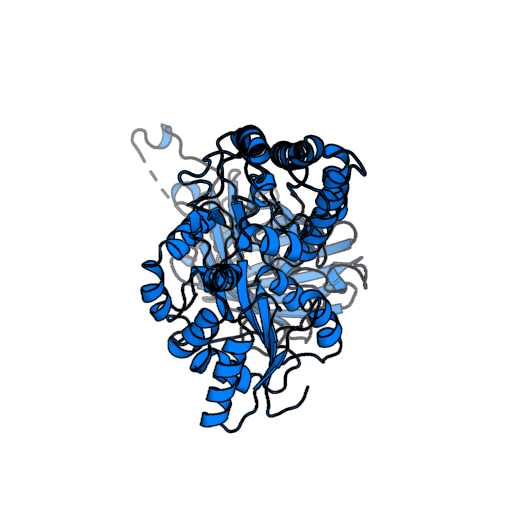911 13.851 1.00 30.14 354 GLN A C 1
ATOM 2740 O O . GLN A 1 388 ? 34.590 26.582 14.607 1.00 29.30 354 GLN A O 1
ATOM 2746 N N . HIS A 1 389 ? 32.549 26.005 13.886 1.00 26.03 355 HIS A N 1
ATOM 2747 C CA . HIS A 1 389 ? 31.908 26.959 14.812 1.00 26.33 355 HIS A CA 1
ATOM 2748 C C . HIS A 1 389 ? 31.226 26.234 15.989 1.00 25.39 355 HIS A C 1
ATOM 2749 O O . HIS A 1 389 ? 30.501 26.847 16.728 1.00 25.49 355 HIS A O 1
ATOM 2756 N N . ASP A 1 390 ? 31.472 24.937 16.134 1.00 24.49 356 ASP A N 1
ATOM 2757 C CA . ASP A 1 390 ? 30.769 24.124 17.125 1.00 23.93 356 ASP A CA 1
ATOM 2758 C C . ASP A 1 390 ? 31.611 24.031 18.395 1.00 24.94 356 ASP A C 1
ATOM 2759 O O . ASP A 1 390 ? 32.360 23.068 18.643 1.00 25.01 356 ASP A O 1
ATOM 2764 N N . PHE A 1 391 ? 31.417 25.051 19.256 1.00 24.42 357 PHE A N 1
ATOM 2765 C CA . PHE A 1 391 ? 32.107 25.156 20.512 1.00 24.18 357 PHE A CA 1
ATOM 2766 C C . PHE A 1 391 ? 31.809 23.959 21.391 1.00 23.79 357 PHE A C 1
ATOM 2767 O O . PHE A 1 391 ? 32.677 23.367 22.016 1.00 23.93 357 PHE A O 1
ATOM 2775 N N . PHE A 1 392 ? 30.553 23.549 21.387 1.00 24.06 358 PHE A N 1
ATOM 2776 C CA . PHE A 1 392 ? 30.041 22.594 22.391 1.00 22.78 358 PHE A CA 1
ATOM 2777 C C . PHE A 1 392 ? 30.723 21.255 22.283 1.00 24.01 358 PHE A C 1
ATOM 2778 O O . PHE A 1 392 ? 31.172 20.650 23.295 1.00 23.65 358 PHE A O 1
ATOM 2786 N N . LYS A 1 393 ? 30.799 20.738 21.046 1.00 23.74 359 LYS A N 1
ATOM 2787 C CA . LYS A 1 393 ? 31.509 19.462 20.866 1.00 26.20 359 LYS A CA 1
ATOM 2788 C C . LYS A 1 393 ? 33.039 19.635 21.023 1.00 26.98 359 LYS A C 1
ATOM 2789 O O . LYS A 1 393 ? 33.683 18.741 21.512 1.00 27.67 359 LYS A O 1
ATOM 2795 N N . SER A 1 394 ? 33.607 20.773 20.598 1.00 27.22 360 SER A N 1
ATOM 2796 C CA . SER A 1 394 ? 35.058 21.021 20.692 1.00 28.45 360 SER A CA 1
ATOM 2797 C C . SER A 1 394 ? 35.577 20.898 22.135 1.00 29.03 360 SER A C 1
ATOM 2798 O O . SER A 1 394 ? 36.730 20.510 22.341 1.00 29.91 360 SER A O 1
ATOM 2801 N N . ALA A 1 395 ? 34.715 21.213 23.105 1.00 27.66 361 ALA A N 1
ATOM 2802 C CA . ALA A 1 395 ? 35.008 21.161 24.534 1.00 28.52 361 ALA A CA 1
ATOM 2803 C C . ALA A 1 395 ? 35.013 19.739 25.138 1.00 28.88 361 ALA A C 1
ATOM 2804 O O . ALA A 1 395 ? 35.518 19.514 26.228 1.00 30.31 361 ALA A O 1
ATOM 2806 N N . MET A 1 396 ? 34.518 18.765 24.396 1.00 28.57 362 MET A N 1
ATOM 2807 C CA . MET A 1 396 ? 34.450 17.409 24.900 1.00 28.31 362 MET A CA 1
ATOM 2808 C C . MET A 1 396 ? 35.777 16.631 24.625 1.00 29.99 362 MET A C 1
ATOM 2809 O O . MET A 1 396 ? 36.486 16.938 23.635 1.00 28.57 362 MET A O 1
ATOM 2814 N N . PRO A 1 397 ? 36.090 15.646 25.452 1.00 31.39 363 PRO A N 1
ATOM 2815 C CA . PRO A 1 397 ? 35.234 15.073 26.523 1.00 32.90 363 PRO A CA 1
ATOM 2816 C C . PRO A 1 397 ? 35.211 15.745 27.913 1.00 33.51 363 PRO A C 1
ATOM 2817 O O . PRO A 1 397 ? 34.323 15.447 28.734 1.00 32.65 363 PRO A O 1
ATOM 2821 N N . GLU A 1 398 ? 36.148 16.661 28.153 1.00 33.83 364 GLU A N 1
ATOM 2822 C CA . GLU A 1 398 ? 36.326 17.280 29.464 1.00 35.44 364 GLU A CA 1
ATOM 2823 C C . GLU A 1 398 ? 35.068 18.128 29.799 1.00 32.80 364 GLU A C 1
ATOM 2824 O O . GLU A 1 398 ? 34.594 18.159 30.984 1.00 33.91 364 GLU A O 1
ATOM 2830 N N . GLY A 1 399 ? 34.529 18.772 28.765 1.00 30.37 365 GLY A N 1
ATOM 2831 C CA . GLY A 1 399 ? 33.179 19.397 28.867 1.00 29.75 365 GLY A CA 1
ATOM 2832 C C . GLY A 1 399 ? 33.209 20.871 29.071 1.00 29.04 365 GLY A C 1
ATOM 2833 O O . GLY A 1 399 ? 34.292 21.534 28.949 1.00 28.55 365 GLY A O 1
ATOM 2834 N N . TYR A 1 400 ? 32.008 21.399 29.346 1.00 27.72 366 TYR A N 1
ATOM 2835 C CA . TYR A 1 400 ? 31.841 22.781 29.649 1.00 28.27 366 TYR A CA 1
ATOM 2836 C C . TYR A 1 400 ? 30.899 23.033 30.815 1.00 27.82 366 TYR A C 1
ATOM 2837 O O . TYR A 1 400 ? 30.061 22.205 31.177 1.00 29.33 366 TYR A O 1
ATOM 2846 N N . ILE A 1 401 ? 31.086 24.222 31.409 1.00 29.09 367 ILE A N 1
ATOM 2847 C CA . ILE A 1 401 ? 30.170 24.802 32.365 1.00 27.96 367 ILE A CA 1
ATOM 2848 C C . ILE A 1 401 ? 29.145 25.654 31.625 1.00 27.26 367 ILE A C 1
ATOM 2849 O O . ILE A 1 401 ? 29.489 26.505 30.797 1.00 27.99 367 ILE A O 1
ATOM 2854 N N . GLN A 1 402 ? 27.885 25.456 31.950 1.00 25.80 368 GLN A N 1
ATOM 2855 C CA . GLN A 1 402 ? 26.821 26.222 31.353 1.00 24.37 368 GLN A CA 1
ATOM 2856 C C . GLN A 1 402 ? 26.106 26.956 32.493 1.00 24.95 368 GLN A C 1
ATOM 2857 O O . GLN A 1 402 ? 25.569 26.280 33.370 1.00 24.94 368 GLN A O 1
ATOM 2863 N N . GLU A 1 403 ? 26.107 28.287 32.455 1.00 24.39 369 GLU A N 1
ATOM 2864 C CA . GLU A 1 403 ? 25.494 29.140 33.448 1.00 24.57 369 GLU A CA 1
ATOM 2865 C C . GLU A 1 403 ? 24.376 29.991 32.844 1.00 23.85 369 GLU A C 1
ATOM 2866 O O . GLU A 1 403 ? 24.558 30.666 31.801 1.00 25.46 369 GLU A O 1
ATOM 2872 N N . ARG A 1 404 ? 23.215 30.003 33.491 1.00 23.01 370 ARG A N 1
ATOM 2873 C CA . ARG A 1 404 ? 22.192 30.938 33.070 1.00 21.17 370 ARG A CA 1
ATOM 2874 C C . ARG A 1 404 ? 21.538 31.716 34.225 1.00 23.50 370 ARG A C 1
ATOM 2875 O O . ARG A 1 404 ? 21.512 31.256 35.351 1.00 23.63 370 ARG A O 1
ATOM 2883 N N . THR A 1 405 ? 20.912 32.822 33.873 1.00 21.55 371 THR A N 1
ATOM 2884 C CA . THR A 1 405 ? 19.912 33.436 34.746 1.00 20.75 371 THR A CA 1
ATOM 2885 C C . THR A 1 405 ? 18.707 33.514 33.850 1.00 20.84 371 THR A C 1
ATOM 2886 O O . THR A 1 405 ? 18.846 33.888 32.657 1.00 23.66 371 THR A O 1
ATOM 2890 N N . ILE A 1 406 ? 17.558 33.138 34.387 1.00 21.65 372 ILE A N 1
ATOM 2891 C CA . ILE A 1 406 ? 16.332 33.133 33.689 1.00 20.18 372 ILE A CA 1
ATOM 2892 C C . ILE A 1 406 ? 15.342 33.963 34.477 1.00 21.16 372 ILE A C 1
ATOM 2893 O O . ILE A 1 406 ? 14.970 33.621 35.602 1.00 22.84 372 ILE A O 1
ATOM 2898 N N . PHE A 1 407 ? 14.979 35.115 33.911 1.00 21.55 373 PHE A N 1
ATOM 2899 C CA . PHE A 1 407 ? 14.042 36.043 34.540 1.00 20.84 373 PHE A CA 1
ATOM 2900 C C . PHE A 1 407 ? 12.593 35.796 34.003 1.00 22.00 373 PHE A C 1
ATOM 2901 O O . PHE A 1 407 ? 12.321 35.979 32.824 1.00 21.64 373 PHE A O 1
ATOM 2909 N N . PHE A 1 408 ? 11.708 35.360 34.847 1.00 22.93 374 PHE A N 1
ATOM 2910 C CA . PHE A 1 408 ? 10.290 35.237 34.557 1.00 23.70 374 PHE A CA 1
ATOM 2911 C C . PHE A 1 408 ? 9.658 36.584 34.809 1.00 24.13 374 PHE A C 1
ATOM 2912 O O . PHE A 1 408 ? 9.657 37.101 35.928 1.00 25.89 374 PHE A O 1
ATOM 2920 N N . LYS A 1 409 ? 9.150 37.198 33.755 1.00 22.74 375 LYS A N 1
ATOM 2921 C CA . LYS A 1 409 ? 8.637 38.525 33.823 1.00 25.47 375 LYS A CA 1
ATOM 2922 C C . LYS A 1 409 ? 7.527 38.629 34.849 1.00 25.42 375 LYS A C 1
ATOM 2923 O O . LYS A 1 409 ? 6.646 37.805 34.896 1.00 24.47 375 LYS A O 1
ATOM 2929 N N . ASP A 1 410 ? 7.658 39.613 35.747 1.00 26.57 376 ASP A N 1
ATOM 2930 C CA . ASP A 1 410 ? 6.732 39.868 36.825 1.00 28.24 376 ASP A CA 1
ATOM 2931 C C . ASP A 1 410 ? 6.605 38.682 37.729 1.00 27.42 376 ASP A C 1
ATOM 2932 O O . ASP A 1 410 ? 5.552 38.464 38.332 1.00 28.09 376 ASP A O 1
ATOM 2937 N N . ASP A 1 411 ? 7.730 37.977 37.907 1.00 25.90 377 ASP A N 1
ATOM 2938 C CA . ASP A 1 411 ? 7.764 36.871 38.843 1.00 25.51 377 ASP A CA 1
ATOM 2939 C C . ASP A 1 411 ? 9.220 36.661 39.240 1.00 25.07 377 ASP A C 1
ATOM 2940 O O . ASP A 1 411 ? 10.046 37.569 39.141 1.00 23.83 377 ASP A O 1
ATOM 2945 N N . GLY A 1 412 ? 9.583 35.458 39.670 1.00 26.18 378 GLY A N 1
ATOM 2946 C CA . GLY A 1 412 ? 10.972 35.195 40.098 1.00 26.42 378 GLY A CA 1
ATOM 2947 C C . GLY A 1 412 ? 11.986 34.921 39.017 1.00 25.17 378 GLY A C 1
ATOM 2948 O O . GLY A 1 412 ? 11.703 35.027 37.786 1.00 24.53 378 GLY A O 1
ATOM 2949 N N . ASN A 1 413 ? 13.177 34.548 39.459 1.00 23.15 379 ASN A N 1
ATOM 2950 C CA . ASN A 1 413 ? 14.229 34.133 38.561 1.00 24.33 379 ASN A CA 1
ATOM 2951 C C . ASN A 1 413 ? 14.912 32.818 38.971 1.00 23.75 379 ASN A C 1
ATOM 2952 O O . ASN A 1 413 ? 14.997 32.488 40.171 1.00 24.58 379 ASN A O 1
ATOM 2957 N N . TYR A 1 414 ? 15.350 32.063 37.971 1.00 22.53 380 TYR A N 1
ATOM 2958 C CA . TYR A 1 414 ? 16.236 30.907 38.138 1.00 23.20 380 TYR A CA 1
ATOM 2959 C C . TYR A 1 414 ? 17.658 31.301 37.867 1.00 23.74 380 TYR A C 1
ATOM 2960 O O . TYR A 1 414 ? 17.914 32.020 36.876 1.00 25.54 380 TYR A O 1
ATOM 2969 N N . LYS A 1 415 ? 18.595 30.785 38.671 1.00 23.79 381 LYS A N 1
ATOM 2970 C CA . LYS A 1 415 ? 20.026 30.841 38.348 1.00 25.96 381 LYS A CA 1
ATOM 2971 C C . LYS A 1 415 ? 20.499 29.425 38.326 1.00 25.59 381 LYS A C 1
ATOM 2972 O O . LYS A 1 415 ? 20.183 28.644 39.240 1.00 25.32 381 LYS A O 1
ATOM 2978 N N . THR A 1 416 ? 21.145 29.038 37.216 1.00 24.44 382 THR A N 1
ATOM 2979 C CA . THR A 1 416 ? 21.511 27.631 37.000 1.00 23.33 382 THR A CA 1
ATOM 2980 C C . THR A 1 416 ? 23.026 27.563 36.690 1.00 24.24 382 THR A C 1
ATOM 2981 O O . THR A 1 416 ? 23.598 28.421 36.026 1.00 24.24 382 THR A O 1
ATOM 2985 N N . ARG A 1 417 ? 23.663 26.540 37.210 1.00 25.76 383 ARG A N 1
ATOM 2986 C CA . ARG A 1 417 ? 25.038 26.205 36.864 1.00 26.97 383 ARG A CA 1
ATOM 2987 C C . ARG A 1 417 ? 25.091 24.689 36.591 1.00 27.53 383 ARG A C 1
ATOM 2988 O O . ARG A 1 417 ? 24.666 23.889 37.427 1.00 26.29 383 ARG A O 1
ATOM 2996 N N . ALA A 1 418 ? 25.546 24.334 35.397 1.00 25.45 384 ALA A N 1
ATOM 2997 C CA . ALA A 1 418 ? 25.606 22.951 34.965 1.00 27.72 384 ALA A CA 1
ATOM 2998 C C . ALA A 1 418 ? 27.017 22.587 34.436 1.00 28.22 384 ALA A C 1
ATOM 2999 O O . ALA A 1 418 ? 27.704 23.442 33.906 1.00 29.19 384 ALA A O 1
ATOM 3001 N N . GLU A 1 419 ? 27.422 21.345 34.672 1.00 30.11 385 GLU A N 1
ATOM 3002 C CA . GLU A 1 419 ? 28.600 20.739 34.089 1.00 30.15 385 GLU A CA 1
ATOM 3003 C C . GLU A 1 419 ? 28.095 19.744 33.042 1.00 28.70 385 GLU A C 1
ATOM 3004 O O . GLU A 1 419 ? 27.339 18.848 33.346 1.00 28.41 385 GLU A O 1
ATOM 3010 N N . VAL A 1 420 ? 28.482 19.918 31.790 1.00 26.97 386 VAL A N 1
ATOM 3011 C CA . VAL A 1 420 ? 28.061 19.008 30.698 1.00 26.09 386 VAL A CA 1
ATOM 3012 C C . VAL A 1 420 ? 29.364 18.358 30.222 1.00 28.60 386 VAL A C 1
ATOM 3013 O O . VAL A 1 420 ? 30.250 19.065 29.725 1.00 27.22 386 VAL A O 1
ATOM 3017 N N . LYS A 1 421 ? 29.481 17.057 30.476 1.00 29.79 387 LYS A N 1
ATOM 3018 C CA . LYS A 1 421 ? 30.736 16.324 30.148 1.00 32.32 387 LYS A CA 1
ATOM 3019 C C . LYS A 1 421 ? 30.489 14.819 29.982 1.00 32.14 387 LYS A C 1
ATOM 3020 O O . LYS A 1 421 ? 29.435 14.307 30.359 1.00 31.24 387 LYS A O 1
ATOM 3026 N N . PHE A 1 422 ? 31.458 14.134 29.388 1.00 31.88 388 PHE A N 1
ATOM 3027 C CA . PHE A 1 422 ? 31.387 12.715 29.304 1.00 33.53 388 PHE A CA 1
ATOM 3028 C C . PHE A 1 422 ? 31.850 12.102 30.621 1.00 34.93 388 PHE A C 1
ATOM 3029 O O . PHE A 1 422 ? 32.926 12.438 31.105 1.00 35.69 388 PHE A O 1
ATOM 3037 N N . GLU A 1 423 ? 31.033 11.203 31.157 1.00 35.93 389 GLU A N 1
ATOM 3038 C CA . GLU A 1 423 ? 31.424 10.218 32.239 1.00 38.61 389 GLU A CA 1
ATOM 3039 C C . GLU A 1 423 ? 31.342 8.834 31.597 1.00 40.04 389 GLU A C 1
ATOM 3040 O O . GLU A 1 423 ? 30.263 8.331 31.315 1.00 39.11 389 GLU A O 1
ATOM 3046 N N . GLY A 1 424 ? 32.500 8.277 31.255 1.00 41.43 390 GLY A N 1
ATOM 3047 C CA . GLY A 1 424 ? 32.542 7.103 30.357 1.00 42.56 390 GLY A CA 1
ATOM 3048 C C . GLY A 1 424 ? 31.929 7.323 28.996 1.00 41.49 390 GLY A C 1
ATOM 3049 O O . GLY A 1 424 ? 32.220 8.331 28.333 1.00 41.12 390 GLY A O 1
ATOM 3050 N N . ASP A 1 425 ? 31.065 6.410 28.559 1.00 40.24 391 ASP A N 1
ATOM 3051 C CA A ASP A 1 425 ? 30.341 6.487 27.289 0.50 39.70 391 ASP A CA 1
ATOM 3052 C CA B ASP A 1 425 ? 30.492 6.663 27.239 0.50 39.31 391 ASP A CA 1
ATOM 3053 C C . ASP A 1 425 ? 29.170 7.469 27.290 1.00 36.71 391 ASP A C 1
ATOM 3054 O O . ASP A 1 425 ? 28.573 7.698 26.264 1.00 37.76 391 ASP A O 1
ATOM 3063 N N . THR A 1 426 ? 28.791 7.973 28.470 1.00 35.54 392 THR A N 1
ATOM 3064 C CA . THR A 1 426 ? 27.513 8.761 28.642 1.00 33.40 392 THR A CA 1
ATOM 3065 C C . THR A 1 426 ? 27.787 10.250 28.730 1.00 31.59 392 THR A C 1
ATOM 3066 O O . THR A 1 426 ? 28.710 10.688 29.389 1.00 31.13 392 THR A O 1
ATOM 3070 N N . LEU A 1 427 ? 26.965 11.048 28.064 1.00 31.08 393 LEU A N 1
ATOM 3071 C CA . LEU A 1 427 ? 27.060 12.502 28.169 1.00 29.92 393 LEU A CA 1
ATOM 3072 C C . LEU A 1 427 ? 26.151 12.832 29.357 1.00 30.32 393 LEU A C 1
ATOM 3073 O O . LEU A 1 427 ? 24.938 12.483 29.331 1.00 29.72 393 LEU A O 1
ATOM 3078 N N . VAL A 1 428 ? 26.730 13.506 30.359 1.00 29.65 394 VAL A N 1
ATOM 3079 C CA . VAL A 1 428 ? 26.014 13.862 31.579 1.00 30.09 394 VAL A CA 1
ATOM 3080 C C . VAL A 1 428 ? 25.870 15.365 31.714 1.00 30.60 394 VAL A C 1
ATOM 3081 O O . VAL A 1 428 ? 26.853 16.086 31.638 1.00 31.62 394 VAL A O 1
ATOM 3085 N N . ASN A 1 429 ? 24.637 15.802 31.986 1.00 28.78 395 ASN A N 1
ATOM 3086 C CA . ASN A 1 429 ? 24.325 17.165 32.338 1.00 27.25 395 ASN A CA 1
ATOM 3087 C C . ASN A 1 429 ? 23.938 17.193 33.838 1.00 28.40 395 ASN A C 1
ATOM 3088 O O . ASN A 1 429 ? 22.835 16.733 34.164 1.00 29.56 395 ASN A O 1
ATOM 3093 N N . ARG A 1 430 ? 24.809 17.752 34.684 1.00 28.48 396 ARG A N 1
ATOM 3094 C CA . ARG A 1 430 ? 24.573 17.861 36.131 1.00 30.91 396 ARG A CA 1
ATOM 3095 C C . ARG A 1 430 ? 24.369 19.299 36.475 1.00 29.22 396 ARG A C 1
ATOM 3096 O O . ARG A 1 430 ? 25.274 20.114 36.278 1.00 29.73 396 ARG A O 1
ATOM 3104 N N . ILE A 1 431 ? 23.202 19.609 37.044 1.00 28.31 397 ILE A N 1
ATOM 3105 C CA . ILE A 1 431 ? 22.728 20.983 37.214 1.00 26.50 397 ILE A CA 1
ATOM 3106 C C . ILE A 1 431 ? 22.378 21.300 38.639 1.00 27.06 397 ILE A C 1
ATOM 3107 O O . ILE A 1 431 ? 21.761 20.452 39.341 1.00 27.03 397 ILE A O 1
ATOM 3112 N N . GLU A 1 432 ? 22.730 22.521 39.059 1.00 27.55 398 GLU A N 1
ATOM 3113 C CA . GLU A 1 432 ? 22.196 23.140 40.295 1.00 30.05 398 GLU A CA 1
ATOM 3114 C C . GLU A 1 432 ? 21.349 24.331 39.891 1.00 27.49 398 GLU A C 1
ATOM 3115 O O . GLU A 1 432 ? 21.813 25.165 39.123 1.00 28.67 398 GLU A O 1
ATOM 3121 N N . LEU A 1 433 ? 20.148 24.405 40.443 1.00 27.24 399 LEU A N 1
ATOM 3122 C CA . LEU A 1 433 ? 19.182 25.494 40.159 1.00 25.94 399 LEU A CA 1
ATOM 3123 C C . LEU A 1 433 ? 18.745 26.140 41.444 1.00 27.83 399 LEU A C 1
ATOM 3124 O O . LEU A 1 433 ? 18.363 25.460 42.421 1.00 28.18 399 LEU A O 1
ATOM 3129 N N . LYS A 1 434 ? 18.800 27.457 41.464 1.00 28.67 400 LYS A N 1
ATOM 3130 C CA . LYS A 1 434 ? 18.299 28.232 42.623 1.00 29.18 400 LYS A CA 1
ATOM 3131 C C . LYS A 1 434 ? 17.320 29.256 42.068 1.00 27.85 400 LYS A C 1
ATOM 3132 O O . LYS A 1 434 ? 17.672 30.076 41.194 1.00 27.02 400 LYS A O 1
ATOM 3138 N N . GLY A 1 435 ? 16.094 29.165 42.536 1.00 27.15 401 GLY A N 1
ATOM 3139 C CA . GLY A 1 435 ? 14.998 30.113 42.282 1.00 27.43 401 GLY A CA 1
ATOM 3140 C C . GLY A 1 435 ? 14.629 30.995 43.446 1.00 27.87 401 GLY A C 1
ATOM 3141 O O . GLY A 1 435 ? 14.459 30.508 44.554 1.00 26.59 401 GLY A O 1
ATOM 3142 N N . ILE A 1 436 ? 14.547 32.298 43.215 1.00 27.91 402 ILE A N 1
ATOM 3143 C CA . ILE A 1 436 ? 14.147 33.218 44.271 1.00 29.59 402 ILE A CA 1
ATOM 3144 C C . ILE A 1 436 ? 13.086 34.191 43.767 1.00 28.54 402 ILE A C 1
ATOM 3145 O O . ILE A 1 436 ? 12.969 34.439 42.556 1.00 25.83 402 ILE A O 1
ATOM 3150 N N . ASP A 1 437 ? 12.406 34.833 44.721 1.00 29.80 403 ASP A N 1
ATOM 3151 C CA . ASP A 1 437 ? 11.509 35.958 44.451 1.00 32.17 403 ASP A CA 1
ATOM 3152 C C . ASP A 1 437 ? 10.279 35.558 43.622 1.00 30.69 403 ASP A C 1
ATOM 3153 O O . ASP A 1 437 ? 9.714 36.403 42.893 1.00 31.25 403 ASP A O 1
ATOM 3158 N N . PHE A 1 438 ? 9.851 34.301 43.792 1.00 30.25 404 PHE A N 1
ATOM 3159 C CA . PHE A 1 438 ? 8.657 33.807 43.096 1.00 29.92 404 PHE A CA 1
ATOM 3160 C C . PHE A 1 438 ? 7.404 34.078 43.914 1.00 31.25 404 PHE A C 1
ATOM 3161 O O . PHE A 1 438 ? 7.474 34.143 45.113 1.00 28.68 404 PHE A O 1
ATOM 3169 N N . LYS A 1 439 ? 6.294 34.274 43.226 1.00 30.70 405 LYS A N 1
ATOM 3170 C CA . LYS A 1 439 ? 4.984 34.455 43.865 1.00 33.96 405 LYS A CA 1
ATOM 3171 C C . LYS A 1 439 ? 4.414 33.091 44.137 1.00 34.33 405 LYS A C 1
ATOM 3172 O O . LYS A 1 439 ? 4.334 32.268 43.217 1.00 32.93 405 LYS A O 1
ATOM 3178 N N . GLU A 1 440 ? 3.994 32.822 45.384 1.00 36.17 406 GLU A N 1
ATOM 3179 C CA . GLU A 1 440 ? 3.558 31.450 45.731 1.00 38.43 406 GLU A CA 1
ATOM 3180 C C . GLU A 1 440 ? 2.305 31.049 45.021 1.00 38.51 406 GLU A C 1
ATOM 3181 O O . GLU A 1 440 ? 2.082 29.869 44.874 1.00 39.87 406 GLU A O 1
ATOM 3187 N N . ASP A 1 441 ? 1.515 32.050 44.632 1.00 39.39 407 ASP A N 1
ATOM 3188 C CA . ASP A 1 441 ? 0.233 31.994 43.937 1.00 41.10 407 ASP A CA 1
ATOM 3189 C C . ASP A 1 441 ? 0.375 32.444 42.477 1.00 38.79 407 ASP A C 1
ATOM 3190 O O . ASP A 1 441 ? -0.630 32.720 41.816 1.00 38.50 407 ASP A O 1
ATOM 3195 N N . GLY A 1 442 ? 1.607 32.578 41.990 1.00 35.05 408 GLY A N 1
ATOM 3196 C CA . GLY A 1 442 ? 1.804 33.117 40.651 1.00 33.92 408 GLY A CA 1
ATOM 3197 C C . GLY A 1 442 ? 1.801 31.977 39.604 1.00 32.56 408 GLY A C 1
ATOM 3198 O O . GLY A 1 442 ? 1.464 30.833 39.897 1.00 32.94 408 GLY A O 1
ATOM 3199 N N . ASN A 1 443 ? 2.213 32.287 38.394 1.00 29.71 409 ASN A N 1
ATOM 3200 C CA . ASN A 1 443 ? 2.078 31.313 37.306 1.00 29.16 409 ASN A CA 1
ATOM 3201 C C . ASN A 1 443 ? 3.017 30.126 37.441 1.00 27.28 409 ASN A C 1
ATOM 3202 O O . ASN A 1 443 ? 2.737 29.073 36.883 1.00 27.47 409 ASN A O 1
ATOM 3207 N N . ILE A 1 444 ? 4.135 30.312 38.116 1.00 27.55 410 ILE A N 1
ATOM 3208 C CA . ILE A 1 444 ? 5.144 29.258 38.214 1.00 25.90 410 ILE A CA 1
ATOM 3209 C C . ILE A 1 444 ? 4.848 28.346 39.431 1.00 27.29 410 ILE A C 1
ATOM 3210 O O . ILE A 1 444 ? 4.539 27.149 39.270 1.00 27.67 410 ILE A O 1
ATOM 3215 N N . LEU A 1 445 ? 4.919 28.879 40.659 1.00 27.23 411 LEU A N 1
ATOM 3216 C CA . LEU A 1 445 ? 4.610 28.056 41.826 1.00 27.00 411 LEU A CA 1
ATOM 3217 C C . LEU A 1 445 ? 3.128 27.628 41.956 1.00 28.91 411 LEU A C 1
ATOM 3218 O O . LEU A 1 445 ? 2.792 26.670 42.676 1.00 30.00 411 LEU A O 1
ATOM 3223 N N . GLY A 1 446 ? 2.237 28.313 41.257 1.00 28.51 412 GLY A N 1
ATOM 3224 C CA . GLY A 1 446 ? 0.831 27.939 41.214 1.00 30.84 412 GLY A CA 1
ATOM 3225 C C . GLY A 1 446 ? 0.454 26.986 40.086 1.00 29.91 412 GLY A C 1
ATOM 3226 O O . GLY A 1 446 ? -0.759 26.662 39.863 1.00 29.64 412 GLY A O 1
ATOM 3227 N N . HIS A 1 447 ? 1.440 26.608 39.267 1.00 28.12 413 HIS A N 1
ATOM 3228 C CA . HIS A 1 447 ? 1.253 25.695 38.179 1.00 26.35 413 HIS A CA 1
ATOM 3229 C C . HIS A 1 447 ? 0.155 26.178 37.221 1.00 28.11 413 HIS A C 1
ATOM 3230 O O . HIS A 1 447 ? -0.838 25.475 37.007 1.00 27.85 413 HIS A O 1
ATOM 3237 N N . LYS A 1 448 ? 0.322 27.360 36.624 1.00 26.80 414 LYS A N 1
ATOM 3238 C CA . LYS A 1 448 ? -0.713 27.905 35.782 1.00 28.01 414 LYS A CA 1
ATOM 3239 C C . LYS A 1 448 ? -0.287 27.923 34.309 1.00 26.10 414 LYS A C 1
ATOM 3240 O O . LYS A 1 448 ? -0.902 28.614 33.485 1.00 29.19 414 LYS A O 1
ATOM 3246 N N . LEU A 1 449 ? 0.730 27.155 33.954 1.00 24.49 415 LEU A N 1
ATOM 3247 C CA . LEU A 1 449 ? 1.235 27.135 32.583 1.00 22.12 415 LEU A CA 1
ATOM 3248 C C . LEU A 1 449 ? 0.758 25.901 31.790 1.00 23.72 415 LEU A C 1
ATOM 3249 O O . LEU A 1 449 ? 0.783 24.779 32.314 1.00 23.61 415 LEU A O 1
ATOM 3254 N N . GLU A 1 450 ? 0.391 26.123 30.524 1.00 23.05 416 GLU A N 1
ATOM 3255 C CA . GLU A 1 450 ? -0.012 25.017 29.671 1.00 24.18 416 GLU A CA 1
ATOM 3256 C C . GLU A 1 450 ? 1.145 24.050 29.513 1.00 25.00 416 GLU A C 1
ATOM 3257 O O . GLU A 1 450 ? 2.324 24.445 29.455 1.00 24.17 416 GLU A O 1
ATOM 3263 N N . TYR A 1 451 ? 0.790 22.807 29.251 1.00 24.36 417 TYR A N 1
ATOM 3264 C CA . TYR A 1 451 ? 1.789 21.775 28.985 1.00 25.87 417 TYR A CA 1
ATOM 3265 C C . TYR A 1 451 ? 2.194 21.740 27.506 1.00 26.29 417 TYR A C 1
ATOM 3266 O O . TYR A 1 451 ? 1.865 20.797 26.754 1.00 25.50 417 TYR A O 1
ATOM 3275 N N . ASN A 1 452 ? 2.969 22.718 27.095 1.00 25.56 418 ASN A N 1
ATOM 3276 C CA . ASN A 1 452 ? 3.457 22.830 25.712 1.00 24.35 418 ASN A CA 1
ATOM 3277 C C . ASN A 1 452 ? 4.620 23.806 25.814 1.00 24.59 418 ASN A C 1
ATOM 3278 O O . ASN A 1 452 ? 5.014 24.178 26.913 1.00 20.81 418 ASN A O 1
ATOM 3283 N N . PHE A 1 453 ? 5.199 24.158 24.690 1.00 23.82 419 PHE A N 1
ATOM 3284 C CA . PHE A 1 453 ? 6.448 24.914 24.718 1.00 24.84 419 PHE A CA 1
ATOM 3285 C C . PHE A 1 453 ? 6.438 26.064 23.696 1.00 24.80 419 PHE A C 1
ATOM 3286 O O . PHE A 1 453 ? 5.967 25.905 22.567 1.00 24.80 419 PHE A O 1
ATOM 3294 N N . ASN A 1 454 ? 6.967 27.209 24.144 1.00 25.68 420 ASN A N 1
ATOM 3295 C CA . ASN A 1 454 ? 7.274 28.400 23.316 1.00 24.87 420 ASN A CA 1
ATOM 3296 C C . ASN A 1 454 ? 6.106 28.928 22.549 1.00 25.71 420 ASN A C 1
ATOM 3297 O O . ASN A 1 454 ? 6.265 29.362 21.410 1.00 27.04 420 ASN A O 1
ATOM 3302 N N . GLY A 1 455 ? 4.943 28.825 23.179 1.00 24.17 421 GLY A N 1
ATOM 3303 C CA . GLY A 1 455 ? 3.680 29.332 22.600 1.00 27.27 421 GLY A CA 1
ATOM 3304 C C . GLY A 1 455 ? 2.808 28.249 21.962 1.00 26.87 421 GLY A C 1
ATOM 3305 O O . GLY A 1 455 ? 1.672 28.538 21.564 1.00 27.74 421 GLY A O 1
ATOM 3306 N N . GLY A 1 456 ? 3.334 27.029 21.796 1.00 27.61 422 GLY A N 1
ATOM 3307 C CA . GLY A 1 456 ? 2.551 25.938 21.116 1.00 29.47 422 GLY A CA 1
ATOM 3308 C C . GLY A 1 456 ? 2.291 26.179 19.642 1.00 29.10 422 GLY A C 1
ATOM 3309 O O . GLY A 1 456 ? 3.107 26.805 18.957 1.00 29.56 422 GLY A O 1
ATOM 3310 N N . LYS A 1 457 ? 1.140 25.756 19.164 1.00 28.05 423 LYS A N 1
ATOM 3311 C CA . LYS A 1 457 ? 0.872 25.787 17.700 1.00 29.34 423 LYS A CA 1
ATOM 3312 C C . LYS A 1 457 ? 0.184 27.013 17.222 1.00 28.50 423 LYS A C 1
ATOM 3313 O O . LYS A 1 457 ? 0.208 27.229 16.017 1.00 26.90 423 LYS A O 1
ATOM 3319 N N . TYR A 1 458 ? -0.404 27.790 18.152 1.00 29.37 424 TYR A N 1
ATOM 3320 C CA . TYR A 1 458 ? -1.070 29.093 17.868 1.00 28.68 424 TYR A CA 1
ATOM 3321 C C . TYR A 1 458 ? -0.522 30.191 18.733 1.00 29.75 424 TYR A C 1
ATOM 3322 O O . TYR A 1 458 ? -0.190 29.947 19.928 1.00 29.10 424 TYR A O 1
ATOM 3331 N N . ASP A 1 459 ? -0.347 31.372 18.143 1.00 29.63 425 ASP A N 1
ATOM 3332 C CA . ASP A 1 459 ? 0.015 32.568 18.861 1.00 31.39 425 ASP A CA 1
ATOM 3333 C C . ASP A 1 459 ? -1.279 33.125 19.486 1.00 31.15 425 ASP A C 1
ATOM 3334 O O . ASP A 1 459 ? -2.122 33.758 18.795 1.00 31.82 425 ASP A O 1
ATOM 3339 N N . ILE A 1 460 ? -1.442 32.871 20.784 1.00 30.76 426 ILE A N 1
ATOM 3340 C CA . ILE A 1 460 ? -2.703 33.190 21.443 1.00 31.24 426 ILE A CA 1
ATOM 3341 C C . ILE A 1 460 ? -2.747 34.671 21.727 1.00 33.60 426 ILE A C 1
ATOM 3342 O O . ILE A 1 460 ? -3.758 35.136 22.245 1.00 34.47 426 ILE A O 1
ATOM 3347 N N . LYS A 1 461 ? -1.685 35.415 21.379 1.00 32.53 427 LYS A N 1
ATOM 3348 C CA . LYS A 1 461 ? -1.741 36.879 21.466 1.00 35.01 427 LYS A CA 1
ATOM 3349 C C . LYS A 1 461 ? -2.076 37.518 20.144 1.00 34.29 427 LYS A C 1
ATOM 3350 O O . LYS A 1 461 ? -2.245 38.734 20.086 1.00 34.96 427 LYS A O 1
ATOM 3356 N N . ASP A 1 462 ? -2.156 36.732 19.091 1.00 31.18 428 ASP A N 1
ATOM 3357 C CA . ASP A 1 462 ? -2.408 37.272 17.770 1.00 32.23 428 ASP A CA 1
ATOM 3358 C C . ASP A 1 462 ? -3.784 36.854 17.314 1.00 31.54 428 ASP A C 1
ATOM 3359 O O . ASP A 1 462 ? -3.949 35.732 16.807 1.00 30.36 428 ASP A O 1
ATOM 3364 N N . VAL A 1 463 ? -4.758 37.736 17.539 1.00 31.13 429 VAL A N 1
ATOM 3365 C CA . VAL A 1 463 ? -6.169 37.459 17.259 1.00 32.10 429 VAL A CA 1
ATOM 3366 C C . VAL A 1 463 ? -6.589 38.272 16.033 1.00 32.43 429 VAL A C 1
ATOM 3367 O O . VAL A 1 463 ? -6.231 39.461 15.904 1.00 32.81 429 VAL A O 1
ATOM 3371 N N . GLY A 1 464 ? -7.391 37.659 15.174 1.00 31.30 430 GLY A N 1
ATOM 3372 C CA . GLY A 1 464 ? -7.738 38.231 13.864 1.00 31.23 430 GLY A CA 1
ATOM 3373 C C . GLY A 1 464 ? -9.198 38.612 13.674 1.00 30.03 430 GLY A C 1
ATOM 3374 O O . GLY A 1 464 ? -9.689 38.553 12.539 1.00 30.22 430 GLY A O 1
ATOM 3375 N N . VAL A 1 465 ? -9.888 38.949 14.756 1.00 28.80 431 VAL A N 1
ATOM 3376 C CA . VAL A 1 465 ? -11.309 39.235 14.669 1.00 30.44 431 VAL A CA 1
ATOM 3377 C C . VAL A 1 465 ? -11.604 40.656 14.312 1.00 31.80 431 VAL A C 1
ATOM 3378 O O . VAL A 1 465 ? -12.730 40.948 13.921 1.00 30.70 431 VAL A O 1
ATOM 3382 N N . ASP A 1 466 ? -10.609 41.529 14.390 1.00 33.38 432 ASP A N 1
ATOM 3383 C CA . ASP A 1 466 ? -10.835 42.910 14.094 1.00 36.94 432 ASP A CA 1
ATOM 3384 C C . ASP A 1 466 ? -9.906 43.448 13.023 1.00 36.54 432 ASP A C 1
ATOM 3385 O O . ASP A 1 466 ? -9.681 44.619 12.939 1.00 39.10 432 ASP A O 1
ATOM 3390 N N . ASN A 1 467 ? -9.465 42.598 12.119 1.00 35.10 433 ASN A N 1
ATOM 3391 C CA . ASN A 1 467 ? -8.690 43.044 11.006 1.00 35.27 433 ASN A CA 1
ATOM 3392 C C . ASN A 1 467 ? -9.595 43.467 9.806 1.00 34.47 433 ASN A C 1
ATOM 3393 O O . ASN A 1 467 ? -10.820 43.326 9.883 1.00 32.26 433 ASN A O 1
ATOM 3398 N N . ALA A 1 468 ? -9.005 43.996 8.732 1.00 35.19 434 ALA A N 1
ATOM 3399 C CA . ALA A 1 468 ? -9.754 44.556 7.617 1.00 35.52 434 ALA A CA 1
ATOM 3400 C C . ALA A 1 468 ? -10.659 43.492 6.999 1.00 34.53 434 ALA A C 1
ATOM 3401 O O . ALA A 1 468 ? -11.838 43.770 6.684 1.00 32.23 434 ALA A O 1
ATOM 3403 N N . GLY A 1 469 ? -10.157 42.261 6.926 1.00 32.24 435 GLY A N 1
ATOM 3404 C CA . GLY A 1 469 ? -10.902 41.196 6.249 1.00 31.96 435 GLY A CA 1
ATOM 3405 C C . GLY A 1 469 ? -12.144 40.820 7.078 1.00 30.60 435 GLY A C 1
ATOM 3406 O O . GLY A 1 469 ? -13.246 40.640 6.519 1.00 28.98 435 GLY A O 1
ATOM 3407 N N . ALA A 1 470 ? -11.992 40.750 8.407 1.00 29.61 436 ALA A N 1
ATOM 3408 C CA . ALA A 1 470 ? -13.126 40.490 9.325 1.00 29.34 436 ALA A CA 1
ATOM 3409 C C . ALA A 1 470 ? -14.168 41.580 9.286 1.00 29.10 436 ALA A C 1
ATOM 3410 O O . ALA A 1 470 ? -15.353 41.334 9.246 1.00 26.80 436 ALA A O 1
ATOM 3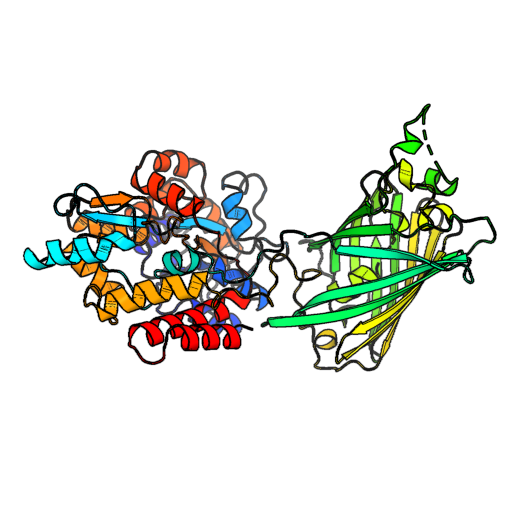412 N N . LYS A 1 471 ? -13.715 42.808 9.384 1.00 30.31 437 LYS A N 1
ATOM 3413 C CA . LYS A 1 471 ? -14.636 43.989 9.235 1.00 31.04 437 LYS A CA 1
ATOM 3414 C C . LYS A 1 471 ? -15.369 44.000 7.927 1.00 29.21 437 LYS A C 1
ATOM 3415 O O . LYS A 1 471 ? -16.540 44.251 7.904 1.00 29.77 437 LYS A O 1
ATOM 3421 N N . ALA A 1 472 ? -14.699 43.706 6.815 1.00 29.01 438 ALA A N 1
ATOM 3422 C CA . ALA A 1 472 ? -15.398 43.702 5.535 1.00 28.59 438 ALA A CA 1
ATOM 3423 C C . ALA A 1 472 ? -16.496 42.652 5.516 1.00 28.07 438 ALA A C 1
ATOM 3424 O O . ALA A 1 472 ? -17.586 42.889 5.033 1.00 25.48 438 ALA A O 1
ATOM 3426 N N . GLY A 1 473 ? -16.236 41.482 6.068 1.00 25.71 439 GLY A N 1
ATOM 3427 C CA . GLY A 1 473 ? -17.219 40.454 6.014 1.00 25.97 439 GLY A CA 1
ATOM 3428 C C . GLY A 1 473 ? -18.404 40.691 6.889 1.00 25.93 439 GLY A C 1
ATOM 3429 O O . GLY A 1 473 ? -19.571 40.494 6.464 1.00 26.57 439 GLY A O 1
ATOM 3430 N N . LEU A 1 474 ? -18.149 41.067 8.146 1.00 26.70 440 LEU A N 1
ATOM 3431 C CA . LEU A 1 474 ? -19.273 41.368 9.008 1.00 27.28 440 LEU A CA 1
ATOM 3432 C C . LEU A 1 474 ? -20.062 42.589 8.476 1.00 27.85 440 LEU A C 1
ATOM 3433 O O . LEU A 1 474 ? -21.294 42.638 8.568 1.00 28.39 440 LEU A O 1
ATOM 3438 N N . THR A 1 475 ? -19.361 43.587 7.891 1.00 29.59 441 THR A N 1
ATOM 3439 C CA . THR A 1 475 ? -20.058 44.767 7.302 1.00 29.51 441 THR A CA 1
ATOM 3440 C C . THR A 1 475 ? -20.987 44.335 6.171 1.00 27.97 441 THR A C 1
ATOM 3441 O O . THR A 1 475 ? -22.096 44.846 6.000 1.00 27.42 441 THR A O 1
ATOM 3445 N N . PHE A 1 476 ? -20.582 43.340 5.423 1.00 28.14 442 PHE A N 1
ATOM 3446 C CA . PHE A 1 476 ? -21.437 42.842 4.366 1.00 27.21 442 PHE A CA 1
ATOM 3447 C C . PHE A 1 476 ? -22.686 42.251 4.976 1.00 27.89 442 PHE A C 1
ATOM 3448 O O . PHE A 1 476 ? -23.793 42.458 4.494 1.00 28.30 442 PHE A O 1
ATOM 3456 N N . LEU A 1 477 ? -22.512 41.425 5.999 1.00 27.63 443 LEU A N 1
ATOM 3457 C CA . LEU A 1 477 ? -23.665 40.823 6.643 1.00 27.73 443 LEU A CA 1
ATOM 3458 C C . LEU A 1 477 ? -24.627 41.884 7.206 1.00 27.89 443 LEU A C 1
ATOM 3459 O O . LEU A 1 477 ? -25.875 41.782 7.098 1.00 25.26 443 LEU A O 1
ATOM 3464 N N . VAL A 1 478 ? -24.051 42.880 7.884 1.00 28.91 444 VAL A N 1
ATOM 3465 C CA . VAL A 1 478 ? -24.898 43.902 8.534 1.00 29.99 444 VAL A CA 1
ATOM 3466 C C . VAL A 1 478 ? -25.657 44.701 7.469 1.00 29.11 444 VAL A C 1
ATOM 3467 O O . VAL A 1 478 ? -26.836 45.058 7.650 1.00 31.25 444 VAL A O 1
ATOM 3471 N N . ASP A 1 479 ? -24.992 44.958 6.328 1.00 29.33 445 ASP A N 1
ATOM 3472 C CA . ASP A 1 479 ? -25.610 45.616 5.181 1.00 30.46 445 ASP A CA 1
ATOM 3473 C C . ASP A 1 479 ? -26.781 44.785 4.611 1.00 29.63 445 ASP A C 1
ATOM 3474 O O . ASP A 1 479 ? -27.834 45.323 4.208 1.00 28.56 445 ASP A O 1
ATOM 3479 N N . LEU A 1 480 ? -26.607 43.478 4.572 1.00 28.43 446 LEU A N 1
ATOM 3480 C CA . LEU A 1 480 ? -27.717 42.598 4.147 1.00 28.45 446 LEU A CA 1
ATOM 3481 C C . LEU A 1 480 ? -28.918 42.828 5.008 1.00 28.88 446 LEU A C 1
ATOM 3482 O O . LEU A 1 480 ? -30.067 42.928 4.496 1.00 28.16 446 LEU A O 1
ATOM 3487 N N . ILE A 1 481 ? -28.661 42.986 6.298 1.00 28.77 447 ILE A N 1
ATOM 3488 C CA . ILE A 1 481 ? -29.738 43.234 7.241 1.00 30.86 447 ILE A CA 1
ATOM 3489 C C . ILE A 1 481 ? -30.348 44.631 7.045 1.00 32.80 447 ILE A C 1
ATOM 3490 O O . ILE A 1 481 ? -31.558 44.802 6.949 1.00 33.65 447 ILE A O 1
ATOM 3495 N N . LYS A 1 482 ? -29.486 45.626 6.952 1.00 33.20 448 LYS A N 1
ATOM 3496 C CA . LYS A 1 482 ? -29.930 47.009 6.797 1.00 36.25 448 LYS A CA 1
ATOM 3497 C C . LYS A 1 482 ? -30.840 47.145 5.584 1.00 33.64 448 LYS A C 1
ATOM 3498 O O . LYS A 1 482 ? -31.745 47.949 5.579 1.00 31.56 448 LYS A O 1
ATOM 3504 N N . ASN A 1 483 ? -30.488 46.447 4.517 1.00 30.71 449 ASN A N 1
ATOM 3505 C CA . ASN A 1 483 ? -31.175 46.532 3.285 1.00 31.58 449 ASN A CA 1
ATOM 3506 C C . ASN A 1 483 ? -32.343 45.495 3.173 1.00 31.05 449 ASN A C 1
ATOM 3507 O O . ASN A 1 483 ? -32.894 45.289 2.100 1.00 29.75 449 ASN A O 1
ATOM 3512 N N . LYS A 1 484 ? -32.714 44.906 4.301 1.00 30.21 450 LYS A N 1
ATOM 3513 C CA . LYS A 1 484 ? -33.907 44.049 4.440 1.00 31.71 450 LYS A CA 1
ATOM 3514 C C . LYS A 1 484 ? -33.839 42.804 3.549 1.00 29.46 450 LYS A C 1
ATOM 3515 O O . LYS A 1 484 ? -34.854 42.276 3.075 1.00 31.41 450 LYS A O 1
ATOM 3521 N N . HIS A 1 485 ? -32.620 42.308 3.357 1.00 27.97 451 HIS A N 1
ATOM 3522 C CA . HIS A 1 485 ? -32.406 41.012 2.713 1.00 27.74 451 HIS A CA 1
ATOM 3523 C C . HIS A 1 485 ? -32.299 39.891 3.759 1.00 29.04 451 HIS A C 1
ATOM 3524 O O . HIS A 1 485 ? -32.432 38.725 3.428 1.00 29.32 451 HIS A O 1
ATOM 3531 N N . MET A 1 486 ? -32.052 40.247 5.021 1.00 29.76 452 MET A N 1
ATOM 3532 C CA . MET A 1 486 ? -32.115 39.292 6.127 1.00 28.73 452 MET A CA 1
ATOM 3533 C C . MET A 1 486 ? -32.648 40.041 7.359 1.00 29.98 452 MET A C 1
ATOM 3534 O O . MET A 1 486 ? -32.666 41.279 7.370 1.00 29.83 452 MET A O 1
ATOM 3539 N N . ASN A 1 487 ? -33.025 39.273 8.395 1.00 30.69 453 ASN A N 1
ATOM 3540 C CA . ASN A 1 487 ? -33.600 39.823 9.646 1.00 31.73 453 ASN A CA 1
ATOM 3541 C C . ASN A 1 487 ? -32.651 39.421 10.755 1.00 31.33 453 ASN A C 1
ATOM 3542 O O . ASN A 1 487 ? -32.209 38.275 10.826 1.00 31.56 453 ASN A O 1
ATOM 3547 N N . ALA A 1 488 ? -32.287 40.385 11.576 1.00 31.03 454 ALA A N 1
ATOM 3548 C CA . ALA A 1 488 ? -31.347 40.172 12.660 1.00 31.97 454 ALA A CA 1
ATOM 3549 C C . ALA A 1 488 ? -31.805 39.107 13.635 1.00 32.17 454 ALA A C 1
ATOM 3550 O O . ALA A 1 488 ? -30.986 38.463 14.252 1.00 33.47 454 ALA A O 1
ATOM 3552 N N . ASP A 1 489 ? -33.097 38.845 13.716 1.00 32.31 455 ASP A N 1
ATOM 3553 C CA . ASP A 1 489 ? -33.624 37.907 14.715 1.00 34.51 455 ASP A CA 1
ATOM 3554 C C . ASP A 1 489 ? -33.716 36.469 14.201 1.00 32.58 455 ASP A C 1
ATOM 3555 O O . ASP A 1 489 ? -34.055 35.560 14.936 1.00 33.53 455 ASP A O 1
ATOM 3560 N N . THR A 1 490 ? -33.353 36.213 12.955 1.00 30.11 456 THR A N 1
ATOM 3561 C CA . THR A 1 490 ? -33.433 34.833 12.452 1.00 27.43 456 THR A CA 1
ATOM 3562 C C . THR A 1 490 ? -32.462 33.921 13.204 1.00 27.39 456 THR A C 1
ATOM 3563 O O . THR A 1 490 ? -31.310 34.272 13.382 1.00 24.70 456 THR A O 1
ATOM 3567 N N . ASP A 1 491 ? -32.979 32.785 13.666 1.00 26.77 457 ASP A N 1
ATOM 3568 C CA . ASP A 1 491 ? -32.264 31.784 14.361 1.00 28.25 457 ASP A CA 1
ATOM 3569 C C . ASP A 1 491 ? -32.369 30.459 13.666 1.00 26.47 457 ASP A C 1
ATOM 3570 O O . ASP A 1 491 ? -32.850 30.392 12.531 1.00 23.67 457 ASP A O 1
ATOM 3575 N N . TYR A 1 492 ? -31.937 29.385 14.318 1.00 25.30 458 TYR A N 1
ATOM 3576 C CA . TYR A 1 492 ? -31.876 28.106 13.639 1.00 25.77 458 TYR A CA 1
ATOM 3577 C C . TYR A 1 492 ? -33.274 27.656 13.230 1.00 26.68 458 TYR A C 1
ATOM 3578 O O . TYR A 1 492 ? -33.466 27.233 12.108 1.00 26.33 458 TYR A O 1
ATOM 3587 N N . SER A 1 493 ? -34.262 27.711 14.145 1.00 28.43 459 SER A N 1
ATOM 3588 C CA . SER A 1 493 ? -35.633 27.198 13.871 1.00 27.75 459 SER A CA 1
ATOM 3589 C C . SER A 1 493 ? -36.288 27.952 12.775 1.00 26.08 459 SER A C 1
ATOM 3590 O O . SER A 1 493 ? -36.917 27.369 11.909 1.00 27.06 459 SER A O 1
ATOM 3593 N N . ILE A 1 494 ? -36.143 29.265 12.832 1.00 25.95 460 ILE A N 1
ATOM 3594 C CA . ILE A 1 494 ? -36.781 30.173 11.850 1.00 26.02 460 ILE A CA 1
ATOM 3595 C C . ILE A 1 494 ? -36.233 29.884 10.447 1.00 24.15 460 ILE A C 1
ATOM 3596 O O . ILE A 1 494 ? -37.029 29.735 9.476 1.00 23.57 460 ILE A O 1
ATOM 3601 N N . ALA A 1 495 ? -34.899 29.839 10.319 1.00 22.71 461 ALA A N 1
ATOM 3602 C CA . ALA A 1 495 ? -34.300 29.556 8.984 1.00 22.35 461 ALA A CA 1
ATOM 3603 C C . ALA A 1 495 ? -34.672 28.148 8.450 1.00 23.25 461 ALA A C 1
ATOM 3604 O O . ALA A 1 495 ? -35.000 27.965 7.252 1.00 21.49 461 ALA A O 1
ATOM 3606 N N . GLU A 1 496 ? -34.620 27.143 9.323 1.00 21.79 462 GLU A N 1
ATOM 3607 C CA . GLU A 1 496 ? -34.941 25.763 8.892 1.00 22.27 462 GLU A CA 1
ATOM 3608 C C . GLU A 1 496 ? -36.383 25.641 8.446 1.00 23.38 462 GLU A C 1
ATOM 3609 O O . GLU A 1 496 ? -36.651 25.045 7.403 1.00 22.47 462 GLU A O 1
ATOM 3615 N N . ALA A 1 497 ? -37.304 26.236 9.201 1.00 25.60 463 ALA A N 1
ATOM 3616 C CA . ALA A 1 497 ? -38.726 26.218 8.816 1.00 24.54 463 ALA A CA 1
ATOM 3617 C C . ALA A 1 497 ? -38.938 26.970 7.521 1.00 25.79 463 ALA A C 1
ATOM 3618 O O . ALA A 1 497 ? -39.721 26.503 6.684 1.00 24.51 463 ALA A O 1
ATOM 3620 N N . ALA A 1 498 ? -38.319 28.147 7.328 1.00 24.28 464 ALA A N 1
ATOM 3621 C CA . ALA A 1 498 ? -38.492 28.837 6.040 1.00 24.17 464 ALA A CA 1
ATOM 3622 C C . ALA A 1 498 ? -37.937 28.050 4.843 1.00 21.88 464 ALA A C 1
ATOM 3623 O O . ALA A 1 498 ? -38.581 27.943 3.835 1.00 23.28 464 ALA A O 1
ATOM 3625 N N . PHE A 1 499 ? -36.741 27.514 4.938 1.00 20.88 465 PHE A N 1
ATOM 3626 C CA . PHE A 1 499 ? -36.217 26.717 3.841 1.00 20.20 465 PHE A CA 1
ATOM 3627 C C . PHE A 1 499 ? -37.112 25.485 3.593 1.00 21.47 465 PHE A C 1
ATOM 3628 O O . PHE A 1 499 ? -37.471 25.166 2.433 1.00 21.17 465 PHE A O 1
ATOM 3636 N N . ASN A 1 500 ? -37.439 24.736 4.648 1.00 21.30 466 ASN A N 1
ATOM 3637 C CA . ASN A 1 500 ? -38.203 23.509 4.469 1.00 23.95 466 ASN A CA 1
ATOM 3638 C C . ASN A 1 500 ? -39.671 23.699 3.986 1.00 26.38 466 ASN A C 1
ATOM 3639 O O . ASN A 1 500 ? -40.276 22.775 3.423 1.00 25.58 466 ASN A O 1
ATOM 3644 N N . LYS A 1 501 ? -40.223 24.904 4.190 1.00 28.41 467 LYS A N 1
ATOM 3645 C CA . LYS A 1 501 ? -41.516 25.273 3.633 1.00 31.08 467 LYS A CA 1
ATOM 3646 C C . LYS A 1 501 ? -41.406 25.861 2.235 1.00 28.45 467 LYS A C 1
ATOM 3647 O O . LYS A 1 501 ? -42.425 26.242 1.667 1.00 27.72 467 LYS A O 1
ATOM 3653 N N . GLY A 1 502 ? -40.199 26.015 1.691 1.00 24.34 468 GLY A N 1
ATOM 3654 C CA . GLY A 1 502 ? -40.102 26.567 0.362 1.00 23.86 468 GLY A CA 1
ATOM 3655 C C . GLY A 1 502 ? -40.263 28.091 0.278 1.00 24.47 468 GLY A C 1
ATOM 3656 O O . GLY A 1 502 ? -40.516 28.602 -0.779 1.00 24.58 468 GLY A O 1
ATOM 3657 N N . GLU A 1 503 ? -40.012 28.824 1.370 1.00 24.29 469 GLU A N 1
ATOM 3658 C CA . GLU A 1 503 ? -40.192 30.282 1.405 1.00 26.07 469 GLU A CA 1
ATOM 3659 C C . GLU A 1 503 ? -38.933 31.023 1.036 1.00 23.97 469 GLU A C 1
ATOM 3660 O O . GLU A 1 503 ? -38.976 32.165 0.577 1.00 26.68 469 GLU A O 1
ATOM 3666 N N . THR A 1 504 ? -37.796 30.423 1.349 1.00 23.86 470 THR A N 1
ATOM 3667 C CA . THR A 1 504 ? -36.476 30.982 1.047 1.00 21.49 470 THR A CA 1
ATOM 3668 C C . THR A 1 504 ? -35.701 30.036 0.118 1.00 21.02 470 THR A C 1
ATOM 3669 O O . THR A 1 504 ? -35.817 28.840 0.229 1.00 23.50 470 THR A O 1
ATOM 3673 N N . ALA A 1 505 ? -34.903 30.581 -0.789 1.00 21.07 471 ALA A N 1
ATOM 3674 C CA . ALA A 1 505 ? -34.211 29.792 -1.814 1.00 20.29 471 ALA A CA 1
ATOM 3675 C C . ALA A 1 505 ? -32.973 29.113 -1.315 1.00 20.08 471 ALA A C 1
ATOM 3676 O O . ALA A 1 505 ? -32.565 28.103 -1.889 1.00 20.86 471 ALA A O 1
ATOM 3678 N N . MET A 1 506 ? -32.362 29.645 -0.240 1.00 19.77 472 MET A N 1
ATOM 3679 C CA . MET A 1 506 ? -31.102 29.166 0.257 1.00 19.61 472 MET A CA 1
ATOM 3680 C C . MET A 1 506 ? -31.025 29.174 1.747 1.00 18.76 472 MET A C 1
ATOM 3681 O O . MET A 1 506 ? -31.646 30.026 2.411 1.00 18.29 472 MET A O 1
ATOM 3686 N N . THR A 1 507 ? -30.241 28.245 2.301 1.00 17.87 473 THR A N 1
ATOM 3687 C CA . THR A 1 507 ? -29.878 28.340 3.696 1.00 18.83 473 THR A CA 1
ATOM 3688 C C . THR A 1 507 ? -28.412 27.915 3.822 1.00 20.02 473 THR A C 1
ATOM 3689 O O . THR A 1 507 ? -27.802 27.490 2.855 1.00 18.31 473 THR A O 1
ATOM 3693 N N . ILE A 1 508 ? -27.851 28.084 5.007 1.00 19.59 474 ILE A N 1
ATOM 3694 C CA . ILE A 1 508 ? -26.466 27.644 5.315 1.00 19.27 474 ILE A CA 1
ATOM 3695 C C . ILE A 1 508 ? -26.547 26.729 6.528 1.00 17.78 474 ILE A C 1
ATOM 3696 O O . ILE A 1 508 ? -27.105 27.095 7.583 1.00 19.23 474 ILE A O 1
ATOM 3701 N N . ASN A 1 509 ? -26.115 25.493 6.335 1.00 16.60 475 ASN A N 1
ATOM 3702 C CA . ASN A 1 509 ? -26.275 24.484 7.372 1.00 17.38 475 ASN A CA 1
ATOM 3703 C C . ASN A 1 509 ? -25.315 23.324 7.158 1.00 17.27 475 ASN A C 1
ATOM 3704 O O . ASN A 1 509 ? -24.656 23.207 6.103 1.00 17.83 475 ASN A O 1
ATOM 3709 N N . GLY A 1 510 ? -25.271 22.460 8.184 1.00 18.20 476 GLY A N 1
ATOM 3710 C CA . GLY A 1 510 ? -24.470 21.278 8.181 1.00 17.44 476 GLY A CA 1
ATOM 3711 C C . GLY A 1 510 ? -25.253 20.003 7.799 1.00 18.70 476 GLY A C 1
ATOM 3712 O O . GLY A 1 510 ? -26.472 20.008 7.621 1.00 18.15 476 GLY A O 1
ATOM 3713 N N . PRO A 1 511 ? -24.558 18.886 7.772 1.00 19.19 477 PRO A N 1
ATOM 3714 C CA . PRO A 1 511 ? -25.162 17.595 7.329 1.00 18.03 477 PRO A CA 1
ATOM 3715 C C . PRO A 1 511 ? -26.298 17.141 8.190 1.00 18.21 477 PRO A C 1
ATOM 3716 O O . PRO A 1 511 ? -27.205 16.498 7.669 1.00 18.99 477 PRO A O 1
ATOM 3720 N N . TRP A 1 512 ? -26.279 17.490 9.474 1.00 17.66 478 TRP A N 1
ATOM 3721 C CA . TRP A 1 512 ? -27.347 17.112 10.395 1.00 20.07 478 TRP A CA 1
ATOM 3722 C C . TRP A 1 512 ? -28.718 17.594 9.908 1.00 19.81 478 TRP A C 1
ATOM 3723 O O . TRP A 1 512 ? -29.757 16.981 10.164 1.00 22.03 478 TRP A O 1
ATOM 3734 N N . ALA A 1 513 ? -28.736 18.675 9.144 1.00 19.23 479 ALA A N 1
ATOM 3735 C CA . ALA A 1 513 ? -29.998 19.291 8.720 1.00 19.02 479 ALA A CA 1
ATOM 3736 C C . ALA A 1 513 ? -30.639 18.599 7.564 1.00 19.91 479 ALA A C 1
ATOM 3737 O O . ALA A 1 513 ? -31.802 18.888 7.235 1.00 18.81 479 ALA A O 1
ATOM 3739 N N . TRP A 1 514 ? -29.881 17.738 6.863 1.00 19.18 480 TRP A N 1
ATOM 3740 C CA . TRP A 1 514 ? -30.358 17.192 5.609 1.00 18.90 480 TRP A CA 1
ATOM 3741 C C . TRP A 1 514 ? -31.613 16.281 5.796 1.00 19.38 480 TRP A C 1
ATOM 3742 O O . TRP A 1 514 ? -32.502 16.245 4.930 1.00 18.17 480 TRP A O 1
ATOM 3753 N N . SER A 1 515 ? -31.700 15.550 6.882 1.00 20.91 481 SER A N 1
ATOM 3754 C CA . SER A 1 515 ? -32.866 14.649 6.989 1.00 23.94 481 SER A CA 1
ATOM 3755 C C . SER A 1 515 ? -34.206 15.337 7.124 1.00 24.09 481 SER A C 1
ATOM 3756 O O . SER A 1 515 ? -35.233 14.832 6.558 1.00 24.55 481 SER A O 1
ATOM 3759 N N . ASN A 1 516 ? -34.266 16.473 7.843 1.00 23.59 482 ASN A N 1
ATOM 3760 C CA . ASN A 1 516 ? -35.495 17.291 7.845 1.00 23.79 482 ASN A CA 1
ATOM 3761 C C . ASN A 1 516 ? -35.861 17.885 6.487 1.00 23.99 482 ASN A C 1
ATOM 3762 O O . ASN A 1 516 ? -37.069 18.000 6.154 1.00 23.08 482 ASN A O 1
ATOM 3767 N N . ILE A 1 517 ? -34.848 18.222 5.665 1.00 21.08 483 ILE A N 1
ATOM 3768 C CA . ILE A 1 517 ? -35.083 18.663 4.308 1.00 21.64 483 ILE A CA 1
ATOM 3769 C C . ILE A 1 517 ? -35.645 17.487 3.494 1.00 23.55 483 ILE A C 1
ATOM 3770 O O . ILE A 1 517 ? -36.670 17.645 2.742 1.00 24.32 483 ILE A O 1
ATOM 3775 N N . ASP A 1 518 ? -35.078 16.313 3.684 1.00 22.60 484 ASP A N 1
ATOM 3776 C CA . ASP A 1 518 ? -35.625 15.103 3.036 1.00 25.31 484 ASP A CA 1
ATOM 3777 C C . ASP A 1 518 ? -37.129 14.909 3.334 1.00 25.91 484 ASP A C 1
ATOM 3778 O O . ASP A 1 518 ? -37.876 14.761 2.409 1.00 25.99 484 ASP A O 1
ATOM 3783 N N . THR A 1 519 ? -37.515 14.993 4.608 1.00 26.76 485 THR A N 1
ATOM 3784 C CA . THR A 1 519 ? -38.919 14.818 5.059 1.00 28.15 485 THR A CA 1
ATOM 3785 C C . THR A 1 519 ? -39.795 15.900 4.403 1.00 28.43 485 THR A C 1
ATOM 3786 O O . THR A 1 519 ? -40.931 15.655 4.019 1.00 27.60 485 THR A O 1
ATOM 3790 N N . SER A 1 520 ? -39.276 17.114 4.298 1.00 26.70 486 SER A N 1
ATOM 3791 C CA . SER A 1 520 ? -39.995 18.217 3.659 1.00 26.29 486 SER A CA 1
ATOM 3792 C C . SER A 1 520 ? -40.287 18.019 2.147 1.00 26.66 486 SER A C 1
ATOM 3793 O O . SER A 1 520 ? -41.137 18.726 1.624 1.00 26.32 486 SER A O 1
ATOM 3796 N N . LYS A 1 521 ? -39.537 17.151 1.457 1.00 26.96 487 LYS A N 1
ATOM 3797 C CA . LYS A 1 521 ? -39.591 16.946 0.024 1.00 29.47 487 LYS A CA 1
ATOM 3798 C C . LYS A 1 521 ? -39.167 18.135 -0.846 1.00 30.62 487 LYS A C 1
ATOM 3799 O O . LYS A 1 521 ? -39.374 18.126 -2.043 1.00 27.27 487 LYS A O 1
ATOM 3805 N N . VAL A 1 522 ? -38.520 19.145 -0.259 1.00 27.29 488 VAL A N 1
ATOM 3806 C CA . VAL A 1 522 ? -37.950 20.183 -1.085 1.00 26.94 488 VAL A CA 1
ATOM 3807 C C . VAL A 1 522 ? -36.892 19.558 -2.024 1.00 24.08 488 VAL A C 1
ATOM 3808 O O . VAL A 1 522 ? -36.145 18.647 -1.619 1.00 24.96 488 VAL A O 1
ATOM 3812 N N . ASN A 1 523 ? -36.863 19.976 -3.277 1.00 22.57 489 ASN A N 1
ATOM 3813 C CA . ASN A 1 523 ? -35.860 19.462 -4.208 1.00 23.56 489 ASN A CA 1
ATOM 3814 C C . ASN A 1 523 ? -34.573 20.297 -3.988 1.00 21.58 489 ASN A C 1
ATOM 3815 O O . ASN A 1 523 ? -34.457 21.408 -4.491 1.00 22.96 489 ASN A O 1
ATOM 3820 N N . TYR A 1 524 ? -33.645 19.796 -3.206 1.00 22.09 490 TYR A N 1
ATOM 3821 C CA . TYR A 1 524 ? -32.481 20.648 -2.810 1.00 21.58 490 TYR A CA 1
ATOM 3822 C C . TYR A 1 524 ? -31.136 20.146 -3.291 1.00 21.12 490 TYR A C 1
ATOM 3823 O O . TYR A 1 524 ? -30.995 18.966 -3.518 1.00 20.76 490 TYR A O 1
ATOM 3832 N N . GLY A 1 525 ? -30.189 21.069 -3.377 1.00 20.72 491 GLY A N 1
ATOM 3833 C CA . GLY A 1 525 ? -28.789 20.775 -3.675 1.00 21.03 491 GLY A CA 1
ATOM 3834 C C . GLY A 1 525 ? -27.941 21.301 -2.496 1.00 19.62 491 GLY A C 1
ATOM 3835 O O . GLY A 1 525 ? -28.354 22.178 -1.770 1.00 19.23 491 GLY A O 1
ATOM 3836 N N . VAL A 1 526 ? -26.715 20.763 -2.366 1.00 19.16 492 VAL A N 1
ATOM 3837 C CA . VAL A 1 526 ? -25.738 21.171 -1.362 1.00 18.57 492 VAL A CA 1
ATOM 3838 C C . VAL A 1 526 ? -24.504 21.504 -2.154 1.00 18.49 492 VAL A C 1
ATOM 3839 O O . VAL A 1 526 ? -24.073 20.663 -2.957 1.00 17.62 492 VAL A O 1
ATOM 3843 N N . THR A 1 527 ? -23.942 22.668 -1.979 1.00 15.97 493 THR A N 1
ATOM 3844 C CA . THR A 1 527 ? -22.888 23.115 -2.833 1.00 17.83 493 THR A CA 1
ATOM 3845 C C . THR A 1 527 ? -21.876 23.970 -2.053 1.00 17.78 493 THR A C 1
ATOM 3846 O O . THR A 1 527 ? -22.041 24.249 -0.832 1.00 17.45 493 THR A O 1
ATOM 3850 N N . VAL A 1 528 ? -20.846 24.393 -2.772 1.00 19.15 494 VAL A N 1
ATOM 3851 C CA . VAL A 1 528 ? -19.840 25.334 -2.277 1.00 19.67 494 VAL A CA 1
ATOM 3852 C C . VAL A 1 528 ? -20.452 26.637 -1.828 1.00 19.77 494 VAL A C 1
ATOM 3853 O O . VAL A 1 528 ? -21.364 27.185 -2.490 1.00 18.85 494 VAL A O 1
ATOM 3857 N N . LEU A 1 529 ? -19.988 27.129 -0.681 1.00 18.81 495 LEU A N 1
ATOM 3858 C CA . LEU A 1 529 ? -20.421 28.432 -0.174 1.00 18.38 495 LEU A CA 1
ATOM 3859 C C . LEU A 1 529 ? -20.048 29.540 -1.182 1.00 20.06 495 LEU A C 1
ATOM 3860 O O . LEU A 1 529 ? -19.071 29.398 -1.905 1.00 20.01 495 LEU A O 1
ATOM 3865 N N . PRO A 1 530 ? -20.774 30.643 -1.188 1.00 19.12 496 PRO A N 1
ATOM 3866 C CA . PRO A 1 530 ? -20.398 31.747 -2.075 1.00 21.04 496 PRO A CA 1
ATOM 3867 C C . PRO A 1 530 ? -19.046 32.345 -1.695 1.00 21.23 496 PRO A C 1
ATOM 3868 O O . PRO A 1 530 ? -18.642 32.339 -0.476 1.00 19.53 496 PRO A O 1
ATOM 3872 N N . THR A 1 531 ? -18.406 32.921 -2.697 1.00 21.55 497 THR A N 1
ATOM 3873 C CA . THR A 1 531 ? -17.151 33.729 -2.464 1.00 22.71 497 THR A CA 1
ATOM 3874 C C . THR A 1 531 ? -17.492 35.103 -1.958 1.00 23.05 497 THR A C 1
ATOM 3875 O O . THR A 1 531 ? -18.606 35.567 -2.115 1.00 24.36 497 THR A O 1
ATOM 3879 N N . PHE A 1 532 ? -16.518 35.741 -1.299 1.00 24.43 498 PHE A N 1
ATOM 3880 C CA . PHE A 1 532 ? -16.585 37.133 -0.824 1.00 23.09 498 PHE A CA 1
ATOM 3881 C C . PHE A 1 532 ? -15.280 37.837 -1.188 1.00 24.77 498 PHE A C 1
ATOM 3882 O O . PHE A 1 532 ? -14.197 37.276 -0.939 1.00 23.64 498 PHE A O 1
ATOM 3890 N N . LYS A 1 533 ? -15.413 38.973 -1.923 1.00 26.15 499 LYS A N 1
ATOM 3891 C CA . LYS A 1 533 ? -14.260 39.708 -2.529 1.00 28.23 499 LYS A CA 1
ATOM 3892 C C . LYS A 1 533 ? -13.368 38.737 -3.316 1.00 28.33 499 LYS A C 1
ATOM 3893 O O . LYS A 1 533 ? -12.106 38.804 -3.291 1.00 27.17 499 LYS A O 1
ATOM 3899 N N . GLY A 1 534 ? -14.055 37.807 -3.987 1.00 26.80 500 GLY A N 1
ATOM 3900 C CA . GLY A 1 534 ? -13.397 36.763 -4.806 1.00 27.39 500 GLY A CA 1
ATOM 3901 C C . GLY A 1 534 ? -12.717 35.643 -4.047 1.00 26.69 500 GLY A C 1
ATOM 3902 O O . GLY A 1 534 ? -12.064 34.774 -4.691 1.00 26.44 500 GLY A O 1
ATOM 3903 N N . GLN A 1 535 ? -12.825 35.620 -2.723 1.00 24.17 501 GLN A N 1
ATOM 3904 C CA . GLN A 1 535 ? -12.157 34.593 -1.940 1.00 25.04 501 GLN A CA 1
ATOM 3905 C C . GLN A 1 535 ? -13.193 33.558 -1.414 1.00 24.83 501 GLN A C 1
ATOM 3906 O O . GLN A 1 535 ? -14.289 33.923 -1.133 1.00 22.20 501 GLN A O 1
ATOM 3912 N N . PRO A 1 536 ? -12.823 32.272 -1.318 1.00 24.82 502 PRO A N 1
ATOM 3913 C CA . PRO A 1 536 ? -13.744 31.297 -0.708 1.00 23.55 502 PRO A CA 1
ATOM 3914 C C . PRO A 1 536 ? -14.208 31.691 0.691 1.00 22.20 502 PRO A C 1
ATOM 3915 O O . PRO A 1 536 ? -13.427 32.199 1.463 1.00 22.92 502 PRO A O 1
ATOM 3919 N N . SER A 1 537 ? -15.471 31.465 1.006 1.00 21.15 503 SER A N 1
ATOM 3920 C CA . SER A 1 537 ? -15.919 31.406 2.386 1.00 21.26 503 SER A CA 1
ATOM 3921 C C . SER A 1 537 ? -15.162 30.267 3.086 1.00 21.52 503 SER A C 1
ATOM 3922 O O . SER A 1 537 ? -14.875 29.227 2.479 1.00 21.67 503 SER A O 1
ATOM 3925 N N . LYS A 1 538 ? -14.866 30.482 4.365 1.00 21.08 504 LYS A N 1
ATOM 3926 C CA . LYS A 1 538 ? -13.919 29.621 5.077 1.00 21.82 504 LYS A CA 1
ATOM 3927 C C . LYS A 1 538 ? -14.547 29.098 6.359 1.00 21.62 504 LYS A C 1
ATOM 3928 O O . LYS A 1 538 ? -14.299 29.622 7.423 1.00 23.01 504 LYS A O 1
ATOM 3934 N N . PRO A 1 539 ? -15.412 28.097 6.246 1.00 21.43 505 PRO A N 1
ATOM 3935 C CA . PRO A 1 539 ? -16.060 27.621 7.464 1.00 20.86 505 PRO A CA 1
ATOM 3936 C C . PRO A 1 539 ? -15.085 27.036 8.434 1.00 20.02 505 PRO A C 1
ATOM 3937 O O . PRO A 1 539 ? -14.061 26.499 8.023 1.00 19.47 505 PRO A O 1
ATOM 3941 N N . PHE A 1 540 ? -15.335 27.224 9.719 1.00 21.27 506 PHE A N 1
ATOM 3942 C CA . PHE A 1 540 ? -14.558 26.524 10.743 1.00 20.63 506 PHE A CA 1
ATOM 3943 C C . PHE A 1 540 ? -15.046 25.050 10.796 1.00 20.76 506 PHE A C 1
ATOM 3944 O O . PHE A 1 540 ? -16.247 24.812 11.044 1.00 23.98 506 PHE A O 1
ATOM 3952 N N . VAL A 1 541 ? -14.127 24.090 10.618 1.00 19.49 507 VAL A N 1
ATOM 3953 C CA . VAL A 1 541 ? -14.434 22.688 10.442 1.00 18.17 507 VAL A CA 1
ATOM 3954 C C . VAL A 1 541 ? -14.395 22.051 11.769 1.00 19.71 507 VAL A C 1
ATOM 3955 O O . VAL A 1 541 ? -13.431 22.266 12.514 1.00 19.19 507 VAL A O 1
ATOM 3959 N N . GLY A 1 542 ? -15.430 21.279 12.081 1.00 18.34 508 GLY A N 1
ATOM 3960 C CA . GLY A 1 542 ? -15.590 20.615 13.394 1.00 19.72 508 GLY A CA 1
ATOM 3961 C C . GLY A 1 542 ? -15.449 19.123 13.176 1.00 20.66 508 GLY A C 1
ATOM 3962 O O . GLY A 1 542 ? -15.914 18.589 12.145 1.00 21.15 508 GLY A O 1
ATOM 3963 N N . VAL A 1 543 ? -14.930 18.389 14.181 1.00 20.05 509 VAL A N 1
ATOM 3964 C CA . VAL A 1 543 ? -14.978 16.977 14.172 1.00 17.14 509 VAL A CA 1
ATOM 3965 C C . VAL A 1 543 ? -15.814 16.590 15.373 1.00 18.84 509 VAL A C 1
ATOM 3966 O O . VAL A 1 543 ? -15.401 16.814 16.523 1.00 17.35 509 VAL A O 1
ATOM 3970 N N . LEU A 1 544 ? -17.013 16.049 15.133 1.00 18.40 510 LEU A N 1
ATOM 3971 C CA . LEU A 1 544 ? -17.837 15.503 16.188 1.00 18.24 510 LEU A CA 1
ATOM 3972 C C . LEU A 1 544 ? -17.020 14.443 16.897 1.00 17.47 510 LEU A C 1
ATOM 3973 O O . LEU A 1 544 ? -16.498 13.536 16.255 1.00 18.22 510 LEU A O 1
ATOM 3978 N N . SER A 1 545 ? -16.920 14.577 18.209 1.00 18.97 511 SER A N 1
ATOM 3979 C CA . SER A 1 545 ? -16.028 13.722 18.996 1.00 17.48 511 SER A CA 1
ATOM 3980 C C . SER A 1 545 ? -16.713 13.199 20.224 1.00 19.20 511 SER A C 1
ATOM 3981 O O . SER A 1 545 ? -17.606 13.835 20.756 1.00 20.44 511 SER A O 1
ATOM 3984 N N . ALA A 1 546 ? -16.215 12.094 20.754 1.00 18.23 512 ALA A N 1
ATOM 3985 C CA . ALA A 1 546 ? -16.801 11.497 21.967 1.00 19.45 512 ALA A CA 1
ATOM 3986 C C . ALA A 1 546 ? -15.736 11.363 22.999 1.00 19.36 512 ALA A C 1
ATOM 3987 O O . ALA A 1 546 ? -14.774 10.538 22.824 1.00 18.72 512 ALA A O 1
ATOM 3989 N N . GLY A 1 547 ? -15.843 12.152 24.054 1.00 19.94 513 GLY A N 1
ATOM 3990 C CA . GLY A 1 547 ? -14.902 12.113 25.178 1.00 21.60 513 GLY A CA 1
ATOM 3991 C C . GLY A 1 547 ? -15.427 11.314 26.359 1.00 22.98 513 GLY A C 1
ATOM 3992 O O . GLY A 1 547 ? -16.656 11.177 26.522 1.00 22.35 513 GLY A O 1
ATOM 3993 N N . ILE A 1 548 ? -14.508 10.825 27.195 1.00 20.94 514 ILE A N 1
ATOM 3994 C CA . ILE A 1 548 ? -14.910 10.006 28.364 1.00 22.48 514 ILE A CA 1
ATOM 3995 C C . ILE A 1 548 ? -14.654 10.868 29.618 1.00 23.36 514 ILE A C 1
ATOM 3996 O O . ILE A 1 548 ? -13.541 11.369 29.850 1.00 21.50 514 ILE A O 1
ATOM 4001 N N . ASN A 1 549 ? -15.670 11.041 30.416 1.00 23.89 515 ASN A N 1
ATOM 4002 C CA . ASN A 1 549 ? -15.554 11.767 31.691 1.00 26.33 515 ASN A CA 1
ATOM 4003 C C . ASN A 1 549 ? -14.460 11.170 32.563 1.00 26.33 515 ASN A C 1
ATOM 4004 O O . ASN A 1 549 ? -14.492 9.962 32.874 1.00 26.11 515 ASN A O 1
ATOM 4009 N N . ALA A 1 550 ? -13.546 12.022 33.019 1.00 25.96 516 ALA A N 1
ATOM 4010 C CA . ALA A 1 550 ? -12.451 11.582 33.944 1.00 28.43 516 ALA A CA 1
ATOM 4011 C C . ALA A 1 550 ? -12.969 10.963 35.239 1.00 29.78 516 ALA A C 1
ATOM 4012 O O . ALA A 1 550 ? -12.291 10.163 35.827 1.00 29.80 516 ALA A O 1
ATOM 4014 N N . ALA A 1 551 ? -14.180 11.317 35.644 1.00 30.18 517 ALA A N 1
ATOM 4015 C CA . ALA A 1 551 ? -14.750 10.839 36.861 1.00 32.19 517 ALA A CA 1
ATOM 4016 C C . ALA A 1 551 ? -15.624 9.616 36.635 1.00 32.74 517 ALA A C 1
ATOM 4017 O O . ALA A 1 551 ? -16.267 9.107 37.595 1.00 31.86 517 ALA A O 1
ATOM 4019 N N . SER A 1 552 ? -15.711 9.098 35.402 1.00 29.11 518 SER A N 1
ATOM 4020 C CA . SER A 1 552 ? -16.565 7.932 35.156 1.00 26.71 518 SER A CA 1
ATOM 4021 C C . SER A 1 552 ? -15.941 6.681 35.725 1.00 27.30 518 SER A C 1
ATOM 4022 O O . SER A 1 552 ? -14.711 6.448 35.545 1.00 27.78 518 SER A O 1
ATOM 4025 N N . PRO A 1 553 ? -16.739 5.841 36.411 1.00 29.56 519 PRO A N 1
ATOM 4026 C CA . PRO A 1 553 ? -16.278 4.493 36.853 1.00 30.35 519 PRO A CA 1
ATOM 4027 C C . PRO A 1 553 ? -16.527 3.417 35.763 1.00 31.15 519 PRO A C 1
ATOM 4028 O O . PRO A 1 553 ? -16.363 2.196 36.006 1.00 30.50 519 PRO A O 1
ATOM 4032 N N . ASN A 1 554 ? -16.878 3.884 34.546 1.00 28.67 520 ASN A N 1
ATOM 4033 C CA . ASN A 1 554 ? -17.210 3.008 33.430 1.00 28.33 520 ASN A CA 1
ATOM 4034 C C . ASN A 1 554 ? -16.322 3.270 32.213 1.00 27.16 520 ASN A C 1
ATOM 4035 O O . ASN A 1 554 ? -16.798 3.178 31.041 1.00 25.34 520 ASN A O 1
ATOM 4040 N N . LYS A 1 555 ? -15.022 3.549 32.458 1.00 27.26 521 LYS A N 1
ATOM 4041 C CA . LYS A 1 555 ? -14.178 3.956 31.374 1.00 27.24 521 LYS A CA 1
ATOM 4042 C C . LYS A 1 555 ? -13.955 2.848 30.341 1.00 27.06 521 LYS A C 1
ATOM 4043 O O . LYS A 1 555 ? -14.008 3.082 29.095 1.00 24.70 521 LYS A O 1
ATOM 4049 N N . GLU A 1 556 ? -13.811 1.614 30.812 1.00 25.90 522 GLU A N 1
ATOM 4050 C CA . GLU A 1 556 ? -13.625 0.503 29.918 1.00 26.00 522 GLU A CA 1
ATOM 4051 C C . GLU A 1 556 ? -14.893 0.171 29.137 1.00 26.25 522 GLU A C 1
ATOM 4052 O O . GLU A 1 556 ? -14.811 -0.126 27.933 1.00 23.43 522 GLU A O 1
ATOM 4058 N N . LEU A 1 557 ? -16.050 0.189 29.797 1.00 25.78 523 LEU A N 1
ATOM 4059 C CA . LEU A 1 557 ? -17.356 0.014 29.146 1.00 26.32 523 LEU A CA 1
ATOM 4060 C C . LEU A 1 557 ? -17.545 1.020 28.018 1.00 24.39 523 LEU A C 1
ATOM 4061 O O . LEU A 1 557 ? -17.995 0.679 26.928 1.00 23.41 523 LEU A O 1
ATOM 4066 N N . ALA A 1 558 ? -17.193 2.257 28.293 1.00 24.56 524 ALA A N 1
ATOM 4067 C CA . ALA A 1 558 ? -17.327 3.373 27.327 1.00 23.40 524 ALA A CA 1
ATOM 4068 C C . ALA A 1 558 ? -16.439 3.087 26.121 1.00 21.76 524 ALA A C 1
ATOM 4069 O O . ALA A 1 558 ? -16.868 3.268 24.971 1.00 20.91 524 ALA A O 1
ATOM 4071 N N . LYS A 1 559 ? -15.216 2.607 26.348 1.00 21.46 525 LYS A N 1
ATOM 4072 C CA . LYS A 1 559 ? -14.326 2.284 25.239 1.00 22.01 525 LYS A CA 1
ATOM 4073 C C . LYS A 1 559 ? -14.834 1.121 24.419 1.00 21.71 525 LYS A C 1
ATOM 4074 O O . LYS A 1 559 ? -14.766 1.129 23.224 1.00 20.13 525 LYS A O 1
ATOM 4080 N N . GLU A 1 560 ? -15.314 0.111 25.098 1.00 21.29 526 GLU A N 1
ATOM 4081 C CA . GLU A 1 560 ? -15.967 -0.994 24.408 1.00 21.74 526 GLU A CA 1
ATOM 4082 C C . GLU A 1 560 ? -17.131 -0.545 23.532 1.00 21.61 526 GLU A C 1
ATOM 4083 O O . GLU A 1 560 ? -17.244 -1.030 22.428 1.00 22.29 526 GLU A O 1
ATOM 4089 N N . PHE A 1 561 ? -18.048 0.265 24.061 1.00 22.34 527 PHE A N 1
ATOM 4090 C CA . PHE A 1 561 ? -19.139 0.815 23.285 1.00 22.08 527 PHE A CA 1
ATOM 4091 C C . PHE A 1 561 ? -18.689 1.613 22.087 1.00 19.70 527 PHE A C 1
ATOM 4092 O O . PHE A 1 561 ? -19.115 1.365 20.943 1.00 20.81 527 PHE A O 1
ATOM 4100 N N . LEU A 1 562 ? -17.786 2.558 22.304 1.00 19.48 528 LEU A N 1
ATOM 4101 C CA . LEU A 1 562 ? -17.341 3.464 21.245 1.00 19.34 528 LEU A CA 1
ATOM 4102 C C . LEU A 1 562 ? -16.566 2.732 20.159 1.00 19.06 528 LEU A C 1
ATOM 4103 O O . LEU A 1 562 ? -16.870 2.895 18.982 1.00 19.51 528 LEU A O 1
ATOM 4108 N N . GLU A 1 563 ? -15.694 1.809 20.547 1.00 20.44 529 GLU A N 1
ATOM 4109 C CA . GLU A 1 563 ? -14.853 1.144 19.574 1.00 20.58 529 GLU A CA 1
ATOM 4110 C C . GLU A 1 563 ? -15.550 0.011 18.855 1.00 22.07 529 GLU A C 1
ATOM 4111 O O . GLU A 1 563 ? -15.275 -0.236 17.682 1.00 22.33 529 GLU A O 1
ATOM 4117 N N . ASN A 1 564 ? -16.428 -0.720 19.527 1.00 20.83 530 ASN A N 1
ATOM 4118 C CA . ASN A 1 564 ? -16.997 -1.902 18.923 1.00 20.71 530 ASN A CA 1
ATOM 4119 C C . ASN A 1 564 ? -18.455 -1.822 18.520 1.00 20.47 530 ASN A C 1
ATOM 4120 O O . ASN A 1 564 ? -18.945 -2.748 17.862 1.00 21.31 530 ASN A O 1
ATOM 4125 N N . TYR A 1 565 ? -19.137 -0.763 18.903 1.00 19.21 531 TYR A N 1
ATOM 4126 C CA . TYR A 1 565 ? -20.526 -0.527 18.535 1.00 19.58 531 TYR A CA 1
ATOM 4127 C C . TYR A 1 565 ? -20.714 0.745 17.735 1.00 19.23 531 TYR A C 1
ATOM 4128 O O . TYR A 1 565 ? -21.235 0.661 16.581 1.00 20.36 531 TYR A O 1
ATOM 4137 N N . LEU A 1 566 ? -20.296 1.900 18.229 1.00 18.10 532 LEU A N 1
ATOM 4138 C CA . LEU A 1 566 ? -20.546 3.133 17.483 1.00 19.45 532 LEU A CA 1
ATOM 4139 C C . LEU A 1 566 ? -19.710 3.254 16.222 1.00 18.63 532 LEU A C 1
ATOM 4140 O O . LEU A 1 566 ? -20.227 3.390 15.101 1.00 18.63 532 LEU A O 1
ATOM 4145 N N . LEU A 1 567 ? -18.407 3.055 16.384 1.00 19.03 533 LEU A N 1
ATOM 4146 C CA . LEU A 1 567 ? -17.410 3.261 15.330 1.00 17.68 533 LEU A CA 1
ATOM 4147 C C . LEU A 1 567 ? -17.237 2.009 14.455 1.00 18.20 533 LEU A C 1
ATOM 4148 O O . LEU A 1 567 ? -16.141 1.405 14.309 1.00 18.75 533 LEU A O 1
ATOM 4153 N N . THR A 1 568 ? -18.369 1.561 13.975 1.00 19.43 534 THR A N 1
ATOM 4154 C CA . THR A 1 568 ? -18.541 0.455 13.037 1.00 20.36 534 THR A CA 1
ATOM 4155 C C . THR A 1 568 ? -19.419 0.952 11.920 1.00 18.30 534 THR A C 1
ATOM 4156 O O . THR A 1 568 ? -20.207 1.911 12.057 1.00 18.93 534 THR A O 1
ATOM 4160 N N . ASP A 1 569 ? -19.429 0.211 10.808 1.00 21.74 535 ASP A N 1
ATOM 4161 C CA . ASP A 1 569 ? -20.313 0.550 9.730 1.00 22.28 535 ASP A CA 1
ATOM 4162 C C . ASP A 1 569 ? -21.782 0.552 10.174 1.00 22.13 535 ASP A C 1
ATOM 4163 O O . ASP A 1 569 ? -22.524 1.476 9.805 1.00 20.45 535 ASP A O 1
ATOM 4168 N N . GLU A 1 570 ? -22.202 -0.436 10.963 1.00 23.02 536 GLU A N 1
ATOM 4169 C CA . GLU A 1 570 ? -23.578 -0.559 11.311 1.00 24.13 536 GLU A CA 1
ATOM 4170 C C . GLU A 1 570 ? -23.967 0.530 12.336 1.00 21.48 536 GLU A C 1
ATOM 4171 O O . GLU A 1 570 ? -25.059 1.074 12.279 1.00 20.74 536 GLU A O 1
ATOM 4177 N N . GLY A 1 571 ? -23.054 0.877 13.247 1.00 19.94 537 GLY A N 1
ATOM 4178 C CA . GLY A 1 571 ? -23.323 1.898 14.272 1.00 20.73 537 GLY A CA 1
ATOM 4179 C C . GLY A 1 571 ? -23.442 3.288 13.652 1.00 20.17 537 GLY A C 1
ATOM 4180 O O . GLY A 1 571 ? -24.372 4.009 13.953 1.00 19.22 537 GLY A O 1
ATOM 4181 N N . LEU A 1 572 ? -22.466 3.654 12.827 1.00 18.95 538 LEU A N 1
ATOM 4182 C CA . LEU A 1 572 ? -22.537 4.901 12.150 1.00 20.22 538 LEU A CA 1
ATOM 4183 C C . LEU A 1 572 ? -23.718 4.986 11.229 1.00 20.01 538 LEU A C 1
ATOM 4184 O O . LEU A 1 572 ? -24.374 6.026 11.143 1.00 18.96 538 LEU A O 1
ATOM 4189 N N . GLU A 1 573 ? -24.031 3.914 10.526 1.00 21.08 539 GLU A N 1
ATOM 4190 C CA . GLU A 1 573 ? -25.224 3.980 9.643 1.00 21.79 539 GLU A CA 1
ATOM 4191 C C . GLU A 1 573 ? -26.494 4.278 10.415 1.00 21.43 539 GLU A C 1
ATOM 4192 O O . GLU A 1 573 ? -27.366 5.064 9.999 1.00 21.26 539 GLU A O 1
ATOM 4198 N N . ALA A 1 574 ? -26.607 3.680 11.589 1.00 20.69 540 ALA A N 1
ATOM 4199 C CA . ALA A 1 574 ? -27.755 3.922 12.401 1.00 22.22 540 ALA A CA 1
ATOM 4200 C C . ALA A 1 574 ? -27.907 5.386 12.875 1.00 20.94 540 ALA A C 1
ATOM 4201 O O . ALA A 1 574 ? -29.027 5.961 12.785 1.00 19.75 540 ALA A O 1
ATOM 4203 N N . VAL A 1 575 ? -26.802 6.047 13.231 1.00 19.29 541 VAL A N 1
ATOM 4204 C CA . VAL A 1 575 ? -26.910 7.441 13.588 1.00 19.18 541 VAL A CA 1
ATOM 4205 C C . VAL A 1 575 ? -27.203 8.283 12.338 1.00 18.66 541 VAL A C 1
ATOM 4206 O O . VAL A 1 575 ? -28.042 9.205 12.358 1.00 20.19 541 VAL A O 1
ATOM 4210 N N . ASN A 1 576 ? -26.413 8.005 11.294 1.00 20.14 542 ASN A N 1
ATOM 4211 C CA . ASN A 1 576 ? -26.492 8.700 9.998 1.00 19.35 542 ASN A CA 1
ATOM 4212 C C . ASN A 1 576 ? -27.887 8.670 9.434 1.00 22.64 542 ASN A C 1
ATOM 4213 O O . ASN A 1 576 ? -28.325 9.691 8.826 1.00 20.13 542 ASN A O 1
ATOM 4218 N N . LYS A 1 577 ? -28.595 7.540 9.606 1.00 21.94 543 LYS A N 1
ATOM 4219 C CA . LYS A 1 577 ? -29.948 7.441 9.036 1.00 25.58 543 LYS A CA 1
ATOM 4220 C C . LYS A 1 577 ? -30.932 8.313 9.771 1.00 24.90 543 LYS A C 1
ATOM 4221 O O . LYS A 1 577 ? -31.919 8.776 9.196 1.00 26.11 543 LYS A O 1
ATOM 4227 N N . ASP A 1 578 ? -30.654 8.607 11.036 1.00 23.36 544 ASP A N 1
ATOM 4228 C CA . ASP A 1 578 ? -31.425 9.554 11.862 1.00 23.38 544 ASP A CA 1
ATOM 4229 C C . ASP A 1 578 ? -31.134 11.019 11.472 1.00 22.74 544 ASP A C 1
ATOM 4230 O O . ASP A 1 578 ? -32.028 11.701 10.910 1.00 22.33 544 ASP A O 1
ATOM 4235 N N . LYS A 1 579 ? -29.874 11.462 11.689 1.00 21.68 545 LYS A N 1
ATOM 4236 C CA . LYS A 1 579 ? -29.355 12.736 11.169 1.00 20.81 545 LYS A CA 1
ATOM 4237 C C . LYS A 1 579 ? -27.960 12.514 10.584 1.00 19.77 545 LYS A C 1
ATOM 4238 O O . LYS A 1 579 ? -27.089 12.002 11.316 1.00 18.87 545 LYS A O 1
ATOM 4244 N N . PRO A 1 580 ? -27.713 12.977 9.319 1.00 19.17 546 PRO A N 1
ATOM 4245 C CA . PRO A 1 580 ? -26.401 12.642 8.733 1.00 18.76 546 PRO A CA 1
ATOM 4246 C C . PRO A 1 580 ? -25.270 13.275 9.499 1.00 19.40 546 PRO A C 1
ATOM 4247 O O . PRO A 1 580 ? -25.407 14.401 10.024 1.00 17.26 546 PRO A O 1
ATOM 4251 N N . LEU A 1 581 ? -24.219 12.492 9.657 1.00 17.46 547 LEU A N 1
ATOM 4252 C CA . LEU A 1 581 ? -23.090 12.845 10.445 1.00 18.75 547 LEU A CA 1
ATOM 4253 C C . LEU A 1 581 ? -22.126 13.786 9.699 1.00 18.64 547 LEU A C 1
ATOM 4254 O O . LEU A 1 581 ? -21.309 14.446 10.327 1.00 18.40 547 LEU A O 1
ATOM 4259 N N . GLY A 1 582 ? -22.113 13.698 8.372 1.00 19.27 548 GLY A N 1
ATOM 4260 C CA . GLY A 1 582 ? -21.123 14.273 7.537 1.00 19.46 548 GLY A CA 1
ATOM 4261 C C . GLY A 1 582 ? -20.081 13.263 7.084 1.00 18.92 548 GLY A C 1
ATOM 4262 O O . GLY A 1 582 ? -20.430 12.127 6.797 1.00 21.30 548 GLY A O 1
ATOM 4263 N N . ALA A 1 583 ? -18.863 13.708 6.882 1.00 17.31 549 ALA A N 1
ATOM 4264 C CA . ALA A 1 583 ? -17.783 12.824 6.341 1.00 17.82 549 ALA A CA 1
ATOM 4265 C C . ALA A 1 583 ? -17.180 12.050 7.518 1.00 18.75 549 ALA A C 1
ATOM 4266 O O . ALA A 1 583 ? -16.410 12.604 8.370 1.00 19.62 549 ALA A O 1
ATOM 4268 N N . VAL A 1 584 ? -17.504 10.777 7.611 1.00 17.25 550 VAL A N 1
ATOM 4269 C CA . VAL A 1 584 ? -17.194 10.078 8.864 1.00 15.96 550 VAL A CA 1
ATOM 4270 C C . VAL A 1 584 ? -15.690 9.731 8.988 1.00 17.74 550 VAL A C 1
ATOM 4271 O O . VAL A 1 584 ? -14.952 9.528 8.008 1.00 17.78 550 VAL A O 1
ATOM 4275 N N . ALA A 1 585 ? -15.263 9.543 10.250 1.00 17.40 551 ALA A N 1
ATOM 4276 C CA . ALA A 1 585 ? -13.905 9.217 10.624 1.00 17.52 551 ALA A CA 1
ATOM 4277 C C . ALA A 1 585 ? -13.531 7.772 10.292 1.00 17.80 551 ALA A C 1
ATOM 4278 O O . ALA A 1 585 ? -12.362 7.480 10.115 1.00 18.54 551 ALA A O 1
ATOM 4280 N N . LEU A 1 586 ? -14.508 6.882 10.215 1.00 16.61 552 LEU A N 1
ATOM 4281 C CA . LEU A 1 586 ? -14.271 5.443 9.988 1.00 18.43 552 LEU A CA 1
ATOM 4282 C C . LEU A 1 586 ? -14.127 5.227 8.486 1.00 17.24 552 LEU A C 1
ATOM 4283 O O . LEU A 1 586 ? -15.098 5.440 7.680 1.00 18.10 552 LEU A O 1
ATOM 4288 N N . LYS A 1 587 ? -12.942 4.813 8.096 1.00 18.21 553 LYS A N 1
ATOM 4289 C CA . LYS A 1 587 ? -12.597 4.660 6.708 1.00 18.77 553 LYS A CA 1
ATOM 4290 C C . LYS A 1 587 ? -13.546 3.790 5.940 1.00 20.10 553 LYS A C 1
ATOM 4291 O O . LYS A 1 587 ? -13.945 4.158 4.817 1.00 19.59 553 LYS A O 1
ATOM 4297 N N . SER A 1 588 ? -13.912 2.647 6.501 1.00 20.06 554 SER A N 1
ATOM 4298 C CA . SER A 1 588 ? -14.733 1.697 5.817 1.00 22.26 554 SER A CA 1
ATOM 4299 C C . SER A 1 588 ? -16.100 2.278 5.463 1.00 22.10 554 SER A C 1
ATOM 4300 O O . SER A 1 588 ? -16.619 2.077 4.365 1.00 23.48 554 SER A O 1
ATOM 4303 N N . TYR A 1 589 ? -16.656 3.068 6.342 1.00 20.15 555 TYR A N 1
ATOM 4304 C CA . TYR A 1 589 ? -17.957 3.647 6.086 1.00 19.54 555 TYR A CA 1
ATOM 4305 C C . TYR A 1 589 ? -17.884 4.906 5.211 1.00 18.95 555 TYR A C 1
ATOM 4306 O O . TYR A 1 589 ? -18.735 5.116 4.327 1.00 20.76 555 TYR A O 1
ATOM 4315 N N . GLU A 1 590 ? -16.872 5.730 5.395 1.00 19.71 556 GLU A N 1
ATOM 4316 C CA . GLU A 1 590 ? -16.676 6.879 4.533 1.00 20.61 556 GLU A CA 1
ATOM 4317 C C . GLU A 1 590 ? -16.514 6.464 3.059 1.00 20.59 556 GLU A C 1
ATOM 4318 O O . GLU A 1 590 ? -17.019 7.195 2.137 1.00 22.54 556 GLU A O 1
ATOM 4324 N N . GLU A 1 591 ? -15.949 5.287 2.821 1.00 20.91 557 GLU A N 1
ATOM 4325 C CA . GLU A 1 591 ? -15.844 4.793 1.432 1.00 22.90 557 GLU A CA 1
ATOM 4326 C C . GLU A 1 591 ? -17.185 4.593 0.774 1.00 24.10 557 GLU A C 1
ATOM 4327 O O . GLU A 1 591 ? -17.259 4.622 -0.443 1.00 23.38 557 GLU A O 1
ATOM 4333 N N . GLU A 1 592 ? -18.238 4.370 1.554 1.00 23.81 558 GLU A N 1
ATOM 4334 C CA . GLU A 1 592 ? -19.593 4.288 1.040 1.00 25.69 558 GLU A CA 1
ATOM 4335 C C . GLU A 1 592 ? -20.184 5.701 0.882 1.00 25.52 558 GLU A C 1
ATOM 4336 O O . GLU A 1 592 ? -20.809 5.998 -0.138 1.00 30.65 558 GLU A O 1
ATOM 4342 N N . LEU A 1 593 ? -19.854 6.623 1.769 1.00 21.58 559 LEU A N 1
ATOM 4343 C CA . LEU A 1 593 ? -20.525 7.901 1.740 1.00 21.44 559 LEU A CA 1
ATOM 4344 C C . LEU A 1 593 ? -19.953 8.863 0.660 1.00 22.08 559 LEU A C 1
ATOM 4345 O O . LEU A 1 593 ? -20.643 9.798 0.250 1.00 20.20 559 LEU A O 1
ATOM 4350 N N . VAL A 1 594 ? -18.738 8.602 0.144 1.00 21.53 560 VAL A N 1
ATOM 4351 C CA . VAL A 1 594 ? -18.130 9.574 -0.787 1.00 23.45 560 VAL A CA 1
ATOM 4352 C C . VAL A 1 594 ? -18.886 9.586 -2.098 1.00 24.47 560 VAL A C 1
ATOM 4353 O O . VAL A 1 594 ? -18.758 10.528 -2.885 1.00 21.67 560 VAL A O 1
ATOM 4357 N N . LYS A 1 595 ? -19.729 8.605 -2.385 1.00 25.28 561 LYS A N 1
ATOM 4358 C CA . LYS A 1 595 ? -20.473 8.779 -3.653 1.00 27.41 561 LYS A CA 1
ATOM 4359 C C . LYS A 1 595 ? -21.660 9.729 -3.568 1.00 25.40 561 LYS A C 1
ATOM 4360 O O . LYS A 1 595 ? -22.239 10.140 -4.591 1.00 26.29 561 LYS A O 1
ATOM 4366 N N . ASP A 1 596 ? -21.987 10.184 -2.403 1.00 21.04 562 ASP A N 1
ATOM 4367 C CA . ASP A 1 596 ? -23.087 11.165 -2.225 1.00 20.63 562 ASP A CA 1
ATOM 4368 C C . ASP A 1 596 ? -22.606 12.617 -2.534 1.00 21.19 562 ASP A C 1
ATOM 4369 O O . ASP A 1 596 ? -21.631 13.106 -1.901 1.00 20.28 562 ASP A O 1
ATOM 4374 N N . PRO A 1 597 ? -23.252 13.325 -3.505 1.00 22.35 563 PRO A N 1
ATOM 4375 C CA . PRO A 1 597 ? -22.787 14.640 -3.886 1.00 23.12 563 PRO A CA 1
ATOM 4376 C C . PRO A 1 597 ? -22.866 15.574 -2.677 1.00 20.97 563 PRO A C 1
ATOM 4377 O O . PRO A 1 597 ? -22.157 16.566 -2.665 1.00 18.04 563 PRO A O 1
ATOM 4381 N N . ARG A 1 598 ? -23.742 15.302 -1.695 1.00 18.91 564 ARG A N 1
ATOM 4382 C CA . ARG A 1 598 ? -23.823 16.217 -0.545 1.00 18.81 564 ARG A CA 1
ATOM 4383 C C . ARG A 1 598 ? -22.504 16.104 0.335 1.00 16.85 564 ARG A C 1
ATOM 4384 O O . ARG A 1 598 ? -22.050 17.060 1.022 1.00 17.02 564 ARG A O 1
ATOM 4392 N N . ILE A 1 599 ? -21.963 14.879 0.380 1.00 17.56 565 ILE A N 1
ATOM 4393 C CA . ILE A 1 599 ? -20.703 14.627 1.068 1.00 16.34 565 ILE A CA 1
ATOM 4394 C C . ILE A 1 599 ? -19.584 15.269 0.277 1.00 17.28 565 ILE A C 1
ATOM 4395 O O . ILE A 1 599 ? -18.605 15.855 0.819 1.00 17.22 565 ILE A O 1
ATOM 4400 N N . ALA A 1 600 ? -19.654 15.180 -1.024 1.00 18.61 566 ALA A N 1
ATOM 4401 C CA . ALA A 1 600 ? -18.583 15.802 -1.860 1.00 18.95 566 ALA A CA 1
ATOM 4402 C C . ALA A 1 600 ? -18.564 17.312 -1.583 1.00 18.76 566 ALA A C 1
ATOM 4403 O O . ALA A 1 600 ? -17.510 17.899 -1.461 1.00 17.13 566 ALA A O 1
ATOM 4405 N N . ALA A 1 601 ? -19.739 17.952 -1.515 1.00 18.88 567 ALA A N 1
ATOM 4406 C CA . ALA A 1 601 ? -19.827 19.379 -1.200 1.00 18.58 567 ALA A CA 1
ATOM 4407 C C . ALA A 1 601 ? -19.278 19.686 0.200 1.00 18.17 567 ALA A C 1
ATOM 4408 O O . ALA A 1 601 ? -18.626 20.681 0.383 1.00 17.59 567 ALA A O 1
ATOM 4410 N N . THR A 1 602 ? -19.628 18.872 1.170 1.00 17.28 568 THR A N 1
ATOM 4411 C CA . THR A 1 602 ? -19.115 18.990 2.541 1.00 17.12 568 THR A CA 1
ATOM 4412 C C . THR A 1 602 ? -17.591 18.999 2.554 1.00 16.67 568 THR A C 1
ATOM 4413 O O . THR A 1 602 ? -16.941 19.835 3.198 1.00 17.69 568 THR A O 1
ATOM 4417 N N . MET A 1 603 ? -16.995 18.064 1.845 1.00 15.97 569 MET A N 1
ATOM 4418 C CA . MET A 1 603 ? -15.540 17.977 1.733 1.00 17.00 569 MET A CA 1
ATOM 4419 C C . MET A 1 603 ? -14.944 19.201 1.049 1.00 18.65 569 MET A C 1
ATOM 4420 O O . MET A 1 603 ? -13.851 19.674 1.412 1.00 17.72 569 MET A O 1
ATOM 4425 N N . GLU A 1 604 ? -15.596 19.720 0.033 1.00 17.68 570 GLU A N 1
ATOM 4426 C CA . GLU A 1 604 ? -15.076 20.860 -0.719 1.00 18.79 570 GLU A CA 1
ATOM 4427 C C . GLU A 1 604 ? -15.100 22.107 0.186 1.00 18.44 570 GLU A C 1
ATOM 4428 O O . GLU A 1 604 ? -14.091 22.863 0.304 1.00 21.31 570 GLU A O 1
ATOM 4434 N N . ASN A 1 605 ? -16.174 22.274 0.925 1.00 16.08 571 ASN A N 1
ATOM 4435 C CA . ASN A 1 605 ? -16.233 23.360 1.871 1.00 16.82 571 ASN A CA 1
ATOM 4436 C C . ASN A 1 605 ? -15.235 23.136 3.032 1.00 17.78 571 ASN A C 1
ATOM 4437 O O . ASN A 1 605 ? -14.586 24.133 3.463 1.00 18.75 571 ASN A O 1
ATOM 4442 N N . ALA A 1 606 ? -15.099 21.909 3.550 1.00 17.65 572 ALA A N 1
ATOM 4443 C CA . ALA A 1 606 ? -14.066 21.651 4.556 1.00 17.33 572 ALA A CA 1
ATOM 4444 C C . ALA A 1 606 ? -12.668 22.031 4.091 1.00 19.73 572 ALA A C 1
ATOM 4445 O O . ALA A 1 606 ? -11.860 22.518 4.858 1.00 20.19 572 ALA A O 1
ATOM 4447 N N . GLN A 1 607 ? -12.350 21.708 2.850 1.00 18.80 573 GLN A N 1
ATOM 4448 C CA . GLN A 1 607 ? -11.021 22.009 2.314 1.00 20.97 573 GLN A CA 1
ATOM 4449 C C . GLN A 1 607 ? -10.746 23.494 2.245 1.00 20.74 573 GLN A C 1
ATOM 4450 O O . GLN A 1 607 ? -9.583 23.910 2.433 1.00 20.48 573 GLN A O 1
ATOM 4456 N N . LYS A 1 608 ? -11.757 24.273 1.937 1.00 18.71 574 LYS A N 1
ATOM 4457 C CA . LYS A 1 608 ? -11.638 25.714 1.796 1.00 21.61 574 LYS A CA 1
ATOM 4458 C C . LYS A 1 608 ? -11.574 26.370 3.198 1.00 22.07 574 LYS A C 1
ATOM 4459 O O . LYS A 1 608 ? -10.988 27.441 3.365 1.00 22.86 574 LYS A O 1
ATOM 4465 N N . GLY A 1 609 ? -12.135 25.703 4.175 1.00 19.86 575 GLY A N 1
ATOM 4466 C CA . GLY A 1 609 ? -12.143 26.201 5.592 1.00 20.65 575 GLY A CA 1
ATOM 4467 C C . GLY A 1 609 ? -10.900 25.808 6.348 1.00 22.68 575 GLY A C 1
ATOM 4468 O O . GLY A 1 609 ? -9.874 25.464 5.768 1.00 24.74 575 GLY A O 1
ATOM 4469 N N . GLU A 1 610 ? -10.946 25.963 7.656 1.00 23.52 576 GLU A N 1
ATOM 4470 C CA A GLU A 1 610 ? -9.792 25.604 8.493 0.50 24.33 576 GLU A CA 1
ATOM 4471 C CA B GLU A 1 610 ? -9.825 25.695 8.538 0.50 24.73 576 GLU A CA 1
ATOM 4472 C C . GLU A 1 610 ? -10.309 24.776 9.653 1.00 22.70 576 GLU A C 1
ATOM 4473 O O . GLU A 1 610 ? -11.384 25.000 10.133 1.00 20.66 576 GLU A O 1
ATOM 4484 N N . ILE A 1 611 ? -9.534 23.775 10.031 1.00 20.16 577 ILE A N 1
ATOM 4485 C CA . ILE A 1 611 ? -9.925 22.986 11.209 1.00 20.95 577 ILE A CA 1
ATOM 4486 C C . ILE A 1 611 ? -9.979 23.924 12.413 1.00 19.14 577 ILE A C 1
ATOM 4487 O O . ILE A 1 611 ? -9.061 24.767 12.611 1.00 21.02 577 ILE A O 1
ATOM 4492 N N . MET A 1 612 ? -10.970 23.767 13.286 1.00 19.69 578 MET A N 1
ATOM 4493 C CA . MET A 1 612 ? -10.977 24.570 14.489 1.00 19.30 578 MET A CA 1
ATOM 4494 C C . MET A 1 612 ? -9.776 24.176 15.356 1.00 20.16 578 MET A C 1
ATOM 4495 O O . MET A 1 612 ? -9.488 22.986 15.503 1.00 18.64 578 MET A O 1
ATOM 4500 N N . PRO A 1 613 ? -9.113 25.176 15.945 1.00 21.68 579 PRO A N 1
ATOM 4501 C CA . PRO A 1 613 ? -8.268 24.808 17.089 1.00 22.35 579 PRO A CA 1
ATOM 4502 C C . PRO A 1 613 ? -9.062 24.165 18.203 1.00 22.58 579 PRO A C 1
ATOM 4503 O O . PRO A 1 613 ? -10.285 24.371 18.311 1.00 20.78 579 PRO A O 1
ATOM 4507 N N . ASN A 1 614 ? -8.394 23.325 19.013 1.00 21.21 580 ASN A N 1
ATOM 4508 C CA . ASN A 1 614 ? -9.007 22.834 20.251 1.00 23.64 580 ASN A CA 1
ATOM 4509 C C . ASN A 1 614 ? -8.421 23.453 21.506 1.00 25.13 580 ASN A C 1
ATOM 4510 O O . ASN A 1 614 ? -8.718 22.996 22.593 1.00 25.68 580 ASN A O 1
ATOM 4515 N N . ILE A 1 615 ? -7.641 24.510 21.341 1.00 24.09 581 ILE A N 1
ATOM 4516 C CA . ILE A 1 615 ? -7.048 25.241 22.470 1.00 25.95 581 ILE A CA 1
ATOM 4517 C C . ILE A 1 615 ? -8.093 25.774 23.477 1.00 26.06 581 ILE A C 1
ATOM 4518 O O . ILE A 1 615 ? -9.241 26.017 23.087 1.00 25.11 581 ILE A O 1
ATOM 4523 N N . PRO A 1 616 ? -7.744 25.820 24.783 1.00 27.31 582 PRO A N 1
ATOM 4524 C CA . PRO A 1 616 ? -8.725 26.284 25.816 1.00 27.87 582 PRO A CA 1
ATOM 4525 C C . PRO A 1 616 ? -9.292 27.647 25.526 1.00 28.53 582 PRO A C 1
ATOM 4526 O O . PRO A 1 616 ? -10.364 27.975 25.997 1.00 28.84 582 PRO A O 1
ATOM 4530 N N . GLN A 1 617 ? -8.538 28.466 24.804 1.00 26.37 583 GLN A N 1
ATOM 4531 C CA . GLN A 1 617 ? -8.950 29.821 24.538 1.00 28.76 583 GLN A CA 1
ATOM 4532 C C . GLN A 1 617 ? -10.107 29.908 23.486 1.00 27.83 583 GLN A C 1
ATOM 4533 O O . GLN A 1 617 ? -10.655 31.004 23.235 1.00 27.75 583 GLN A O 1
ATOM 4539 N N . MET A 1 618 ? -10.515 28.779 22.900 1.00 27.84 584 MET A N 1
ATOM 4540 C CA . MET A 1 618 ? -11.544 28.855 21.889 1.00 26.83 584 MET A CA 1
ATOM 4541 C C . MET A 1 618 ? -12.903 29.283 22.481 1.00 29.43 584 MET A C 1
ATOM 4542 O O . MET A 1 618 ? -13.737 29.877 21.805 1.00 28.04 584 MET A O 1
ATOM 4547 N N . SER A 1 619 ? -13.156 28.869 23.706 1.00 31.16 585 SER A N 1
ATOM 4548 C CA . SER A 1 619 ? -14.406 29.204 24.380 1.00 33.82 585 SER A CA 1
ATOM 4549 C C . SER A 1 619 ? -14.516 30.756 24.447 1.00 33.21 585 SER A C 1
ATOM 4550 O O . SER A 1 619 ? -15.554 31.326 24.092 1.00 34.50 585 SER A O 1
ATOM 4553 N N . ALA A 1 620 ? -13.445 31.449 24.795 1.00 32.63 586 ALA A N 1
ATOM 4554 C CA . ALA A 1 620 ? -13.471 32.931 24.903 1.00 32.33 586 ALA A CA 1
ATOM 4555 C C . ALA A 1 620 ? -13.641 33.540 23.538 1.00 30.51 586 ALA A C 1
ATOM 4556 O O . ALA A 1 620 ? -14.449 34.499 23.364 1.00 30.34 586 ALA A O 1
ATOM 4558 N N . PHE A 1 621 ? -12.961 32.944 22.532 1.00 28.99 587 PHE A N 1
ATOM 4559 C CA . PHE A 1 621 ? -13.130 33.382 21.149 1.00 28.21 587 PHE A CA 1
ATOM 4560 C C . PHE A 1 621 ? -14.618 33.356 20.749 1.00 28.34 587 PHE A C 1
ATOM 4561 O O . PHE A 1 621 ? -15.159 34.335 20.192 1.00 29.20 587 PHE A O 1
ATOM 4569 N N . TRP A 1 622 ? -15.246 32.206 20.916 1.00 26.24 588 TRP A N 1
ATOM 4570 C CA . TRP A 1 622 ? -16.632 32.069 20.452 1.00 27.44 588 TRP A CA 1
ATOM 4571 C C . TRP A 1 622 ? -17.587 32.976 21.231 1.00 28.28 588 TRP A C 1
ATOM 4572 O O . TRP A 1 622 ? -18.458 33.591 20.649 1.00 29.04 588 TRP A O 1
ATOM 4583 N N . TYR A 1 623 ? -17.419 33.105 22.527 1.00 30.67 589 TYR A N 1
ATOM 4584 C CA . TYR A 1 623 ? -18.277 34.054 23.310 1.00 33.40 589 TYR A CA 1
ATOM 4585 C C . TYR A 1 623 ? -18.176 35.492 22.830 1.00 32.87 589 TYR A C 1
ATOM 4586 O O . TYR A 1 623 ? -19.227 36.185 22.630 1.00 31.97 589 TYR A O 1
ATOM 4595 N N . ALA A 1 624 ? -16.941 35.961 22.636 1.00 31.33 590 ALA A N 1
ATOM 4596 C CA . ALA A 1 624 ? -16.691 37.292 22.132 1.00 32.26 590 ALA A CA 1
ATOM 4597 C C . ALA A 1 624 ? -17.267 37.517 20.731 1.00 30.82 590 ALA A C 1
ATOM 4598 O O . ALA A 1 624 ? -17.889 38.525 20.515 1.00 29.73 590 ALA A O 1
ATOM 4600 N N . VAL A 1 625 ? -17.102 36.566 19.802 1.00 29.56 591 VAL A N 1
ATOM 4601 C CA . VAL A 1 625 ? -17.532 36.770 18.452 1.00 28.19 591 VAL A CA 1
ATOM 4602 C C . VAL A 1 625 ? -19.054 36.689 18.394 1.00 28.79 591 VAL A C 1
ATOM 4603 O O . VAL A 1 625 ? -19.646 37.429 17.650 1.00 28.89 591 VAL A O 1
ATOM 4607 N N . ARG A 1 626 ? -19.667 35.857 19.229 1.00 28.94 592 ARG A N 1
ATOM 4608 C CA . ARG A 1 626 ? -21.111 35.774 19.306 1.00 30.94 592 ARG A CA 1
ATOM 4609 C C . ARG A 1 626 ? -21.718 37.144 19.626 1.00 31.14 592 ARG A C 1
ATOM 4610 O O . ARG A 1 626 ? -22.670 37.619 18.957 1.00 30.48 592 ARG A O 1
ATOM 4618 N N . THR A 1 627 ? -21.198 37.772 20.682 1.00 32.83 593 THR A N 1
ATOM 4619 C CA . THR A 1 627 ? -21.702 39.056 21.110 1.00 34.33 593 THR A CA 1
ATOM 4620 C C . THR A 1 627 ? -21.473 40.085 20.025 1.00 34.28 593 THR A C 1
ATOM 4621 O O . THR A 1 627 ? -22.387 40.868 19.700 1.00 34.52 593 THR A O 1
ATOM 4625 N N . ALA A 1 628 ? -20.289 40.075 19.397 1.00 31.83 594 ALA A N 1
ATOM 4626 C CA . ALA A 1 628 ? -20.023 41.027 18.340 1.00 32.24 594 ALA A CA 1
ATOM 4627 C C . ALA A 1 628 ? -20.962 40.944 17.157 1.00 33.15 594 ALA A C 1
ATOM 4628 O O . ALA A 1 628 ? -21.442 41.998 16.640 1.00 34.03 594 ALA A O 1
ATOM 4630 N N . VAL A 1 629 ? -21.260 39.721 16.721 1.00 32.79 595 VAL A N 1
ATOM 4631 C CA . VAL A 1 629 ? -22.153 39.516 15.589 1.00 32.85 595 VAL A CA 1
ATOM 4632 C C . VAL A 1 629 ? -23.607 39.928 15.942 1.00 33.79 595 VAL A C 1
ATOM 4633 O O . VAL A 1 629 ? -24.258 40.648 15.187 1.00 33.83 595 VAL A O 1
ATOM 4637 N N . ILE A 1 630 ? -24.112 39.447 17.065 1.00 35.47 596 ILE A N 1
ATOM 4638 C CA . ILE A 1 630 ? -25.495 39.792 17.486 1.00 38.48 596 ILE A CA 1
ATOM 4639 C C . ILE A 1 630 ? -25.612 41.329 17.632 1.00 39.73 596 ILE A C 1
ATOM 4640 O O . ILE A 1 630 ? -26.564 41.939 17.103 1.00 39.94 596 ILE A O 1
ATOM 4645 N N . ASN A 1 631 ? -24.627 41.975 18.283 1.00 40.47 597 ASN A N 1
ATOM 4646 C CA . ASN A 1 631 ? -24.702 43.453 18.449 1.00 40.62 597 ASN A CA 1
ATOM 4647 C C . ASN A 1 631 ? -24.589 44.214 17.143 1.00 40.58 597 ASN A C 1
ATOM 4648 O O . ASN A 1 631 ? -25.344 45.159 16.911 1.00 40.59 597 ASN A O 1
ATOM 4653 N N . ALA A 1 632 ? -23.665 43.816 16.274 1.00 38.39 598 ALA A N 1
ATOM 4654 C CA . ALA A 1 632 ? -23.528 44.520 15.013 1.00 38.37 598 ALA A CA 1
ATOM 4655 C C . ALA A 1 632 ? -24.775 44.350 14.155 1.00 37.69 598 ALA A C 1
ATOM 4656 O O . ALA A 1 632 ? -25.224 45.306 13.482 1.00 38.90 598 ALA A O 1
ATOM 4658 N N . ALA A 1 633 ? -25.319 43.136 14.151 1.00 37.52 599 ALA A N 1
ATOM 4659 C CA . ALA A 1 633 ? -26.540 42.810 13.345 1.00 38.48 599 ALA A CA 1
ATOM 4660 C C . ALA A 1 633 ? -27.788 43.582 13.787 1.00 40.58 599 ALA A C 1
ATOM 4661 O O . ALA A 1 633 ? -28.678 43.890 12.968 1.00 38.78 599 ALA A O 1
ATOM 4663 N N . SER A 1 634 ? -27.928 43.772 15.078 1.00 42.65 600 SER A N 1
ATOM 4664 C CA . SER A 1 634 ? -29.098 44.519 15.577 1.00 46.54 600 SER A CA 1
ATOM 4665 C C . SER A 1 634 ? -28.827 46.017 15.713 1.00 48.44 600 SER A C 1
ATOM 4666 O O . SER A 1 634 ? -29.634 46.743 16.283 1.00 50.55 600 SER A O 1
ATOM 4669 N N . GLY A 1 635 ? -27.700 46.483 15.176 1.00 49.82 601 GLY A N 1
ATOM 4670 C CA . GLY A 1 635 ? -27.391 47.902 15.101 1.00 52.11 601 GLY A CA 1
ATOM 4671 C C . GLY A 1 635 ? -26.946 48.515 16.410 1.00 54.58 601 GLY A C 1
ATOM 4672 O O . GLY A 1 635 ? -26.821 49.717 16.522 1.00 55.49 601 GLY A O 1
ATOM 4673 N N . ARG A 1 636 ? -26.669 47.689 17.407 1.00 55.75 602 ARG A N 1
ATOM 4674 C CA . ARG A 1 636 ? -26.294 48.216 18.736 1.00 58.86 602 ARG A CA 1
ATOM 4675 C C . ARG A 1 636 ? -25.017 49.100 18.828 1.00 58.82 602 ARG A C 1
ATOM 4676 O O . ARG A 1 636 ? -24.971 50.069 19.624 1.00 62.33 602 ARG A O 1
ATOM 4684 N N . GLN A 1 637 ? -24.012 48.785 18.040 1.00 56.62 603 GLN A N 1
ATOM 4685 C CA . GLN A 1 637 ? -22.793 49.588 17.916 1.00 55.11 603 GLN A CA 1
ATOM 4686 C C . GLN A 1 637 ? -22.372 49.375 16.427 1.00 51.86 603 GLN A C 1
ATOM 4687 O O . GLN A 1 637 ? -22.988 48.551 15.757 1.00 48.74 603 GLN A O 1
ATOM 4693 N N . THR A 1 638 ? -21.376 50.102 15.912 1.00 49.69 604 THR A N 1
ATOM 4694 C CA . THR A 1 638 ? -20.876 49.842 14.545 1.00 47.63 604 THR A CA 1
ATOM 4695 C C . THR A 1 638 ? -20.079 48.509 14.483 1.00 46.36 604 THR A C 1
ATOM 4696 O O . THR A 1 638 ? -19.641 47.966 15.525 1.00 45.27 604 THR A O 1
ATOM 4700 N N . VAL A 1 639 ? -19.827 48.049 13.269 1.00 43.80 605 VAL A N 1
ATOM 4701 C CA . VAL A 1 639 ? -19.076 46.834 13.060 1.00 41.89 605 VAL A CA 1
ATOM 4702 C C . VAL A 1 639 ? -17.628 46.983 13.651 1.00 43.08 605 VAL A C 1
ATOM 4703 O O . VAL A 1 639 ? -17.180 46.113 14.422 1.00 39.52 605 VAL A O 1
ATOM 4707 N N . ASP A 1 640 ? -16.954 48.081 13.297 1.00 43.83 606 ASP A N 1
ATOM 4708 C CA . ASP A 1 640 ? -15.602 48.348 13.727 1.00 47.22 606 ASP A CA 1
ATOM 4709 C C . ASP A 1 640 ? -15.461 48.266 15.254 1.00 47.06 606 ASP A C 1
ATOM 4710 O O . ASP A 1 640 ? -14.534 47.606 15.723 1.00 46.34 606 ASP A O 1
ATOM 4715 N N . GLU A 1 641 ? -16.355 48.951 15.986 1.00 47.45 607 GLU A N 1
ATOM 4716 C CA . GLU A 1 641 ? -16.412 48.997 17.478 1.00 48.34 607 GLU A CA 1
ATOM 4717 C C . GLU A 1 641 ? -16.659 47.581 18.063 1.00 45.46 607 GLU A C 1
ATOM 4718 O O . GLU A 1 641 ? -16.030 47.184 19.050 1.00 43.26 607 GLU A O 1
ATOM 4724 N N . ASP A 1 642 ? -17.654 46.880 17.516 1.00 42.86 608 ASP A N 1
ATOM 4725 C CA . ASP A 1 642 ? -18.033 45.543 18.042 1.00 41.20 608 ASP A CA 1
ATOM 4726 C C . ASP A 1 642 ? -16.875 4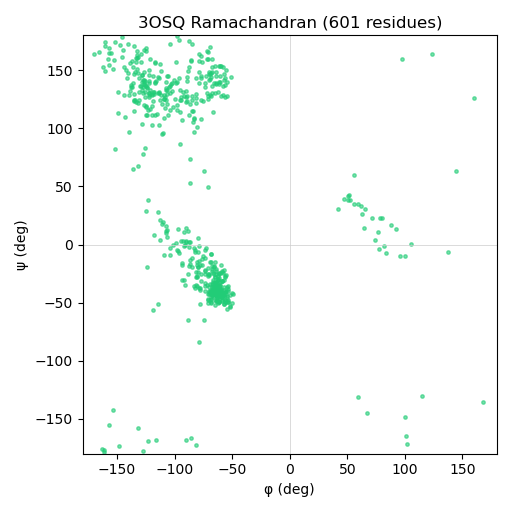4.546 17.879 1.00 39.46 608 ASP A C 1
ATOM 4727 O O . ASP A 1 642 ? -16.560 43.764 18.820 1.00 37.13 608 ASP A O 1
ATOM 4732 N N . LEU A 1 643 ? -16.221 44.575 16.702 1.00 38.40 609 LEU A N 1
ATOM 4733 C CA . LEU A 1 643 ? -15.079 43.634 16.508 1.00 37.17 609 LEU A CA 1
ATOM 4734 C C . LEU A 1 643 ? -13.895 44.050 17.373 1.00 37.80 609 LEU A C 1
ATOM 4735 O O . LEU A 1 643 ? -13.181 43.202 17.889 1.00 35.82 609 LEU A O 1
ATOM 4740 N N . LYS A 1 644 ? -13.676 45.346 17.536 1.00 38.29 610 LYS A N 1
ATOM 4741 C CA . LYS A 1 644 ? -12.618 45.793 18.504 1.00 41.28 610 LYS A CA 1
ATOM 4742 C C . LYS A 1 644 ? -12.915 45.332 19.953 1.00 40.63 610 LYS A 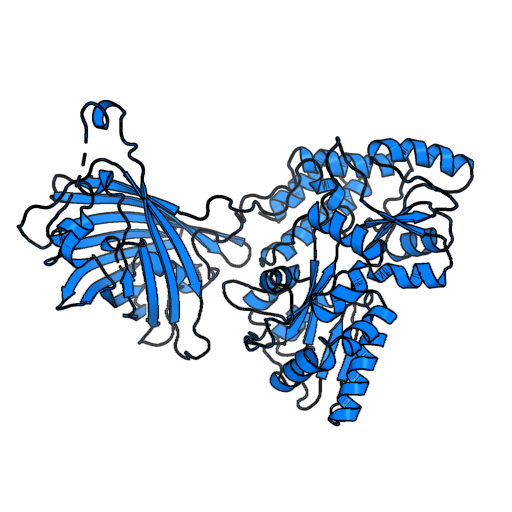C 1
ATOM 4743 O O . LYS A 1 644 ? -11.990 44.826 20.699 1.00 38.88 610 LYS A O 1
ATOM 4749 N N . ASP A 1 645 ? -14.170 45.455 20.389 1.00 40.67 611 ASP A N 1
ATOM 4750 C CA . ASP A 1 645 ? -14.558 44.921 21.716 1.00 42.31 611 ASP A CA 1
ATOM 4751 C C . ASP A 1 645 ? -14.236 43.407 21.833 1.00 40.45 611 ASP A C 1
ATOM 4752 O O . ASP A 1 645 ? -13.651 42.970 22.811 1.00 41.44 611 ASP A O 1
ATOM 4757 N N . ALA A 1 646 ? -14.626 42.635 20.824 1.00 37.26 612 ALA A N 1
ATOM 4758 C CA . ALA A 1 646 ? -14.418 41.204 20.779 1.00 36.55 612 ALA A CA 1
ATOM 4759 C C . ALA A 1 646 ? -12.943 40.913 20.964 1.00 36.35 612 ALA A C 1
ATOM 4760 O O . ALA A 1 646 ? -12.551 40.080 21.792 1.00 35.89 612 ALA A O 1
ATOM 4762 N N . GLN A 1 647 ? -12.144 41.628 20.189 1.00 37.21 613 GLN A N 1
ATOM 4763 C CA . GLN A 1 647 ? -10.714 41.442 20.191 1.00 40.27 613 GLN A CA 1
ATOM 4764 C C . GLN A 1 647 ? -10.153 41.688 21.607 1.00 42.25 613 GLN A C 1
ATOM 4765 O O . GLN A 1 647 ? -9.406 40.872 22.131 1.00 41.65 613 GLN A O 1
ATOM 4771 N N . THR A 1 648 ? -10.538 42.797 22.225 1.00 43.80 614 THR A N 1
ATOM 4772 C CA . THR A 1 648 ? -10.105 43.090 23.609 1.00 45.71 614 THR A CA 1
ATOM 4773 C C . THR A 1 648 ? -10.528 42.040 24.630 1.00 45.39 614 THR A C 1
ATOM 4774 O O . THR A 1 648 ? -9.708 41.667 25.517 1.00 43.92 614 THR A O 1
ATOM 4778 N N . ARG A 1 649 ? -11.767 41.524 24.502 1.00 44.40 615 ARG A N 1
ATOM 4779 C CA . ARG A 1 649 ? -12.213 40.450 25.395 1.00 44.56 615 ARG A CA 1
ATOM 4780 C C . ARG A 1 649 ? -11.332 39.231 25.250 1.00 42.40 615 ARG A C 1
ATOM 4781 O O . ARG A 1 649 ? -10.998 38.635 26.242 1.00 41.67 615 ARG A O 1
ATOM 4789 N N . ILE A 1 650 ? -11.009 38.833 24.008 1.00 39.87 616 ILE A N 1
ATOM 4790 C CA . ILE A 1 650 ? -10.313 37.592 23.797 1.00 38.20 616 ILE A CA 1
ATOM 4791 C C . ILE A 1 650 ? -8.910 37.708 24.331 1.00 41.29 616 ILE A C 1
ATOM 4792 O O . ILE A 1 650 ? -8.445 36.798 24.955 1.00 40.44 616 ILE A O 1
ATOM 4797 N N . THR A 1 651 ? -8.232 38.800 24.002 1.00 43.64 617 THR A N 1
ATOM 4798 C CA . THR A 1 651 ? -6.877 38.978 24.446 1.00 46.33 617 THR A CA 1
ATOM 4799 C C . THR A 1 651 ? -7.006 39.697 25.783 1.00 47.53 617 THR A C 1
ATOM 4800 O O . THR A 1 651 ? -6.004 39.920 26.411 1.00 50.41 617 THR A O 1
#

Foldseek 3Di:
DDPQAFEEEDAPLFLQVLLLVLQVVLCVVPVHGYHYYHDPPVLVVQCVQLLVLDDGQKYWDWLQAQQQCVVSVWFDFDDDDPVLVVQFDPVQQVSQAYLATRFFFFWFKKFKFKKFFCVLPVDDDQALVCQVVVQVVVVVVQFAAEFEALLFCLQLQLLLPFQPADFFAFPPQQWDKWKWAFDVVLLAIKTWDKWWFAFAVGDIWIKIKIKDKHFPDPDHFQGAHIWIKIKHKGWYDDVPDDFDKIKMKMAIAIDDDDDDPVCVDPHAAPLVVLQQAKFKEKEWEWEAAANDTWIKIKIDIAHLCGRIDTMMMGTPVGDPQWAVQVCVVVRACLSYHYPPVRRSNRRQSNSPQSGMWMWMWMQTPPAKIKTKIWTFHDDDRYTYTYMYIYIYRGDCCDCTSVVRTDSTIRCPRTNLLGGRCQDPSSLVSLVSVLVCCVSPSYPLPRRHVNRLVCVLCVRYGIYMDIQQSVVSSVVSPRNMDTAFDHRYPNGGRARAMTGTTMTGTSSDPCNVVVCCSVSPRCLDLVNQVSRCVSGNRAQTRRVVNSVVVVVPVNNVRRVVNNVSYHHNHNHSLVVLLRVLVSQLSSCCNVVVDPNNVSSVSSSVSSD